Protein 5ZC1 (pdb70)

Nearest PDB structures (foldseek):
  5zc1-assembly6_F  TM=9.978E-01  e=4.937E-16  Clonorchis sinensis
  3kse-assembly3_F  TM=9.171E-01  e=4.902E-06  Homo sapiens
  1stf-assembly1_I  TM=9.079E-01  e=7.156E-06  Homo sapiens
  4n6v-assembly7_4  TM=9.101E-01  e=5.006E-05  Homo sapiens
  1gd3-assembly1_A  TM=7.635E-01  e=3.249E-05  Homo sapiens

Sequence (596 aa):
VMPICGGISAARIPTADEKKKLEPVLLQSLYAHLGSKPTSAEVVLVATQVVAGTNYFAKVKVNNDHYIHTRVYEQLPCYGGALELHSVQMNKTDTDPLDYFVMPICGGISAARIPTADEKKKLEPVLLQSLYAHLGSKPTSAEVVLVATQVVAGTNYFAKVKVNNDHYIHTRVYEQLPCYGGALELHSVQMNKTDTDPLDYFMPICGGISAARIPTADEKKKLEPVLLQSLYAHLGSKPTSAEVVLVATQVVAGTNYFAKVKVNNDHYIHTRVYEQLPCYGGALELHSVQMNKTDTDPLDYFICGGISAARIPTADEKKKLEPVLLQSLYAHLGSKPTSAEVVLVATQVVAGTNYFAKVKVNNDHYIHTRVYEQLPCYGGALELHSVQMNKTDTDPLDYFICGGISAARIPTADEKKKLEPVLLQSLYAHLGSKPTSAEVVLVATQVVAGTNYFAKVKVNNDHYIHTRVYEQLPCYGGALELHSVQMNKTDTDPLDYFICGGISAARIPTADEKKKLEPVLLQSLYAHLGSKPTSAEVVLVATQVVAGTNYFAKVKVNNDHYIHTRVYEQLPCYGGALELHSVQMNKTDTDPLDYF

Organism: Clonorchis sinensis (NCBI:txid79923)

B-factor: mean 57.61, std 22.65, range [27.54, 127.75]

Solvent-accessible surface area: 29559 Å² total; per-residue (Å²): 208,166,100,152,84,31,36,71,49,83,49,82,131,22,68,72,106,17,68,152,68,1,31,62,29,0,16,127,39,0,48,58,67,7,28,23,88,7,50,16,5,70,3,58,55,0,0,30,18,80,22,25,11,34,3,14,0,1,2,0,46,0,28,85,106,19,43,0,0,0,15,2,16,28,43,71,110,60,35,11,26,29,31,90,22,53,26,26,62,48,102,54,73,85,115,34,85,13,90,127,48,212,159,101,138,84,32,30,74,51,87,51,91,135,13,67,82,103,18,71,154,53,0,30,62,31,0,23,94,34,0,43,49,61,1,20,45,145,6,65,1,4,59,2,58,49,0,1,28,20,71,20,22,9,33,2,16,1,0,4,0,56,0,21,68,105,16,45,0,0,0,18,0,24,31,33,71,105,58,48,0,19,14,38,114,18,58,26,25,55,60,103,50,74,86,114,40,90,20,79,117,51,187,100,144,87,24,12,63,46,87,52,90,145,12,54,58,112,15,62,150,65,0,29,56,29,0,57,100,38,0,53,62,84,48,57,71,58,4,114,32,3,64,0,54,42,0,0,32,22,77,23,25,6,28,3,18,0,0,0,0,37,2,55,104,112,79,29,0,0,0,22,0,5,32,35,66,113,54,25,21,21,55,38,58,16,53,27,14,52,119,120,62,70,99,111,31,84,9,92,123,48,184,111,29,52,72,47,69,54,129,121,58,81,74,88,6,86,143,80,1,37,62,35,0,52,69,32,1,69,82,79,49,51,84,64,38,115,34,1,71,4,60,60,6,1,36,18,81,19,21,6,33,3,30,0,2,33,0,83,5,53,131,135,83,81,0,2,1,13,2,22,27,50,67,116,57,35,20,24,49,41,106,11,64,34,23,51,98,133,47,80,60,123,55,95,23,90,130,59,182,110,27,46,75,50,86,51,92,131,15,66,65,115,16,66,160,54,0,32,74,23,0,72,90,35,0,6,47,62,24,6,26,105,10,122,34,5,78,1,55,48,0,0,29,24,82,24,21,7,30,3,20,0,0,3,0,43,2,68,109,107,74,37,2,0,0,16,0,17,41,43,69,105,53,54,0,24,31,50,108,15,68,26,25,57,103,148,53,72,95,116,39,91,17,83,118,54,190,94,33,34,82,54,86,50,94,135,15,74,81,76,24,67,156,56,0,29,72,31,0,80,105,38,0,6,38,60,27,9,28,108,12,90,54,8,55,2,41,44,0,0,27,16,71,21,17,4,32,3,15,2,2,3,0,54,2,46,141,84,84,39,0,0,0,17,1,9,36,27,67,104,58,44,3,17,28,46,75,22,75,28,27,65,110,131,34,72,74,112,50,92,15,91,108,50

Secondary structure (DSSP, 8-state):
---STTPBPPPB---HHHHHHHHHHHHHHTHHHHSS--S-EEEEEEEEEEESEEEEEEEEEETTTEEEEEEEEE--GGGT--EEEEEEEEEE-TTS-----/---STT-BPPPBPPPHHHHHHHHHHHHHHTHHHHSS--S-EEEEEEEEEEESEEEEEEEEEETTTEEEEEEEEE--GGGT--EEEEEEEEEE-TT------/--STT-BPPPBPPPHHHHHHHHHHHHTTTHHHHSSPPS--EEEEEEEEEESEEEEEEEEE-SSS-EEEEEEEE--GGGT--EEEEEEEEEE-TT------/--S-B-------HHHHHHHHHHHHHHHHHHHS---S-EEE-S--EEEESEEEEEEEEEETTTEEEEEEEEE--GGGT--EEEEEEEEEE-SSS-----/--S-BPPPBPPPHHHHHHHHHHHHHHTHHHHTS--S-EEEEEEEEEEESEEEEEEEEEETTTEEEEEEEEE--GGGT--EEEEEEEEEE-SSS-----/-TT-B---BPPPHHHHHHHHHHHHHHHHHHHSS--S-EEEEEEEEEEESEEEEEEEEEETTS-EEEEEEEE--GGGT--EEEEEEEEEE-SSS-----

InterPro domains:
  IPR000010 Cystatin domain [PF00031] (77-128)
  IPR001713 Proteinase inhibitor I25A, stefin [PR00295] (41-60)
  IPR001713 Proteinase inhibitor I25A, stefin [PR00295] (85-104)
  IPR001713 Proteinase inhibitor I25A, stefin [PR00295] (118-135)
  IPR001713 Proteinase inhibitor I25A, stefin [PTHR11414] (37-136)
  IPR046350 Cystatin superfamily [SSF54403] (38-136)

Foldseek 3Di:
DDDQAFDKAAKDADDPVVQVQPFVQCQVPVCVAPVDRFPGKGFGIWMWTHHQFIWIWTWIQTNVPFTKIWTKGFHDVVVPGHIHTDHIGPGDDPPRGSDDD/DDDLAFDKAAKDADDPVCQVQPFVQCQVPVCVPPVHRFPGKGFGIWMWTHHQFIWIWTWICTNPDFTKIWTKTFHDVVVVGHIHTDDIGGGADPPRGRDDD/DDLAFDKAFKDADDPVVFVQVFVQCQVPCCVVVVHRFPGKTFGIWMWTDHQFIWIWTWIATHPDFIKIWTKTFHDVVVVRHIHTDHMGGGDDPDHTSDDD/DQWDKDDFAAQDDCNCVQPFVLCQVQVCVAAVDGADGFAWGGKIWIDYQFIWIWTWTDRPPDAIWIWTWTFHDVVVPGDIHTDDIGHRDDPPDDSDDD/DQWDKDAKDADDPVVQVVVFVQCQVPCCVQPVDRFPGKTFGIWMWIHYQFIWIWTWIQTNVPFTKIWIWGAHDVVVPRDIHTDHIGPGDHPPPGSDDD/DAFDKDAKDADDPVVFVVVFVQCQVPVCVQPVDRFDGKGFGIWMWTHHQFIWIWTWIDTHPDDIKIWTWGFHDVVVPGDIHTDHIGDRDDPPDGSDDD

CATH classification: 3.10.450.10

Structure (mmCIF, N/CA/C/O backbone):
data_5ZC1
#
_entry.id   5ZC1
#
_cell.length_a   62.450
_cell.length_b   56.996
_cell.length_c   101.134
_cell.angle_alpha   90.000
_cell.angle_beta   99.060
_cell.angle_gamma   90.000
#
_symmetry.space_group_name_H-M   'P 1 21 1'
#
loop_
_entity.id
_entity.type
_entity.pdbx_description
1 polymer Cystatin-1
2 water water
#
loop_
_atom_site.group_PDB
_atom_site.id
_atom_site.type_symbol
_atom_site.label_atom_id
_atom_site.label_alt_id
_atom_site.label_comp_id
_atom_site.label_asym_id
_atom_site.label_entity_id
_atom_site.label_seq_id
_atom_site.pdbx_PDB_ins_code
_atom_site.Cartn_x
_atom_site.Cartn_y
_atom_site.Cartn_z
_atom_site.occupancy
_atom_site.B_iso_or_equiv
_atom_site.auth_seq_id
_atom_site.auth_comp_id
_atom_site.auth_asym_id
_atom_site.auth_atom_id
_atom_site.pdbx_PDB_model_num
ATOM 1 N N . VAL A 1 36 ? -9.82777 -10.06782 7.20526 1.000 93.56833 36 VAL A N 1
ATOM 2 C CA . VAL A 1 36 ? -9.84420 -11.22635 8.09218 1.000 93.56111 36 VAL A CA 1
ATOM 3 C C . VAL A 1 36 ? -8.88643 -11.02006 9.26989 1.000 87.10011 36 VAL A C 1
ATOM 4 O O . VAL A 1 36 ? -9.05134 -11.65856 10.31486 1.000 85.72692 36 VAL A O 1
ATOM 8 N N . MET A 1 37 ? -7.81894 -10.04809 9.09234 1.000 87.36857 37 MET A N 1
ATOM 9 C CA . MET A 1 37 ? -6.64535 -9.72704 9.90868 1.000 85.86190 37 MET A CA 1
ATOM 10 C C . MET A 1 37 ? -6.84989 -8.43790 10.70905 1.000 81.71546 37 MET A C 1
ATOM 11 O O . MET A 1 37 ? -7.55109 -7.51951 10.25753 1.000 76.08062 37 MET A O 1
ATOM 16 N N . PRO A 1 38 ? -6.25158 -8.34105 11.90245 1.000 74.64348 38 PRO A N 1
ATOM 17 C CA . PRO A 1 38 ? -6.44024 -7.13742 12.72986 1.000 68.06049 38 PRO A CA 1
ATOM 18 C C . PRO A 1 38 ? -5.71554 -5.92196 12.16520 1.000 64.71004 38 PRO A C 1
ATOM 19 O O . PRO A 1 38 ? -4.79137 -6.02961 11.35812 1.000 67.48130 38 PRO A O 1
ATOM 23 N N . ILE A 1 39 ? -6.17214 -4.73963 12.58347 1.000 59.02706 39 ILE A N 1
ATOM 24 C CA . ILE A 1 39 ? -5.43301 -3.52345 12.26944 1.000 59.93391 39 ILE A CA 1
ATOM 25 C C . ILE A 1 39 ? -4.41953 -3.28033 13.37968 1.000 59.92363 39 ILE A C 1
ATOM 26 O O . ILE A 1 39 ? -3.20053 -3.26457 13.13965 1.000 60.68946 39 ILE A O 1
ATOM 31 N N . CYS A 1 40 ? -4.91983 -3.10848 14.60193 1.000 52.67089 40 CYS A N 1
ATOM 32 C CA . CYS A 1 40 ? -4.04797 -2.88309 15.74566 1.000 52.43989 40 CYS A CA 1
ATOM 33 C C . CYS A 1 40 ? -3.00660 -3.98512 15.85704 1.000 49.96468 40 CYS A C 1
ATOM 34 O O . CYS A 1 40 ? -3.34568 -5.17373 15.83939 1.000 49.60711 40 CYS A O 1
ATOM 37 N N . GLY A 1 41 ? -1.73267 -3.57599 15.96032 1.000 49.61158 41 GLY A N 1
ATOM 38 C CA . GLY A 1 41 ? -0.63894 -4.46773 16.29808 1.000 47.43892 41 GLY A CA 1
ATOM 39 C C . GLY A 1 41 ? -0.04879 -5.27205 15.15241 1.000 50.22315 41 GLY A C 1
ATOM 40 O O . GLY A 1 41 ? 0.87437 -6.07287 15.38865 1.000 45.22987 41 GLY A O 1
ATOM 41 N N . GLY A 1 42 ? -0.54232 -5.10408 13.92591 1.000 45.81866 42 GLY A N 1
ATOM 42 C CA . GLY A 1 42 ? -0.01766 -5.88743 12.80776 1.000 48.94769 42 GLY A CA 1
ATOM 43 C C . GLY A 1 42 ? 1.27354 -5.29366 12.25294 1.000 43.34221 42 GLY A C 1
ATOM 44 O O . GLY A 1 42 ? 1.43450 -4.07722 12.15501 1.000 43.88709 42 GLY A O 1
ATOM 45 N N . ILE A 1 43 ? 2.19299 -6.17485 11.87198 1.000 43.63790 43 ILE A N 1
ATOM 46 C CA . ILE A 1 43 ? 3.50786 -5.77051 11.36533 1.000 43.34131 43 ILE A CA 1
ATOM 47 C C . ILE A 1 43 ? 3.52276 -5.88767 9.84004 1.000 45.48855 43 ILE A C 1
ATOM 48 O O . ILE A 1 43 ? 3.19603 -6.94005 9.27767 1.000 46.07813 43 ILE A O 1
ATOM 53 N N . SER A 1 44 ? 3.87414 -4.79486 9.17069 1.000 43.16989 44 SER A N 1
ATOM 54 C CA . SER A 1 44 ? 4.01054 -4.77916 7.72089 1.000 42.90238 44 SER A CA 1
ATOM 55 C C . SER A 1 44 ? 5.16836 -5.65953 7.25073 1.000 47.33572 44 SER A C 1
ATOM 56 O O . SER A 1 44 ? 6.06201 -6.02595 8.01909 1.000 44.62858 44 SER A O 1
ATOM 59 N N . ALA A 1 45 ? 5.14393 -5.98692 5.95466 1.000 46.96081 45 ALA A N 1
ATOM 60 C CA . ALA A 1 45 ? 6.25335 -6.71221 5.33392 1.000 50.60594 45 ALA A CA 1
ATOM 61 C C . ALA A 1 45 ? 7.56225 -5.94152 5.46326 1.000 42.77709 45 ALA A C 1
ATOM 62 O O . ALA A 1 45 ? 7.59897 -4.71913 5.29744 1.000 43.88804 45 ALA A O 1
ATOM 64 N N . ALA A 1 46 ? 8.64043 -6.66682 5.76687 1.000 46.40034 46 ALA A N 1
ATOM 65 C CA . ALA A 1 46 ? 9.97870 -6.07633 5.73529 1.000 45.95117 46 ALA A CA 1
ATOM 66 C C . ALA A 1 46 ? 10.28645 -5.53156 4.34817 1.000 42.71812 46 ALA A C 1
ATOM 67 O O . ALA A 1 46 ? 10.16196 -6.23984 3.34844 1.000 47.09079 46 ALA A O 1
ATOM 69 N N . ARG A 1 47 ? 10.68678 -4.26904 4.28848 1.000 44.47936 47 ARG A N 1
ATOM 70 C CA . ARG A 1 47 ? 10.94883 -3.61682 3.01659 1.000 42.77998 47 ARG A CA 1
ATOM 71 C C . ARG A 1 47 ? 12.09163 -2.63282 3.19102 1.000 44.23990 47 ARG A C 1
ATOM 72 O O . ARG A 1 47 ? 12.73599 -2.56249 4.23866 1.000 45.79965 47 ARG A O 1
ATOM 80 N N . ILE A 1 48 ? 12.28411 -1.81066 2.17682 1.000 48.13550 48 ILE A N 1
ATOM 81 C CA . ILE A 1 48 ? 13.45517 -0.96198 2.04780 1.000 47.88625 48 ILE A CA 1
ATOM 82 C C . ILE A 1 48 ? 13.07936 0.39386 2.61279 1.000 45.07931 48 ILE A C 1
ATOM 83 O O . ILE A 1 48 ? 12.02801 0.93137 2.25725 1.000 45.58308 48 ILE A O 1
ATOM 88 N N . PRO A 1 49 ? 13.90477 0.98492 3.46378 1.000 48.24472 49 PRO A N 1
ATOM 89 C CA . PRO A 1 49 ? 13.54657 2.26811 4.06930 1.000 51.07456 49 PRO A CA 1
ATOM 90 C C . PRO A 1 49 ? 13.41652 3.35627 3.02177 1.000 53.04851 49 PRO A C 1
ATOM 91 O O . PRO A 1 49 ? 13.72880 3.17296 1.84493 1.000 58.83812 49 PRO A O 1
ATOM 95 N N . THR A 1 50 ? 12.92718 4.50323 3.46924 1.000 50.79778 50 THR A N 1
ATOM 96 C CA . THR A 1 50 ? 12.90579 5.71998 2.68058 1.000 54.71109 50 THR A CA 1
ATOM 97 C C . THR A 1 50 ? 13.96862 6.67167 3.20898 1.000 55.25766 50 THR A C 1
ATOM 98 O O . THR A 1 50 ? 14.51982 6.48966 4.29814 1.000 56.36890 50 THR A O 1
ATOM 102 N N . ALA A 1 51 ? 14.24396 7.71052 2.42205 1.000 59.98346 51 ALA A N 1
ATOM 103 C CA . ALA A 1 51 ? 15.24520 8.69040 2.82898 1.000 58.91158 51 ALA A CA 1
ATOM 104 C C . ALA A 1 51 ? 14.84919 9.37579 4.13152 1.000 57.89426 51 ALA A C 1
ATOM 105 O O . ALA A 1 51 ? 15.71497 9.82228 4.88905 1.000 62.20565 51 ALA A O 1
ATOM 107 N N . ASP A 1 52 ? 13.55889 9.46844 4.41642 1.000 55.37794 52 ASP A N 1
ATOM 108 C CA . ASP A 1 52 ? 13.16379 10.08463 5.67053 1.000 61.06589 52 ASP A CA 1
ATOM 109 C C . ASP A 1 52 ? 13.16658 9.09391 6.83273 1.000 58.08612 52 ASP A C 1
ATOM 110 O O . ASP A 1 52 ? 13.43250 9.49302 7.97700 1.000 53.55802 52 ASP A O 1
ATOM 115 N N . GLU A 1 53 ? 12.93605 7.80610 6.56119 1.000 52.49055 53 GLU A N 1
ATOM 116 C CA . GLU A 1 53 ? 13.08708 6.80593 7.61162 1.000 50.05371 53 GLU A CA 1
ATOM 117 C C . GLU A 1 53 ? 14.53986 6.69061 8.07825 1.000 50.47345 53 GLU A C 1
ATOM 118 O O . GLU A 1 53 ? 14.80323 6.63669 9.28446 1.000 48.56849 53 GLU A O 1
ATOM 124 N N . LYS A 1 54 ? 15.50330 6.70530 7.14679 1.000 52.21964 54 LYS A N 1
ATOM 125 C CA . LYS A 1 54 ? 16.90690 6.64878 7.54400 1.000 46.69960 54 LYS A CA 1
ATOM 126 C C . LYS A 1 54 ? 17.29992 7.88001 8.33916 1.000 45.55249 54 LYS A C 1
ATOM 127 O O . LYS A 1 54 ? 17.95613 7.76815 9.37870 1.000 46.12584 54 LYS A O 1
ATOM 133 N N . LYS A 1 55 ? 16.91525 9.06874 7.86794 1.000 50.23496 55 LYS A N 1
ATOM 134 C CA . LYS A 1 55 ? 17.23360 10.27865 8.62101 1.000 47.86100 55 LYS A CA 1
ATOM 135 C C . LYS A 1 55 ? 16.55204 10.27183 9.97973 1.000 53.15361 55 LYS A C 1
ATOM 136 O O . LYS A 1 55 ? 17.11319 10.77574 10.95671 1.000 54.95429 55 LYS A O 1
ATOM 142 N N . LYS A 1 56 ? 15.35673 9.68071 10.06581 1.000 54.35911 56 LYS A N 1
ATOM 143 C CA . LYS A 1 56 ? 14.66880 9.54215 11.34556 1.000 51.07745 56 LYS A CA 1
ATOM 144 C C . LYS A 1 56 ? 15.44872 8.62744 12.28332 1.000 48.86456 56 LYS A C 1
ATOM 145 O O . LYS A 1 56 ? 15.69249 8.96474 13.44168 1.000 49.67505 56 LYS A O 1
ATOM 151 N N . LEU A 1 57 ? 15.85898 7.46495 11.79151 1.000 44.88232 57 LEU A N 1
ATOM 152 C CA . LEU A 1 57 ? 16.21223 6.37277 12.68486 1.000 44.42589 57 LEU A CA 1
ATOM 153 C C . LEU A 1 57 ? 17.68875 6.37173 13.07770 1.000 46.92730 57 LEU A C 1
ATOM 154 O O . LEU A 1 57 ? 18.03022 6.19777 14.25842 1.000 40.98594 57 LEU A O 1
ATOM 159 N N . GLU A 1 58 ? 18.57116 6.52326 12.08441 1.000 39.89892 58 GLU A N 1
ATOM 160 C CA . GLU A 1 58 ? 19.99865 6.34241 12.32907 1.000 42.02252 58 GLU A CA 1
ATOM 161 C C . GLU A 1 58 ? 20.54601 7.29245 13.38141 1.000 43.02817 58 GLU A C 1
ATOM 162 O O . GLU A 1 58 ? 21.24415 6.81913 14.29772 1.000 46.34040 58 GLU A O 1
ATOM 168 N N . PRO A 1 59 ? 20.27116 8.59870 13.35084 1.000 41.02891 59 PRO A N 1
ATOM 169 C CA . PRO A 1 59 ? 20.80119 9.43973 14.42654 1.000 42.52856 59 PRO A CA 1
ATOM 170 C C . PRO A 1 59 ? 20.39244 8.91615 15.78983 1.000 47.41230 59 PRO A C 1
ATOM 171 O O . PRO A 1 59 ? 21.22183 8.90164 16.71368 1.000 51.87956 59 PRO A O 1
ATOM 175 N N . VAL A 1 60 ? 19.15754 8.40851 15.90942 1.000 40.75332 60 VAL A N 1
ATOM 176 C CA . VAL A 1 60 ? 18.70826 7.80620 17.15885 1.000 41.43005 60 VAL A CA 1
ATOM 177 C C . VAL A 1 60 ? 19.50552 6.54688 17.45948 1.000 40.11500 60 VAL A C 1
ATOM 178 O O . VAL A 1 60 ? 19.89251 6.30402 18.60286 1.000 41.46009 60 VAL A O 1
ATOM 182 N N . LEU A 1 61 ? 19.76265 5.71909 16.45530 1.000 39.98787 61 LEU A N 1
ATOM 183 C CA . LEU A 1 61 ? 20.54900 4.52413 16.73336 1.000 39.90091 61 LEU A CA 1
ATOM 184 C C . LEU A 1 61 ? 21.97478 4.88014 17.16811 1.000 46.32619 61 LEU A C 1
ATOM 185 O O . LEU A 1 61 ? 22.53658 4.24508 18.07802 1.000 44.55277 61 LEU A O 1
ATOM 190 N N . LEU A 1 62 ? 22.58659 5.88828 16.53035 1.000 45.26662 62 LEU A N 1
ATOM 191 C CA . LEU A 1 62 ? 23.95100 6.24188 16.92006 1.000 48.67019 62 LEU A CA 1
ATOM 192 C C . LEU A 1 62 ? 24.02526 6.68466 18.38037 1.000 48.50905 62 LEU A C 1
ATOM 193 O O . LEU A 1 62 ? 25.02696 6.41951 19.05802 1.000 44.75813 62 LEU A O 1
ATOM 198 N N . GLN A 1 63 ? 22.96155 7.30355 18.90341 1.000 48.44530 63 GLN A N 1
ATOM 199 C CA . GLN A 1 63 ? 23.02494 7.83544 20.26431 1.000 50.34952 63 GLN A CA 1
ATOM 200 C C . GLN A 1 63 ? 22.67807 6.80954 21.33173 1.000 44.94769 63 GLN A C 1
ATOM 201 O O . GLN A 1 63 ? 23.19374 6.90369 22.45172 1.000 45.78826 63 GLN A O 1
ATOM 207 N N . SER A 1 64 ? 21.84699 5.81809 21.01718 1.000 42.94404 64 SER A N 1
ATOM 208 C CA . SER A 1 64 ? 21.30182 4.93754 22.04287 1.000 40.21519 64 SER A CA 1
ATOM 209 C C . SER A 1 64 ? 21.88759 3.54090 22.02442 1.000 38.02351 64 SER A C 1
ATOM 210 O O . SER A 1 64 ? 21.60394 2.75947 22.94026 1.000 34.18730 64 SER A O 1
ATOM 213 N N . LEU A 1 65 ? 22.66051 3.18278 20.99392 1.000 38.32915 65 LEU A N 1
ATOM 214 C CA . LEU A 1 65 ? 23.03028 1.78310 20.84605 1.000 35.43299 65 LEU A CA 1
ATOM 215 C C . LEU A 1 65 ? 24.03375 1.31095 21.90842 1.000 41.16436 65 LEU A C 1
ATOM 216 O O . LEU A 1 65 ? 24.09000 0.10478 22.18823 1.000 42.23446 65 LEU A O 1
ATOM 221 N N . TYR A 1 66 ? 24.79885 2.21853 22.53756 1.000 39.70173 66 TYR A N 1
ATOM 222 C CA . TYR A 1 66 ? 25.80994 1.76955 23.50824 1.000 43.46591 66 TYR A CA 1
ATOM 223 C C . TYR A 1 66 ? 25.18188 1.09132 24.72006 1.000 49.62598 66 TYR A C 1
ATOM 224 O O . TYR A 1 66 ? 25.77242 0.15098 25.28074 1.000 43.75248 66 TYR A O 1
ATOM 233 N N . ALA A 1 67 ? 23.99835 1.55862 25.15663 1.000 45.73272 67 ALA A N 1
ATOM 234 C CA . ALA A 1 67 ? 23.38687 0.92821 26.31829 1.000 42.49187 67 ALA A CA 1
ATOM 235 C C . ALA A 1 67 ? 22.99594 -0.50444 26.02368 1.000 47.73233 67 ALA A C 1
ATOM 236 O O . ALA A 1 67 ? 22.85024 -1.30912 26.95756 1.000 50.81136 67 ALA A O 1
ATOM 238 N N . HIS A 1 68 ? 22.85482 -0.84393 24.74233 1.000 44.06071 68 HIS A N 1
ATOM 239 C CA . HIS A 1 68 ? 22.42911 -2.17261 24.33611 1.000 46.04392 68 HIS A CA 1
ATOM 240 C C . HIS A 1 68 ? 23.58231 -3.04252 23.86839 1.000 44.77339 68 HIS A C 1
ATOM 241 O O . HIS A 1 68 ? 23.61713 -4.22828 24.19558 1.000 48.47046 68 HIS A O 1
ATOM 248 N N . LEU A 1 69 ? 24.53916 -2.47370 23.13367 1.000 46.50884 69 LEU A N 1
ATOM 249 C CA . LEU A 1 69 ? 25.61618 -3.25132 22.53975 1.000 44.04860 69 LEU A CA 1
ATOM 250 C C . LEU A 1 69 ? 26.88585 -3.27035 23.37913 1.000 54.82005 69 LEU A C 1
ATOM 251 O O . LEU A 1 69 ? 27.75631 -4.11792 23.14561 1.000 59.23353 69 LEU A O 1
ATOM 256 N N . GLY A 1 70 ? 27.03709 -2.34687 24.32399 1.000 53.50045 70 GLY A N 1
ATOM 257 C CA . GLY A 1 70 ? 28.23072 -2.29728 25.13396 1.000 51.51839 70 GLY A CA 1
ATOM 258 C C . GLY A 1 70 ? 29.41721 -1.64181 24.46617 1.000 54.39361 70 GLY A C 1
ATOM 259 O O . GLY A 1 70 ? 30.49847 -1.60430 25.06654 1.000 55.74392 70 GLY A O 1
ATOM 260 N N . SER A 1 71 ? 29.26514 -1.15283 23.23734 1.000 48.82213 71 SER A N 1
ATOM 261 C CA . SER A 1 71 ? 30.241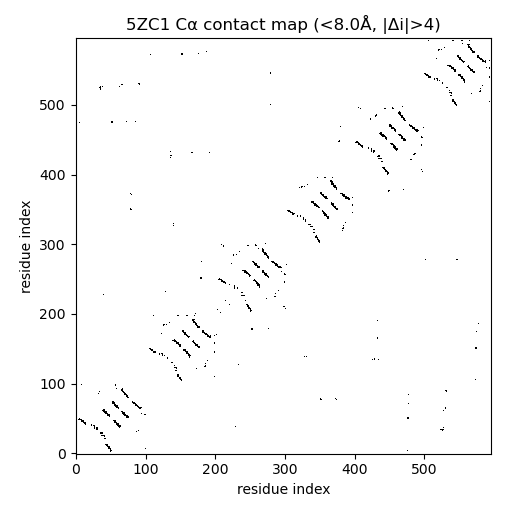77 -0.26290 22.62902 1.000 55.86616 71 SER A CA 1
ATOM 262 C C . SER A 1 71 ? 29.48124 0.79314 21.84333 1.000 48.84663 71 SER A C 1
ATOM 263 O O . SER A 1 71 ? 28.28959 0.65538 21.58197 1.000 51.78848 71 SER A O 1
ATOM 266 N N . LYS A 1 72 ? 30.15055 1.85121 21.52639 1.000 51.21611 72 LYS A N 1
ATOM 267 C CA . LYS A 1 72 ? 29.52749 2.89601 20.72961 1.000 50.36675 72 LYS A CA 1
ATOM 268 C C . LYS A 1 72 ? 29.77197 2.61793 19.25864 1.000 47.64519 72 LYS A C 1
ATOM 269 O O . LYS A 1 72 ? 30.92062 2.40145 18.87222 1.000 47.71845 72 LYS A O 1
ATOM 275 N N . PRO A 1 73 ? 28.73560 2.58738 18.41213 1.000 50.96330 73 PRO A N 1
ATOM 276 C CA . PRO A 1 73 ? 28.95867 2.26295 16.99896 1.000 43.40411 73 PRO A CA 1
ATOM 277 C C . PRO A 1 73 ? 29.57075 3.44484 16.27195 1.000 47.70567 73 PRO A C 1
ATOM 278 O O . PRO A 1 73 ? 29.30950 4.60404 16.59973 1.000 49.03782 73 PRO A O 1
ATOM 282 N N . THR A 1 74 ? 30.41246 3.1510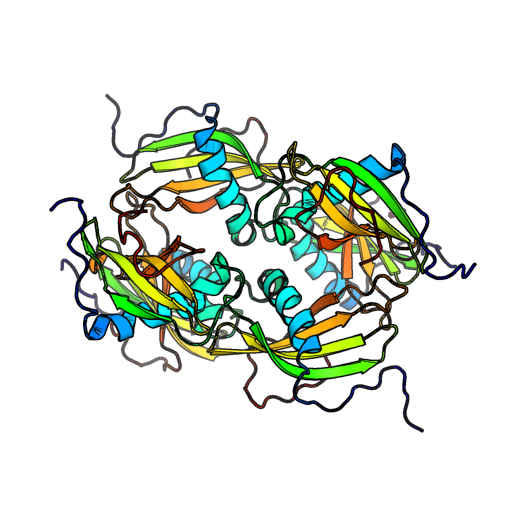9 15.27925 1.000 43.45452 74 THR A N 1
ATOM 283 C CA . THR A 1 74 ? 30.90226 4.25027 14.46395 1.000 47.28588 74 THR A CA 1
ATOM 284 C C . THR A 1 74 ? 29.96783 4.52172 13.30678 1.000 46.58091 74 THR A C 1
ATOM 285 O O . THR A 1 74 ? 29.94323 5.64399 12.78869 1.000 48.19064 74 THR A O 1
ATOM 289 N N . SER A 1 75 ? 29.16457 3.52816 12.93405 1.000 48.82783 75 SER A N 1
ATOM 290 C CA . SER A 1 75 ? 28.10838 3.71608 11.95554 1.000 47.89731 75 SER A CA 1
ATOM 291 C C . SER A 1 75 ? 26.97536 2.73135 12.25815 1.000 48.03093 75 SER A C 1
ATOM 292 O O . SER A 1 75 ? 27.18238 1.68949 12.90021 1.000 45.07253 75 SER A O 1
ATOM 295 N N . ALA A 1 76 ? 25.76107 3.09276 11.81744 1.000 44.25314 76 ALA A N 1
ATOM 296 C CA . ALA A 1 76 ? 24.58082 2.24234 12.00721 1.000 45.01607 76 ALA A CA 1
ATOM 297 C C . ALA A 1 76 ? 23.57219 2.56119 10.90594 1.000 45.22408 76 ALA A C 1
ATOM 298 O O . ALA A 1 76 ? 22.93175 3.61867 10.92525 1.000 44.48125 76 ALA A O 1
ATOM 300 N N . GLU A 1 77 ? 23.45131 1.64009 9.94894 1.000 42.72059 77 GLU A N 1
ATOM 301 C CA . GLU A 1 77 ? 22.73946 1.83758 8.69466 1.000 44.82105 77 GLU A CA 1
ATOM 302 C C . GLU A 1 77 ? 21.46817 1.00100 8.70119 1.000 43.02361 77 GLU A C 1
ATOM 303 O O . GLU A 1 77 ? 21.53193 -0.23086 8.80672 1.000 39.64316 77 GLU A O 1
ATOM 309 N N . VAL A 1 78 ? 20.32634 1.66397 8.54359 1.000 41.30867 78 VAL A N 1
ATOM 310 C CA . VAL A 1 78 ? 19.06017 0.95718 8.39864 1.000 40.58747 78 VAL A CA 1
ATOM 311 C C . VAL A 1 78 ? 18.98893 0.37393 6.99448 1.000 39.21832 78 VAL A C 1
ATOM 312 O O . VAL A 1 78 ? 18.81665 1.10313 6.01738 1.000 39.04156 78 VAL A O 1
ATOM 316 N N . VAL A 1 79 ? 19.04549 -0.94476 6.89251 1.000 43.12266 79 VAL A N 1
ATOM 317 C CA . VAL A 1 79 ? 19.06375 -1.57798 5.57738 1.000 44.41026 79 VAL A CA 1
ATOM 318 C C . VAL A 1 79 ? 17.68694 -2.12562 5.21524 1.000 47.96291 79 VAL A C 1
ATOM 319 O O . VAL A 1 79 ? 17.36724 -2.27583 4.03223 1.000 43.48269 79 VAL A O 1
ATOM 323 N N . LEU A 1 80 ? 16.86850 -2.42779 6.22709 1.000 47.45952 80 LEU A N 1
ATOM 324 C CA . LEU A 1 80 ? 15.52112 -2.95395 6.03284 1.000 44.18037 80 LEU A CA 1
ATOM 325 C C . LEU A 1 80 ? 14.66939 -2.51487 7.20523 1.000 42.93557 80 LEU A C 1
ATOM 326 O O . LEU A 1 80 ? 15.14175 -2.47706 8.34931 1.000 39.90503 80 LEU A O 1
ATOM 331 N N . VAL A 1 81 ? 13.39976 -2.24100 6.91885 1.000 41.62965 81 VAL A N 1
ATOM 332 C CA . VAL A 1 81 ? 12.47264 -1.73686 7.91672 1.000 42.13825 81 VAL A CA 1
ATOM 333 C C . VAL A 1 81 ? 11.10944 -2.38718 7.74822 1.000 46.48915 81 VAL A C 1
ATOM 334 O O . VAL A 1 81 ? 10.68319 -2.72421 6.63894 1.000 44.72633 81 VAL A O 1
ATOM 338 N N . ALA A 1 82 ? 10.43356 -2.57632 8.88122 1.000 49.45934 82 ALA A N 1
ATOM 339 C CA . ALA A 1 82 ? 9.05755 -3.03524 8.95530 1.000 40.41582 82 ALA A CA 1
ATOM 340 C C . ALA A 1 82 ? 8.37431 -2.24768 10.06158 1.000 43.63383 82 ALA A C 1
ATOM 341 O O . ALA A 1 82 ? 9.00790 -1.88013 11.05570 1.000 38.20107 82 ALA A O 1
ATOM 343 N N . THR A 1 83 ? 7.07613 -1.99689 9.88763 1.000 45.29795 83 THR A N 1
ATOM 344 C CA . THR A 1 83 ? 6.32480 -1.07865 10.73355 1.000 40.60639 83 THR A CA 1
ATOM 345 C C . THR A 1 83 ? 5.16355 -1.79090 11.40309 1.000 43.56940 83 THR A C 1
ATOM 346 O O . THR A 1 83 ? 4.36773 -2.46521 10.74036 1.000 45.00283 83 THR A O 1
ATOM 350 N N . GLN A 1 84 ? 5.07368 -1.63541 12.71821 1.000 48.90395 84 GLN A N 1
ATOM 351 C CA . GLN A 1 84 ? 3.94431 -2.12835 13.49709 1.000 43.66511 84 GLN A CA 1
ATOM 352 C C . GLN A 1 84 ? 3.08812 -0.94652 13.90149 1.000 42.33375 84 GLN A C 1
ATOM 353 O O . GLN A 1 84 ? 3.57950 -0.01285 14.55706 1.000 37.82776 84 GLN A O 1
ATOM 359 N N . VAL A 1 85 ? 1.81440 -1.00074 13.49150 1.000 48.37886 85 VAL A N 1
ATOM 360 C CA . VAL A 1 85 ? 0.80761 -0.04734 13.93091 1.000 44.91299 85 VAL A CA 1
ATOM 361 C C . VAL A 1 85 ? 0.43425 -0.34247 15.37195 1.000 41.68455 85 VAL A C 1
ATOM 362 O O . VAL A 1 85 ? 0.11954 -1.48212 15.73789 1.000 45.09120 85 VAL A O 1
ATOM 366 N N . VAL A 1 86 ? 0.43216 0.70205 16.18012 1.000 42.38845 86 VAL A N 1
ATOM 367 C CA . VAL A 1 86 ? 0.37915 0.63056 17.63034 1.000 43.56034 86 VAL A CA 1
ATOM 368 C C . VAL A 1 86 ? -0.24508 1.99202 17.95370 1.000 41.25430 86 VAL A C 1
ATOM 369 O O . VAL A 1 86 ? -0.75508 2.64712 17.03666 1.000 42.47829 86 VAL A O 1
ATOM 373 N N . ALA A 1 87 ? -0.29619 2.43601 19.20473 1.000 36.91424 87 ALA A N 1
ATOM 374 C CA . ALA A 1 87 ? -0.66851 3.84199 19.39902 1.000 38.47864 87 ALA A CA 1
ATOM 375 C C . ALA A 1 87 ? 0.60015 4.65655 19.18949 1.000 39.60692 87 ALA A C 1
ATOM 376 O O . ALA A 1 87 ? 1.36002 4.92443 20.12447 1.000 41.82085 87 ALA A O 1
ATOM 378 N N . GLY A 1 88 ? 0.83017 5.06259 17.95203 1.000 38.48407 88 GLY A N 1
ATOM 379 C CA . GLY A 1 88 ? 2.17315 5.34710 17.47176 1.000 39.01578 88 GLY A CA 1
ATOM 380 C C . GLY A 1 88 ? 2.68506 4.20244 16.61941 1.000 40.01799 88 GLY A C 1
ATOM 381 O O . GLY A 1 88 ? 1.93939 3.29936 16.22906 1.000 39.57790 88 GLY A O 1
ATOM 382 N N . THR A 1 89 ? 3.99469 4.23143 16.34028 1.000 42.84488 89 THR A N 1
ATOM 383 C CA . THR A 1 89 ? 4.61508 3.31332 15.37937 1.000 41.90184 89 THR A CA 1
ATOM 384 C C . THR A 1 89 ? 5.85412 2.64706 15.97686 1.000 40.63758 89 THR A C 1
ATOM 385 O O . THR A 1 89 ? 6.77933 3.33526 16.41837 1.000 38.77874 89 THR A O 1
ATOM 389 N N . ASN A 1 90 ? 5.88441 1.31222 15.95559 1.000 38.35064 90 ASN A N 1
ATOM 390 C CA . ASN A 1 90 ? 7.08717 0.55086 16.25847 1.000 35.95867 90 ASN A CA 1
ATOM 391 C C . ASN A 1 90 ? 7.81965 0.26647 14.94988 1.000 35.77479 90 ASN A C 1
ATOM 392 O O . ASN A 1 90 ? 7.31408 -0.46601 14.08562 1.000 35.73804 90 ASN A O 1
ATOM 397 N N . TYR A 1 91 ? 8.99110 0.85573 14.79196 1.000 31.71763 91 TYR A N 1
ATOM 398 C CA . TYR A 1 91 ? 9.85554 0.53787 13.65671 1.000 35.05393 91 TYR A CA 1
ATOM 399 C C . TYR A 1 91 ? 10.76627 -0.60649 14.04819 1.000 30.67505 91 TYR A C 1
ATOM 400 O O . TYR A 1 91 ? 11.48999 -0.50216 15.03708 1.000 35.06583 91 TYR A O 1
ATOM 409 N N . PHE A 1 92 ? 10.68611 -1.71232 13.32419 1.000 31.12852 92 PHE A N 1
ATOM 410 C CA . PHE A 1 92 ? 11.67579 -2.76836 13.42378 1.000 35.42970 92 PHE A CA 1
ATOM 411 C C . PHE A 1 92 ? 12.65495 -2.65075 12.25963 1.000 40.64386 92 PHE A C 1
ATOM 412 O O . PHE A 1 92 ? 12.25015 -2.45051 11.10831 1.000 39.63450 92 PHE A O 1
ATOM 420 N N . ALA A 1 93 ? 13.94891 -2.77367 12.55834 1.000 33.31137 93 ALA A N 1
ATOM 421 C CA . ALA A 1 93 ? 14.92632 -2.48524 11.52425 1.000 37.76496 93 ALA A CA 1
ATOM 422 C C . ALA A 1 93 ? 16.07948 -3.46502 11.56480 1.000 39.10312 93 ALA A C 1
ATOM 423 O O . ALA A 1 93 ? 16.53528 -3.88146 12.63736 1.000 35.78596 93 ALA A O 1
ATOM 425 N N . LYS A 1 94 ? 16.52079 -3.83491 10.37185 1.000 41.84975 94 LYS A N 1
ATOM 426 C CA . LYS A 1 94 ? 17.79175 -4.50919 10.17846 1.000 36.58025 94 LYS A CA 1
ATOM 427 C C . LYS A 1 94 ? 18.85089 -3.43994 9.97462 1.000 40.14139 94 LYS A C 1
ATOM 428 O O . LYS A 1 94 ? 18.70192 -2.54632 9.13036 1.000 37.57693 94 LYS A O 1
ATOM 434 N N . VAL A 1 95 ? 19.90307 -3.50894 10.77612 1.000 40.00419 95 VAL A N 1
ATOM 435 C CA . VAL A 1 95 ? 20.80823 -2.38466 10.93083 1.000 42.38405 95 VAL A CA 1
ATOM 436 C C . VAL A 1 95 ? 22.23527 -2.88159 10.74245 1.000 41.53872 95 VAL A C 1
ATOM 437 O O . VAL A 1 95 ? 22.71497 -3.72443 11.51016 1.000 38.80662 95 VAL A O 1
ATOM 441 N N . LYS A 1 96 ? 22.90681 -2.35642 9.73032 1.000 45.06525 96 LYS A N 1
ATOM 442 C CA . LYS A 1 96 ? 24.32471 -2.62769 9.50903 1.000 45.07551 96 LYS A CA 1
ATOM 443 C C . LYS A 1 96 ? 25.15252 -1.76066 10.45344 1.000 41.36864 96 LYS A C 1
ATOM 444 O O . LYS A 1 96 ? 25.12567 -0.53298 10.34889 1.000 46.44979 96 LYS A O 1
ATOM 450 N N . VAL A 1 97 ? 25.88275 -2.38027 11.37172 1.000 42.04477 97 VAL A N 1
ATOM 451 C CA . VAL A 1 97 ? 26.66037 -1.65453 12.38341 1.000 47.35371 97 VAL A CA 1
ATOM 452 C C . VAL A 1 97 ? 28.15380 -1.70283 12.05303 1.000 46.60625 97 VAL A C 1
ATOM 453 O O . VAL A 1 97 ? 28.73108 -2.78435 11.90525 1.000 46.62581 97 VAL A O 1
ATOM 457 N N . ASN A 1 98 ? 28.78077 -0.52895 11.99460 1.000 46.01694 98 ASN A N 1
ATOM 458 C CA . ASN A 1 98 ? 30.20439 -0.36826 11.69149 1.000 51.75323 98 ASN A CA 1
ATOM 459 C C . ASN A 1 98 ? 30.58318 -0.95946 10.33049 1.000 50.27491 98 ASN A C 1
ATOM 460 O O . ASN A 1 98 ? 31.72841 -1.34166 10.11947 1.000 53.90145 98 ASN A O 1
ATOM 465 N N . ASN A 1 99 ? 29.62752 -1.03470 9.40622 1.000 51.66254 99 ASN A N 1
ATOM 466 C CA . ASN A 1 99 ? 29.74333 -1.74464 8.12963 1.000 49.59196 99 ASN A CA 1
ATOM 467 C C . ASN A 1 99 ? 30.29763 -3.15577 8.28871 1.000 48.09387 99 ASN A C 1
ATOM 468 O O . ASN A 1 99 ? 30.80708 -3.73172 7.34310 1.000 52.83845 99 ASN A O 1
ATOM 473 N N . ASP A 1 100 ? 30.14845 -3.75714 9.45902 1.000 52.24202 100 ASP A N 1
ATOM 474 C CA . ASP A 1 100 ? 30.73561 -5.05552 9.77054 1.000 55.41973 100 ASP A CA 1
ATOM 475 C C . ASP A 1 100 ? 29.70678 -6.15605 9.95180 1.000 51.79506 100 ASP A C 1
ATOM 476 O O . ASP A 1 100 ? 29.93123 -7.28594 9.50123 1.000 52.01981 100 ASP A O 1
ATOM 481 N N . HIS A 1 101 ? 28.60302 -5.86720 10.64549 1.000 48.90655 101 HIS A N 1
ATOM 482 C CA . HIS A 1 101 ? 27.68916 -6.90603 11.09712 1.000 48.42938 101 HIS A CA 1
ATOM 483 C C . HIS A 1 101 ? 26.26917 -6.34293 11.15595 1.000 48.79469 101 HIS A C 1
ATOM 484 O O . HIS A 1 101 ? 26.01769 -5.17523 10.84242 1.000 48.07491 101 HIS A O 1
ATOM 491 N N . TYR A 1 102 ? 25.33813 -7.18498 11.56043 1.000 43.50515 102 TYR A N 1
ATOM 492 C CA . TYR A 1 102 ? 23.93099 -6.83150 11.52575 1.000 45.89715 102 TYR A CA 1
ATOM 493 C C . TYR A 1 102 ? 23.31193 -7.03983 12.89846 1.000 41.72194 102 TYR A C 1
ATOM 494 O O . TYR A 1 102 ? 23.67390 -7.96763 13.62650 1.000 42.01772 102 TYR A O 1
ATOM 503 N N . ILE A 1 103 ? 22.38579 -6.14923 13.24504 1.000 46.16796 103 ILE A N 1
ATOM 504 C CA . ILE A 1 103 ? 21.49538 -6.30479 14.38571 1.000 40.93400 103 ILE A CA 1
ATOM 505 C C . ILE A 1 103 ? 20.10373 -5.93900 13.91614 1.000 37.77582 103 ILE A C 1
ATOM 506 O O . ILE A 1 103 ? 19.92619 -5.32762 12.86641 1.000 39.40120 103 ILE A O 1
ATOM 511 N N . HIS A 1 104 ? 19.11294 -6.29592 14.73190 1.000 40.42007 104 HIS A N 1
ATOM 512 C CA . HIS A 1 104 ? 17.74690 -5.81755 14.57202 1.000 38.82106 104 HIS A CA 1
ATOM 513 C C . HIS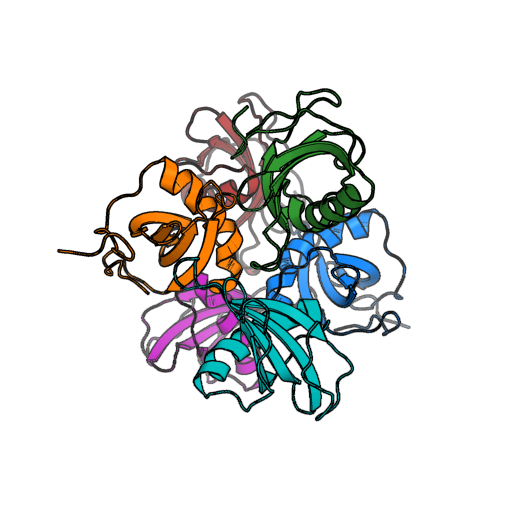 A 1 104 ? 17.37440 -4.94213 15.75559 1.000 38.23928 104 HIS A C 1
ATOM 514 O O . HIS A 1 104 ? 17.69782 -5.25857 16.90474 1.000 37.46203 104 HIS A O 1
ATOM 521 N N . THR A 1 105 ? 16.67207 -3.85702 15.46648 1.000 36.59633 105 THR A N 1
ATOM 522 C CA . THR A 1 105 ? 16.36769 -2.83782 16.44701 1.000 31.70499 105 THR A CA 1
ATOM 523 C C . THR A 1 105 ? 14.85742 -2.62421 16.49116 1.000 34.34982 105 THR A C 1
ATOM 524 O O . THR A 1 105 ? 14.16800 -2.74413 15.47695 1.000 33.60697 105 THR A O 1
ATOM 528 N N . ARG A 1 106 ? 14.35326 -2.31325 17.67822 1.000 33.69331 106 ARG A N 1
ATOM 529 C CA . ARG A 1 106 ? 12.97567 -1.88084 17.86801 1.000 32.82392 106 ARG A CA 1
ATOM 530 C C . ARG A 1 106 ? 12.98525 -0.44676 18.37817 1.000 34.31936 106 ARG A C 1
ATOM 531 O O . ARG A 1 106 ? 13.55647 -0.15433 19.43406 1.000 37.96926 106 ARG A O 1
ATOM 539 N N . VAL A 1 107 ? 12.38771 0.44765 17.61395 1.000 30.77334 107 VAL A N 1
ATOM 540 C CA . VAL A 1 107 ? 12.37752 1.87149 17.90904 1.000 33.14536 107 VAL A CA 1
ATOM 541 C C . VAL A 1 107 ? 10.91834 2.32387 17.88962 1.000 35.92486 107 VAL A C 1
ATOM 542 O O . VAL A 1 107 ? 10.19600 2.08550 16.90794 1.000 31.51701 107 VAL A O 1
ATOM 546 N N . TYR A 1 108 ? 10.47765 2.93608 18.98231 1.000 38.46564 108 TYR A N 1
ATOM 547 C CA . TYR A 1 108 ? 9.09750 3.36971 19.11092 1.000 37.69421 108 TYR A CA 1
ATOM 548 C C . TYR A 1 108 ? 9.02995 4.82932 18.72377 1.000 34.99579 108 TYR A C 1
ATOM 549 O O . TYR A 1 108 ? 9.86646 5.62398 19.15862 1.000 36.48615 108 TYR A O 1
ATOM 558 N N . GLU A 1 109 ? 8.06851 5.17599 17.87963 1.000 33.39807 109 GLU A N 1
ATOM 559 C CA . GLU A 1 109 ? 7.83771 6.56970 17.51739 1.000 40.42080 109 GLU A CA 1
ATOM 560 C C . GLU A 1 109 ? 6.51569 7.04840 18.13069 1.000 41.44453 109 GLU A C 1
ATOM 561 O O . GLU A 1 109 ? 5.46169 6.46741 17.86415 1.000 38.91362 109 GLU A O 1
ATOM 567 N N . GLN A 1 110 ? 6.58910 8.10225 18.94683 1.000 39.95989 110 GLN A N 1
ATOM 568 C CA . GLN A 1 110 ? 5.40800 8.70539 19.54257 1.000 42.63791 110 GLN A CA 1
ATOM 569 C C . GLN A 1 110 ? 4.49520 9.28663 18.47178 1.000 45.77011 110 GLN A C 1
ATOM 570 O O . GLN A 1 110 ? 4.94853 9.77343 17.43034 1.000 46.82292 110 GLN A O 1
ATOM 576 N N . LEU A 1 111 ? 3.19753 9.26315 18.75494 1.000 42.85893 111 LEU A N 1
ATOM 577 C CA . LEU A 1 111 ? 2.24940 10.06110 18.00873 1.000 43.07149 111 LEU A CA 1
ATOM 578 C C . LEU A 1 111 ? 2.70166 11.51767 18.02142 1.000 45.79558 111 LEU A C 1
ATOM 579 O O . LEU A 1 111 ? 3.34892 11.95319 18.98096 1.000 44.41461 111 LEU A O 1
ATOM 584 N N . PRO A 1 112 ? 2.40542 12.28793 16.96802 1.000 44.64586 112 PRO A N 1
ATOM 585 C CA . PRO A 1 112 ? 2.76686 13.72469 16.96020 1.000 42.41160 112 PRO A CA 1
ATOM 586 C C . PRO A 1 112 ? 2.27368 14.52098 18.16763 1.000 49.08703 112 PRO A C 1
ATOM 587 O O . PRO A 1 112 ? 2.98924 15.41953 18.62947 1.000 54.00910 112 PRO A O 1
ATOM 591 N N . CYS A 1 113 ? 1.06872 14.24998 18.68334 1.000 40.26206 113 CYS A N 1
ATOM 592 C CA . CYS A 1 113 ? 0.61739 15.01635 19.83319 1.000 41.23559 113 CYS A CA 1
ATOM 593 C C . CYS A 1 113 ? 1.39463 14.65201 21.10108 1.000 47.20839 113 CYS A C 1
ATOM 594 O O . CYS A 1 113 ? 1.49551 15.47870 22.01533 1.000 47.23103 113 CYS A O 1
ATOM 597 N N . TYR A 1 114 ? 1.96182 13.44269 21.18746 1.000 39.35106 114 TYR A N 1
ATOM 598 C CA . TYR A 1 114 ? 2.81608 13.15358 22.33569 1.000 44.81677 114 TYR A CA 1
ATOM 599 C C . TYR A 1 114 ? 4.21176 13.71258 22.19245 1.000 43.18167 114 TYR A C 1
ATOM 600 O O . TYR A 1 114 ? 5.05462 13.40320 23.02160 1.000 43.12943 114 TYR A O 1
ATOM 609 N N . GLY A 1 115 ? 4.46231 14.54401 21.17641 1.000 46.63904 115 GLY A N 1
ATOM 610 C CA . GLY A 1 115 ? 5.74158 15.16912 20.95354 1.000 47.08292 115 GLY A CA 1
ATOM 611 C C . GLY A 1 115 ? 6.46212 14.64524 19.73158 1.000 49.89796 115 GLY A C 1
ATOM 612 O O . GLY A 1 115 ? 7.20258 15.40073 19.08876 1.000 52.21747 115 GLY A O 1
ATOM 613 N N . GLY A 1 116 ? 6.26793 13.37157 19.40148 1.000 48.71953 116 GLY A N 1
ATOM 614 C CA . GLY A 1 116 ? 6.88684 12.79773 18.22277 1.000 48.19043 116 GLY A CA 1
ATOM 615 C C . GLY A 1 116 ? 8.30812 12.27323 18.37896 1.000 47.25439 116 GLY A C 1
ATOM 616 O O . GLY A 1 116 ? 8.91607 11.89536 17.37503 1.000 51.14780 116 GLY A O 1
ATOM 617 N N . ALA A 1 117 ? 8.84415 12.22682 19.59281 1.000 43.95898 117 ALA A N 1
ATOM 618 C CA . ALA A 1 117 ? 10.16487 11.66653 19.84263 1.000 49.14297 117 ALA A CA 1
ATOM 619 C C . ALA A 1 117 ? 10.23751 10.21791 19.35967 1.000 49.18602 117 ALA A C 1
ATOM 620 O O . ALA A 1 117 ? 9.22688 9.51670 19.27286 1.000 47.44946 117 ALA A O 1
ATOM 622 N N . LEU A 1 118 ? 11.44489 9.76503 19.02811 1.000 49.14978 118 LEU A N 1
ATOM 623 C CA . LEU A 1 118 ? 11.67962 8.35490 18.71462 1.000 44.80472 118 LEU A CA 1
ATOM 624 C C . LEU A 1 118 ? 12.60753 7.79279 19.77698 1.000 39.66237 118 LEU A C 1
ATOM 625 O O . LEU A 1 118 ? 13.52063 8.48360 20.21719 1.000 42.71454 118 LEU A O 1
ATOM 630 N N . GLU A 1 119 ? 12.35767 6.56644 20.23482 1.000 34.86483 119 GLU A N 1
ATOM 631 C CA . GLU A 1 119 ? 13.21211 6.01776 21.27456 1.000 43.36779 119 GLU A CA 1
ATOM 632 C C . GLU A 1 119 ? 13.49435 4.54122 21.01354 1.000 42.36611 119 GLU A C 1
ATOM 633 O O . GLU A 1 119 ? 12.60934 3.78404 20.59740 1.000 38.54456 119 GLU A O 1
ATOM 639 N N . LEU A 1 120 ? 14.75188 4.15699 21.23190 1.000 41.21781 120 LEU A N 1
ATOM 640 C CA . LEU A 1 120 ? 15.19860 2.77954 21.06436 1.000 39.82507 120 LEU A CA 1
ATOM 641 C C . LEU A 1 120 ? 14.71579 1.94714 22.23505 1.000 36.39712 120 LEU A C 1
ATOM 642 O O . LEU A 1 120 ? 15.03588 2.23825 23.38878 1.000 40.24206 120 LEU A O 1
ATOM 647 N N . HIS A 1 121 ? 14.00159 0.87707 21.93670 1.000 36.60782 121 HIS A N 1
ATOM 648 C CA . HIS A 1 121 ? 13.37355 0.05455 22.96345 1.000 39.77300 121 HIS A CA 1
ATOM 649 C C . HIS A 1 121 ? 14.18252 -1.18963 23.27088 1.000 43.19425 121 HIS A C 1
ATOM 650 O O . HIS A 1 121 ? 14.34206 -1.52968 24.44908 1.000 42.44967 121 HIS A O 1
ATOM 657 N N . SER A 1 122 ? 14.72155 -1.85788 22.24706 1.000 39.18838 122 SER A N 1
ATOM 658 C CA . SER A 1 122 ? 15.50223 -3.07359 22.45646 1.000 41.32603 122 SER A CA 1
ATOM 659 C C . SER A 1 122 ? 16.19550 -3.47875 21.14956 1.000 41.91376 122 SER A C 1
ATOM 660 O O . SER A 1 122 ? 15.96007 -2.89626 20.08398 1.000 38.67808 122 SER A O 1
ATOM 663 N N . VAL A 1 123 ? 16.99414 -4.55053 21.24743 1.000 39.71080 123 VAL A N 1
ATOM 664 C CA . VAL A 1 123 ? 17.99069 -4.95854 20.26106 1.000 39.63417 123 VAL A CA 1
ATOM 665 C C . VAL A 1 123 ? 18.01326 -6.48586 20.18194 1.000 37.78196 123 VAL A C 1
ATOM 666 O O . VAL A 1 123 ? 17.92664 -7.16661 21.20266 1.000 40.48025 123 VAL A O 1
ATOM 670 N N . GLN A 1 124 ? 18.10339 -7.03086 18.98004 1.000 37.12616 124 GLN A N 1
ATOM 671 C CA . GLN A 1 124 ? 18.47247 -8.43195 18.77380 1.000 39.40490 124 GLN A CA 1
ATOM 672 C C . GLN A 1 124 ? 19.86256 -8.43177 18.13628 1.000 43.23571 124 GLN A C 1
ATOM 673 O O . GLN A 1 124 ? 20.04701 -7.94887 17.00491 1.000 40.12010 124 GLN A O 1
ATOM 679 N N . MET A 1 125 ? 20.83918 -8.96775 18.84819 1.000 43.60309 125 MET A N 1
ATOM 680 C CA . MET A 1 125 ? 22.19661 -8.87036 18.34403 1.000 42.80638 125 MET A CA 1
ATOM 681 C C . MET A 1 125 ? 22.50422 -10.00390 17.37147 1.000 42.96043 125 MET A C 1
ATOM 682 O O . MET A 1 125 ? 21.73298 -10.95101 17.21418 1.000 43.77981 125 MET A O 1
ATOM 687 N N . ASN A 1 126 ? 23.65267 -9.89442 16.70485 1.000 48.85099 126 ASN A N 1
ATOM 688 C CA . ASN A 1 126 ? 24.27851 -11.04555 16.05540 1.000 47.32914 126 ASN A CA 1
ATOM 689 C C . ASN A 1 126 ? 23.34389 -11.67334 15.02134 1.000 43.43765 126 ASN A C 1
ATOM 690 O O . ASN A 1 126 ? 22.94861 -12.83173 15.12691 1.000 43.09299 126 ASN A O 1
ATOM 695 N N . LYS A 1 127 ? 22.97777 -10.88896 14.02369 1.000 42.57802 127 LYS A N 1
ATOM 696 C CA . LYS A 1 127 ? 22.03143 -11.36556 13.03122 1.000 45.61663 127 LYS A CA 1
ATOM 697 C C . LYS A 1 127 ? 22.70224 -11.44323 11.66547 1.000 46.89915 127 LYS A C 1
ATOM 698 O O . LYS A 1 127 ? 23.72012 -10.79474 11.41147 1.000 47.55777 127 LYS A O 1
ATOM 704 N N . THR A 1 128 ? 22.12106 -12.25998 10.79058 1.000 49.13472 128 THR A N 1
ATOM 705 C CA . THR A 1 128 ? 22.56421 -12.38812 9.41024 1.000 48.96929 128 THR A CA 1
ATOM 706 C C . THR A 1 128 ? 21.83347 -11.37879 8.52939 1.000 51.68066 128 THR A C 1
ATOM 707 O O . THR A 1 128 ? 20.79772 -10.80818 8.90969 1.000 49.37211 128 THR A O 1
ATOM 711 N N . ASP A 1 129 ? 22.38779 -11.16117 7.33173 1.000 48.07683 129 ASP A N 1
ATOM 712 C CA . ASP A 1 129 ? 21.81583 -10.16009 6.44607 1.000 44.77251 129 ASP A CA 1
ATOM 713 C C . ASP A 1 129 ? 20.48523 -10.59315 5.85162 1.000 44.23172 129 ASP A C 1
ATOM 714 O O . ASP A 1 129 ? 19.77966 -9.74914 5.29568 1.000 41.61104 129 ASP A O 1
ATOM 719 N N . THR A 1 130 ? 20.13338 -11.87195 5.94744 1.000 42.61279 130 THR A N 1
ATOM 720 C CA . THR A 1 130 ? 18.86027 -12.36306 5.44369 1.000 50.25803 130 THR A CA 1
ATOM 721 C C . THR A 1 130 ? 17.99489 -12.97357 6.54192 1.000 50.43600 130 THR A C 1
ATOM 722 O O . THR A 1 130 ? 16.89576 -13.47496 6.25323 1.000 47.19866 130 THR A O 1
ATOM 726 N N . ASP A 1 131 ? 18.46705 -12.95211 7.78425 1.000 48.26035 131 ASP A N 1
ATOM 727 C CA . ASP A 1 131 ? 17.63012 -13.17776 8.94758 1.000 51.74398 131 ASP A CA 1
ATOM 728 C C . ASP A 1 131 ? 16.30156 -12.43571 8.79672 1.000 43.60636 131 ASP A C 1
ATOM 729 O O . ASP A 1 131 ? 16.27193 -11.27128 8.36598 1.000 39.56006 131 ASP A O 1
ATOM 734 N N . PRO A 1 132 ? 15.18642 -13.09310 9.09513 1.000 43.47720 132 PRO A N 1
ATOM 735 C CA . PRO A 1 132 ? 13.88119 -12.42796 8.95985 1.000 45.03675 132 PRO A CA 1
ATOM 736 C C . PRO A 1 132 ? 13.72158 -11.31547 9.98220 1.000 43.75556 132 PRO A C 1
ATOM 737 O O . PRO A 1 132 ? 14.13001 -11.43717 11.14411 1.000 45.34811 132 PRO A O 1
ATOM 741 N N . LEU A 1 133 ? 13.18847 -10.19354 9.50722 1.000 41.59623 133 LEU A N 1
ATOM 742 C CA . LEU A 1 133 ? 12.98412 -9.00511 10.33679 1.000 47.13026 133 LEU A CA 1
ATOM 743 C C . LEU A 1 133 ? 11.64009 -9.15874 11.03777 1.000 44.75242 133 LEU A C 1
ATOM 744 O O . LEU A 1 133 ? 10.62857 -8.57625 10.64044 1.000 44.02453 133 LEU A O 1
ATOM 749 N N . ASP A 1 134 ? 11.64643 -9.96357 12.09970 1.000 41.97462 134 ASP A N 1
ATOM 750 C CA . ASP A 1 134 ? 10.44610 -10.40898 12.79690 1.000 45.31701 134 ASP A CA 1
ATOM 751 C C . ASP A 1 134 ? 10.22618 -9.67261 14.11935 1.000 42.43276 134 ASP A C 1
ATOM 752 O O . ASP A 1 134 ? 11.15318 -9.11603 14.72244 1.000 38.59832 134 ASP A O 1
ATOM 757 N N . TYR A 1 135 ? 8.97081 -9.70520 14.57794 1.000 42.47161 135 TYR A N 1
ATOM 758 C CA . TYR A 1 135 ? 8.57261 -8.94291 15.75167 1.000 38.89687 135 TYR A CA 1
ATOM 759 C C . TYR A 1 135 ? 9.31844 -9.41850 16.98348 1.000 37.01344 135 TYR A C 1
ATOM 760 O O . TYR A 1 135 ? 9.52235 -10.61608 17.19035 1.000 42.04340 135 TYR A O 1
ATOM 769 N N . PHE A 1 136 ? 9.67044 -8.47278 17.83312 1.000 37.13687 136 PHE A N 1
ATOM 770 C CA . PHE A 1 136 ? 10.13550 -8.80472 19.17361 1.000 40.49427 136 PHE A CA 1
ATOM 771 C C . PHE A 1 136 ? 9.98805 -7.61827 20.10381 1.000 33.35064 136 PHE A C 1
ATOM 772 O O . PHE A 1 136 ? 10.37690 -7.74314 21.25744 1.000 43.30614 136 PHE A O 1
ATOM 780 N N . VAL B 1 36 ? 66.37545 13.19111 46.64163 1.000 71.21239 36 VAL B N 1
ATOM 781 C CA . VAL B 1 36 ? 65.93160 12.98487 48.01825 1.000 74.31728 36 VAL B CA 1
ATOM 782 C C . VAL B 1 36 ? 64.46525 12.53883 47.99571 1.000 68.29386 36 VAL B C 1
ATOM 783 O O . VAL B 1 36 ? 64.03818 11.72718 48.81759 1.000 69.18379 36 VAL B O 1
ATOM 787 N N . MET B 1 37 ? 63.69507 13.05065 47.03685 1.000 68.62089 37 MET B N 1
ATOM 788 C CA . MET B 1 37 ? 62.37519 12.48124 46.74547 1.000 68.23210 37 MET B CA 1
ATOM 789 C C . MET B 1 37 ? 62.20559 12.48671 45.23038 1.000 64.19137 37 MET B C 1
ATOM 790 O O . MET B 1 37 ? 62.60289 13.46451 44.57228 1.000 61.40481 37 MET B O 1
ATOM 795 N N . PRO B 1 38 ? 61.65007 11.41521 44.64743 1.000 59.66695 38 PRO B N 1
ATOM 796 C CA . PRO B 1 38 ? 61.66258 11.28655 43.17867 1.000 55.13738 38 PRO B CA 1
ATOM 797 C C . PRO B 1 38 ? 60.76155 12.31215 42.49743 1.000 59.19448 38 PRO B C 1
ATOM 798 O O . PRO B 1 38 ? 59.60576 12.50526 42.89806 1.000 61.50098 38 PRO B O 1
ATOM 802 N N . ILE B 1 39 ? 61.29616 12.96987 41.45626 1.000 54.15015 39 ILE B N 1
ATOM 803 C CA . ILE B 1 39 ? 60.43145 13.70599 40.53121 1.000 55.21448 39 ILE B CA 1
ATOM 804 C C . ILE B 1 39 ? 59.49292 12.73644 39.83193 1.000 55.70190 39 ILE B C 1
ATOM 805 O O . ILE B 1 39 ? 58.25671 12.83811 39.93688 1.000 50.75250 39 ILE B O 1
ATOM 810 N N . CYS B 1 40 ? 60.08094 11.77078 39.12161 1.000 44.74242 40 CYS B N 1
ATOM 811 C CA . CYS B 1 40 ? 59.30730 10.79435 38.37722 1.000 44.36036 40 CYS B CA 1
ATOM 812 C C . CYS B 1 40 ? 58.38161 10.01698 39.29817 1.000 46.33305 40 CYS B C 1
ATOM 813 O O . CYS B 1 40 ? 58.82508 9.41440 40.28193 1.000 50.11091 40 CYS B O 1
ATOM 816 N N . GLY B 1 41 ? 57.09416 10.00307 38.95807 1.000 37.96765 41 GLY B N 1
ATOM 817 C CA . GLY B 1 41 ? 56.11057 9.31118 39.74673 1.000 35.40472 41 GLY B CA 1
ATOM 818 C C . GLY B 1 41 ? 55.51353 10.12157 40.87153 1.000 35.63844 41 GLY B C 1
ATOM 819 O O . GLY B 1 41 ? 54.46336 9.74134 41.38690 1.000 38.53357 41 GLY B O 1
ATOM 820 N N . GLY B 1 42 ? 56.15228 11.21992 41.26747 1.000 40.64822 42 GLY B N 1
ATOM 821 C CA . GLY B 1 42 ? 55.63446 12.01186 42.36952 1.000 37.59320 42 GLY B CA 1
ATOM 822 C C . GLY B 1 42 ? 54.26836 12.59822 42.03833 1.000 39.83800 42 GLY B C 1
ATOM 823 O O . GLY B 1 42 ? 54.00896 13.03179 40.91187 1.000 38.03176 42 GLY B O 1
ATOM 824 N N . ILE B 1 43 ? 53.38198 12.58601 43.02822 1.000 41.06609 43 ILE B N 1
ATOM 825 C CA . ILE B 1 43 ? 52.01832 13.09390 42.89105 1.000 40.95086 43 ILE B CA 1
ATOM 826 C C . ILE B 1 43 ? 51.86281 14.30176 43.80657 1.000 38.02938 43 ILE B C 1
ATOM 827 O O . ILE B 1 43 ? 52.20199 14.23327 44.98624 1.000 40.58148 43 ILE B O 1
ATOM 832 N N . SER B 1 44 ? 51.40781 15.41582 43.25094 1.000 35.87080 44 SER B N 1
ATOM 833 C CA . SER B 1 44 ? 51.26661 16.63830 44.01526 1.000 36.44987 44 SER B CA 1
ATOM 834 C C . SER B 1 44 ? 50.04407 16.58720 44.93814 1.000 39.85605 44 SER B C 1
ATOM 835 O O . SER B 1 44 ? 49.12193 15.78277 44.76979 1.000 38.58379 44 SER B O 1
ATOM 838 N N . ALA B 1 45 ? 50.03409 17.50744 45.89899 1.000 44.55876 45 ALA B N 1
ATOM 839 C CA . ALA B 1 45 ? 48.89783 17.67058 46.78893 1.000 42.60408 45 ALA B CA 1
ATOM 840 C C . ALA B 1 45 ? 47.69252 18.18253 46.01848 1.000 42.83623 45 ALA B C 1
ATOM 841 O O . ALA B 1 45 ? 47.81370 18.94111 45.04525 1.000 38.21468 45 ALA B O 1
ATOM 843 N N . ALA B 1 46 ? 46.52509 17.74901 46.48075 1.000 41.94611 46 ALA B N 1
ATOM 844 C CA . ALA B 1 46 ? 45.26146 18.15276 45.89937 1.000 42.11616 46 ALA B CA 1
ATOM 845 C C . ALA B 1 46 ? 45.07947 19.66269 46.00119 1.000 39.11002 46 ALA B C 1
ATOM 846 O O . ALA B 1 46 ? 45.53689 20.30546 46.94236 1.000 43.68770 46 ALA B O 1
ATOM 848 N N . ARG B 1 47 ? 44.41842 20.22860 45.00552 1.000 37.13566 47 ARG B N 1
ATOM 849 C CA . ARG B 1 47 ? 44.30151 21.67016 44.87714 1.000 36.56335 47 ARG B CA 1
ATOM 850 C C . ARG B 1 47 ? 43.18606 21.98256 43.89194 1.000 35.84249 47 ARG B C 1
ATOM 851 O O . ARG B 1 47 ? 42.71336 21.12023 43.14662 1.000 33.57199 47 ARG B O 1
ATOM 859 N N . ILE B 1 48 ? 42.81156 23.24315 43.86688 1.000 36.56101 48 ILE B N 1
ATOM 860 C CA . ILE B 1 48 ? 41.73959 23.66726 42.97072 1.000 42.85911 48 ILE B CA 1
ATOM 861 C C . ILE B 1 48 ? 42.28258 23.68706 41.55258 1.000 41.65586 48 ILE B C 1
ATOM 862 O O . ILE B 1 48 ? 43.45738 24.03955 41.36579 1.000 45.10168 48 ILE B O 1
ATOM 867 N N . PRO B 1 49 ? 41.51569 23.26826 40.54533 1.000 39.46059 49 PRO B N 1
ATOM 868 C CA . PRO B 1 49 ? 42.03412 23.28046 39.18148 1.000 41.10302 49 PRO B CA 1
ATOM 869 C C . PRO B 1 49 ? 42.21000 24.70601 38.68470 1.000 48.16034 49 PRO B C 1
ATOM 870 O O . PRO B 1 49 ? 41.64599 25.65395 39.23371 1.000 42.84263 49 PRO B O 1
ATOM 874 N N . THR B 1 50 ? 43.04290 24.85218 37.64659 1.000 44.41544 50 THR B N 1
ATOM 875 C CA . THR B 1 50 ? 43.07399 26.11181 36.92848 1.000 41.41822 50 THR B CA 1
ATOM 876 C C . THR B 1 50 ? 41.94381 26.12903 35.90888 1.000 46.63724 50 THR B C 1
ATOM 877 O O . THR B 1 50 ? 41.33549 25.10116 35.61221 1.000 47.37268 50 THR B O 1
ATOM 881 N N . ALA B 1 51 ? 41.66385 27.32250 35.37819 1.000 46.24506 51 ALA B N 1
ATOM 882 C CA . ALA B 1 51 ? 40.78826 27.46173 34.21939 1.000 45.09728 51 ALA B CA 1
ATOM 883 C C . ALA B 1 51 ? 41.16285 26.48142 33.11083 1.000 48.83591 51 ALA B C 1
ATOM 884 O O . ALA B 1 51 ? 40.33558 25.67361 32.67613 1.000 48.20068 51 ALA B O 1
ATOM 886 N N . ASP B 1 52 ? 42.42120 26.52666 32.65105 1.000 50.76440 52 ASP B N 1
ATOM 887 C CA . ASP B 1 52 ? 42.82344 25.69154 31.51361 1.000 53.04499 52 ASP B CA 1
ATOM 888 C C . ASP B 1 52 ? 42.66454 24.20879 31.81421 1.000 46.99048 52 ASP B C 1
ATOM 889 O O . ASP B 1 52 ? 42.22955 23.44328 30.94778 1.000 47.06758 52 ASP B O 1
ATOM 894 N N . GLU B 1 53 ? 43.03709 23.78339 33.03020 1.000 47.63032 53 GLU B N 1
ATOM 895 C CA . GLU B 1 53 ? 42.85632 22.38697 33.43576 1.000 47.45122 53 GLU B CA 1
ATOM 896 C C . GLU B 1 53 ? 41.39685 21.93896 33.30968 1.000 45.00145 53 GLU B C 1
ATOM 897 O O . GLU B 1 53 ? 41.12318 20.84672 32.78814 1.000 42.17980 53 GLU B O 1
ATOM 903 N N . LYS B 1 54 ? 40.44218 22.76889 33.77319 1.000 40.58706 54 LYS B N 1
ATOM 904 C CA . LYS B 1 54 ? 39.01990 22.44903 33.56091 1.000 47.85318 54 LYS B CA 1
ATOM 905 C C . LYS B 1 54 ? 38.66535 22.45498 32.08404 1.000 41.07323 54 LYS B C 1
ATOM 906 O O . LYS B 1 54 ? 37.99865 21.53906 31.59900 1.000 42.14237 54 LYS B O 1
ATOM 912 N N . LYS B 1 55 ? 39.11476 23.48453 31.35631 1.000 46.17826 55 LYS B N 1
ATOM 913 C CA . LYS B 1 55 ? 38.87812 23.57771 29.91456 1.000 46.73583 55 LYS B CA 1
ATOM 914 C C . LYS B 1 55 ? 39.26784 22.30012 29.18954 1.000 44.19436 55 LYS B C 1
ATOM 915 O O . LYS B 1 55 ? 38.55027 21.84258 28.30465 1.000 50.16429 55 LYS B O 1
ATOM 921 N N . LYS B 1 56 ? 40.40242 21.71040 29.53461 1.000 47.60878 56 LYS B N 1
ATOM 922 C CA . LYS B 1 56 ? 40.82887 20.53788 28.79437 1.000 47.01583 56 LYS B CA 1
ATOM 923 C C . LYS B 1 56 ? 40.36401 19.23581 29.42331 1.000 42.68537 56 LYS B C 1
ATOM 924 O O . LYS B 1 56 ? 40.19054 18.24913 28.70600 1.000 48.63768 56 LYS B O 1
ATOM 930 N N . LEU B 1 57 ? 40.11147 19.20706 30.72190 1.000 40.10861 57 LEU B N 1
ATOM 931 C CA . LEU B 1 57 ? 39.72657 17.93995 31.32801 1.000 42.11263 57 LEU B CA 1
ATOM 932 C C . LEU B 1 57 ? 38.22358 17.66466 31.16730 1.000 40.38631 57 LEU B C 1
ATOM 933 O O . LEU B 1 57 ? 37.82976 16.52056 30.91726 1.000 37.50492 57 LEU B O 1
ATOM 938 N N . GLU B 1 58 ? 37.36469 18.68876 31.29192 1.000 39.52471 58 GLU B N 1
ATOM 939 C CA . GLU B 1 58 ? 35.91564 18.42209 31.35027 1.000 44.67326 58 GLU B CA 1
ATOM 940 C C . GLU B 1 58 ? 35.30817 17.87517 30.05602 1.000 40.24877 58 GLU B C 1
ATOM 941 O O . GLU B 1 58 ? 34.48001 16.95921 30.12306 1.000 40.71082 58 GLU B O 1
ATOM 947 N N . PRO B 1 59 ? 35.68924 18.37918 28.87678 1.000 37.52713 59 PRO B N 1
ATOM 948 C CA . PRO B 1 59 ? 35.24808 17.71921 27.63122 1.000 42.40659 59 PRO B CA 1
ATOM 949 C C . PRO B 1 59 ? 35.61686 16.24841 27.54256 1.000 44.53176 59 PRO B C 1
ATOM 950 O O . PRO B 1 59 ? 34.76424 15.43084 27.17461 1.000 49.35274 59 PRO B O 1
ATOM 954 N N . VAL B 1 60 ? 36.87724 15.89134 27.81643 1.000 42.75794 60 VAL B N 1
ATOM 955 C CA . VAL B 1 60 ? 37.28425 14.48234 27.82927 1.000 39.62673 60 VAL B CA 1
ATOM 956 C C . VAL B 1 60 ? 36.38228 13.66286 28.74043 1.000 38.30099 60 VAL B C 1
ATOM 957 O O . VAL B 1 60 ? 36.01202 12.52751 28.42156 1.000 39.38332 60 VAL B O 1
ATOM 961 N N . LEU B 1 61 ? 36.06271 14.20724 29.90993 1.000 35.67041 61 LEU B N 1
ATOM 962 C CA . LEU B 1 61 ? 35.19830 13.51342 30.85708 1.000 43.08987 61 LEU B CA 1
ATOM 963 C C . LEU B 1 61 ? 33.76809 13.34068 30.30824 1.000 42.62806 61 LEU B C 1
ATOM 964 O O . LEU B 1 61 ? 33.19640 12.24391 30.37468 1.000 40.07277 61 LEU B O 1
ATOM 969 N N . LEU B 1 62 ? 33.16530 14.40875 29.77035 1.000 42.19120 62 LEU B N 1
ATOM 970 C CA . LEU B 1 62 ? 31.78043 14.28563 29.29185 1.000 47.53911 62 LEU B CA 1
ATOM 971 C C . LEU B 1 62 ? 31.66210 13.20759 28.22253 1.000 49.12078 62 LEU B C 1
ATOM 972 O O . LEU B 1 62 ? 30.73594 12.38067 28.26586 1.000 46.43604 62 LEU B O 1
ATOM 977 N N . GLN B 1 63 ? 32.64551 13.15639 27.30219 1.000 43.65717 63 GLN B N 1
ATOM 978 C CA . GLN B 1 63 ? 32.60567 12.23328 26.17423 1.000 39.63685 63 GLN B CA 1
ATOM 979 C C . GLN B 1 63 ? 32.88267 10.79885 26.59339 1.000 42.58888 63 GLN B C 1
ATOM 980 O O . GLN B 1 63 ? 32.45363 9.86123 25.91016 1.000 42.11398 63 GLN B O 1
ATOM 986 N N . SER B 1 64 ? 33.62163 10.58856 27.69013 1.000 44.25339 64 SER B N 1
ATOM 987 C CA . SER B 1 64 ? 34.15464 9.25507 27.97151 1.000 40.43322 64 SER B CA 1
ATOM 988 C C . SER B 1 64 ? 33.56816 8.60565 29.20802 1.000 38.22426 64 SER B C 1
ATOM 989 O O . SER B 1 64 ? 33.74229 7.39582 29.38186 1.000 43.96964 64 SER B O 1
ATOM 992 N N . LEU B 1 65 ? 32.86964 9.35850 30.05830 1.000 38.26603 65 LEU B N 1
ATOM 993 C CA . LEU B 1 65 ? 32.38977 8.78562 31.31334 1.000 41.84495 65 LEU B CA 1
ATOM 994 C C . LEU B 1 65 ? 31.36545 7.67975 31.09485 1.000 43.51592 65 LEU B C 1
ATOM 995 O O . LEU B 1 65 ? 31.32684 6.72766 31.88510 1.000 42.47431 65 LEU B O 1
ATOM 1000 N N . TYR B 1 66 ? 30.55791 7.77692 30.02564 1.000 45.82889 66 TYR B N 1
ATOM 1001 C CA . TYR B 1 66 ? 29.50167 6.79577 29.75843 1.000 49.37604 66 TYR B CA 1
ATOM 1002 C C . TYR B 1 66 ? 30.02745 5.37040 29.87135 1.000 51.81744 66 TYR B C 1
ATOM 1003 O O . TYR B 1 66 ? 29.31727 4.47250 30.34048 1.000 50.29778 66 TYR B O 1
ATOM 1012 N N . ALA B 1 67 ? 31.28055 5.14567 29.43755 1.000 51.08939 67 ALA B N 1
ATOM 1013 C CA . ALA B 1 67 ? 31.84645 3.80215 29.40978 1.000 51.50211 67 ALA B CA 1
ATOM 1014 C C . ALA B 1 67 ? 32.14137 3.26180 30.80607 1.000 50.23056 67 ALA B C 1
ATOM 1015 O O . ALA B 1 67 ? 32.34502 2.05315 30.96193 1.000 51.97356 67 ALA B O 1
ATOM 1017 N N . HIS B 1 68 ? 32.15895 4.12053 31.81902 1.000 48.44720 68 HIS B N 1
ATOM 1018 C CA . HIS B 1 68 ? 32.37873 3.71831 33.20517 1.000 48.47732 68 HIS B CA 1
ATOM 1019 C C . HIS B 1 68 ? 31.13491 3.86314 34.05235 1.000 47.64318 68 HIS B C 1
ATOM 1020 O O . HIS B 1 68 ? 30.81489 2.98610 34.85935 1.000 48.76146 68 HIS B O 1
ATOM 1027 N N . LEU B 1 69 ? 30.41813 4.95466 33.85929 1.000 46.52320 69 LEU B N 1
ATOM 1028 C CA . LEU B 1 69 ? 29.27666 5.21917 34.70440 1.000 49.12835 69 LEU B CA 1
ATOM 1029 C C . LEU B 1 69 ? 28.10882 4.29707 34.35923 1.000 53.94880 69 LEU B C 1
ATOM 1030 O O . LEU B 1 69 ? 27.35989 3.88276 35.25395 1.000 55.63759 69 LEU B O 1
ATOM 1035 N N . GLY B 1 70 ? 27.97250 3.92310 33.09062 1.000 48.78354 70 GLY B N 1
ATOM 1036 C CA . GLY B 1 70 ? 26.80972 3.19570 32.64988 1.000 50.32519 70 GLY B CA 1
ATOM 1037 C C . GLY B 1 70 ? 25.67983 4.10284 32.23949 1.000 57.81680 70 GLY B C 1
ATOM 1038 O O . GLY B 1 70 ? 24.51087 3.69911 32.32002 1.000 58.95399 70 GLY B O 1
ATOM 1039 N N . SER B 1 71 ? 26.00288 5.32672 31.81255 1.000 58.60794 71 SER B N 1
ATOM 1040 C CA . SER B 1 71 ? 25.06117 6.36060 31.39384 1.000 57.78919 71 SER B CA 1
ATOM 1041 C C . SER B 1 71 ? 25.84162 7.64448 31.13456 1.000 56.14490 71 SER B C 1
ATOM 1042 O O . SER B 1 71 ? 26.73586 7.99136 31.90793 1.000 60.22635 71 SER B O 1
ATOM 1045 N N . LYS B 1 72 ? 25.53128 8.33914 30.05266 1.000 60.81283 72 LYS B N 1
ATOM 1046 C CA . LYS B 1 72 ? 26.23697 9.56761 29.71378 1.000 59.82460 72 LYS B CA 1
ATOM 1047 C C . LYS B 1 72 ? 25.90899 10.64697 30.74602 1.000 56.56123 72 LYS B C 1
ATOM 1048 O O . LYS B 1 72 ? 24.78888 10.70444 31.23342 1.000 49.42207 72 LYS B O 1
ATOM 1054 N N . PRO B 1 73 ? 26.87837 11.46913 31.14319 1.000 57.73643 73 PRO B N 1
ATOM 1055 C CA . PRO B 1 73 ? 26.60220 12.50674 32.14080 1.000 49.52604 73 PRO B CA 1
ATOM 1056 C C . PRO B 1 73 ? 26.05246 13.77529 31.51212 1.000 52.40385 73 PRO B C 1
ATOM 1057 O O . PRO B 1 73 ? 26.37108 14.13076 30.37155 1.000 46.45795 73 PRO B O 1
ATOM 1061 N N . THR B 1 74 ? 25.20074 14.46329 32.28160 1.000 49.36801 74 THR B N 1
ATOM 1062 C CA . THR B 1 74 ? 24.72819 15.76659 31.84101 1.000 47.06152 74 THR B CA 1
ATOM 1063 C C . THR B 1 74 ? 25.68987 16.88303 32.21799 1.000 50.15589 74 THR B C 1
ATOM 1064 O O . THR B 1 74 ? 25.70694 17.91925 31.54366 1.000 55.11644 74 THR B O 1
ATOM 1068 N N . SER B 1 75 ? 26.48970 16.70501 33.26830 1.000 44.23125 75 SER B N 1
ATOM 1069 C CA . SER B 1 75 ? 27.62811 17.59423 33.47490 1.000 57.05095 75 SER B CA 1
ATOM 1070 C C . SER B 1 75 ? 28.74088 16.87885 34.25724 1.000 46.66667 75 SER B C 1
ATOM 1071 O O . SER B 1 75 ? 28.54742 15.80941 34.85049 1.000 46.70284 75 SER B O 1
ATOM 1074 N N . ALA B 1 76 ? 29.91844 17.49651 34.25719 1.000 43.63233 76 ALA B N 1
ATOM 1075 C CA . ALA B 1 76 ? 31.08706 16.91803 34.93860 1.000 44.12067 76 ALA B CA 1
ATOM 1076 C C . ALA B 1 76 ? 32.05721 18.06442 35.23374 1.000 44.11684 76 ALA B C 1
ATOM 1077 O O . ALA B 1 76 ? 32.78859 18.50001 34.34080 1.000 42.21155 76 ALA B O 1
ATOM 1079 N N . GLU B 1 77 ? 32.03864 18.55814 36.46761 1.000 45.67499 77 GLU B N 1
ATOM 1080 C CA . GLU B 1 77 ? 32.85504 19.70614 36.84166 1.000 46.48200 77 GLU B CA 1
ATOM 1081 C C . GLU B 1 77 ? 34.04582 19.20583 37.64794 1.000 40.27394 77 GLU B C 1
ATOM 1082 O O . GLU B 1 77 ? 33.87244 18.50317 38.65712 1.000 35.67474 77 GLU B O 1
ATOM 1088 N N . VAL B 1 78 ? 35.24753 19.54262 37.18252 1.000 39.67157 78 VAL B N 1
ATOM 1089 C CA . VAL B 1 78 ? 36.46403 19.24092 37.93241 1.000 35.26192 78 VAL B CA 1
ATOM 1090 C C . VAL B 1 78 ? 36.54712 20.20871 39.09834 1.000 33.07420 78 VAL B C 1
ATOM 1091 O O . VAL B 1 78 ? 36.57411 21.42906 38.92784 1.000 33.46735 78 VAL B O 1
ATOM 1095 N N . VAL B 1 79 ? 36.60709 19.67815 40.29919 1.000 32.53476 79 VAL B N 1
ATOM 1096 C CA . VAL B 1 79 ? 36.55332 20.54846 41.45436 1.000 38.82494 79 VAL B CA 1
ATOM 1097 C C . VAL B 1 79 ? 37.79771 20.45845 42.31993 1.000 37.91524 79 VAL B C 1
ATOM 1098 O O . VAL B 1 79 ? 38.03377 21.38091 43.11391 1.000 43.14606 79 VAL B O 1
ATOM 1102 N N . LEU B 1 80 ? 38.58766 19.38833 42.21135 1.000 34.78390 80 LEU B N 1
ATOM 1103 C CA . LEU B 1 80 ? 39.94018 19.31304 42.76766 1.000 37.46091 80 LEU B CA 1
ATOM 1104 C C . LEU B 1 80 ? 40.77729 18.44314 41.85392 1.000 37.22076 80 LEU B C 1
ATOM 1105 O O . LEU B 1 80 ? 40.25794 17.59427 41.12103 1.000 39.07468 80 LEU B O 1
ATOM 1110 N N . VAL B 1 81 ? 42.08543 18.63639 41.92548 1.000 40.26566 81 VAL B N 1
ATOM 1111 C CA . VAL B 1 81 ? 42.98064 17.93951 41.01929 1.000 34.03708 81 VAL B CA 1
ATOM 1112 C C . VAL B 1 81 ? 44.31691 17.70437 41.72089 1.000 40.16513 81 VAL B C 1
ATOM 1113 O O . VAL B 1 81 ? 44.82738 18.55295 42.45984 1.000 42.01357 81 VAL B O 1
ATOM 1117 N N . ALA B 1 82 ? 44.87190 16.53246 41.50431 1.000 41.48123 82 ALA B N 1
ATOM 1118 C CA . ALA B 1 82 ? 46.24735 16.24833 41.85269 1.000 32.11833 82 ALA B CA 1
ATOM 1119 C C . ALA B 1 82 ? 46.93681 15.70866 40.60439 1.000 37.11177 82 ALA B C 1
ATOM 1120 O O . ALA B 1 82 ? 46.33087 14.94223 39.84291 1.000 36.98137 82 ALA B O 1
ATOM 1122 N N . THR B 1 83 ? 48.19664 16.10267 40.39783 1.000 38.02797 83 THR B N 1
ATOM 1123 C CA . THR B 1 83 ? 48.97019 15.73866 39.21143 1.000 35.48460 83 THR B CA 1
ATOM 1124 C C . THR B 1 83 ? 50.15224 14.85287 39.58086 1.000 38.28381 83 THR B C 1
ATOM 1125 O O . THR B 1 83 ? 50.86177 15.10073 40.57013 1.000 36.40698 83 THR B O 1
ATOM 1129 N N . GLN B 1 84 ? 50.34724 13.81276 38.78918 1.000 37.76064 84 GLN B N 1
ATOM 1130 C CA . GLN B 1 84 ? 51.47017 12.90601 38.93996 1.000 35.78077 84 GLN B CA 1
ATOM 1131 C C . GLN B 1 84 ? 52.36520 13.01630 37.71184 1.000 36.85048 84 GLN B C 1
ATOM 1132 O O . GLN B 1 84 ? 51.88211 12.91917 36.57765 1.000 38.80713 84 GLN B O 1
ATOM 1138 N N . VAL B 1 85 ? 53.65997 13.21228 37.93341 1.000 36.41937 85 VAL B N 1
ATOM 1139 C CA . VAL B 1 85 ? 54.63340 13.31767 36.84944 1.000 34.51678 85 VAL B CA 1
ATOM 1140 C C . VAL B 1 85 ? 54.96923 11.92020 36.34499 1.000 38.66691 85 VAL B C 1
ATOM 1141 O O . VAL B 1 85 ? 55.50554 11.09557 37.08389 1.000 39.93458 85 VAL B O 1
ATOM 1145 N N . VAL B 1 86 ? 54.64131 11.63831 35.09105 1.000 36.68623 86 VAL B N 1
ATOM 1146 C CA . VAL B 1 86 ? 55.04696 10.37254 34.49945 1.000 32.40872 86 VAL B CA 1
ATOM 1147 C C . VAL B 1 86 ? 55.80391 10.75605 33.22473 1.000 35.85988 86 VAL B C 1
ATOM 1148 O O . VAL B 1 86 ? 56.37607 11.84327 33.17502 1.000 31.16450 86 VAL B O 1
ATOM 1152 N N . ALA B 1 87 ? 55.82536 9.89992 32.19278 1.000 34.96191 87 ALA B N 1
ATOM 1153 C CA . ALA B 1 87 ? 56.21618 10.35515 30.84550 1.000 38.98320 87 ALA B CA 1
ATOM 1154 C C . ALA B 1 87 ? 54.97322 10.99613 30.25048 1.000 37.32617 87 ALA B C 1
ATOM 1155 O O . ALA B 1 87 ? 54.22151 10.38260 29.48517 1.000 39.41452 87 ALA B O 1
ATOM 1157 N N . GLY B 1 88 ? 54.73184 12.24242 30.64607 1.000 36.52076 88 GLY B N 1
ATOM 1158 C CA . GLY B 1 88 ? 53.38189 12.77213 30.53568 1.000 34.81403 88 GLY B CA 1
ATOM 1159 C C . GLY B 1 88 ? 52.80971 13.19912 31.87500 1.000 33.23728 88 GLY B C 1
ATOM 1160 O O . GLY B 1 88 ? 53.55787 13.45208 32.82585 1.000 36.96674 88 GLY B O 1
ATOM 1161 N N . THR B 1 89 ? 51.48747 13.29429 31.98275 1.000 35.86820 89 THR B N 1
ATOM 1162 C CA . THR B 1 89 ? 50.89538 13.68181 33.25030 1.000 29.68654 89 THR B CA 1
ATOM 1163 C C . THR B 1 89 ? 49.67197 12.83332 33.51684 1.000 32.14879 89 THR B C 1
ATOM 1164 O O . THR B 1 89 ? 48.79163 12.69711 32.65964 1.000 34.55714 89 THR B O 1
ATOM 1168 N N . ASN B 1 90 ? 49.63265 12.24717 34.70263 1.000 31.15650 90 ASN B N 1
ATOM 1169 C CA . ASN B 1 90 ? 48.41250 11.67312 35.24299 1.000 31.41485 90 ASN B CA 1
ATOM 1170 C C . ASN B 1 90 ? 47.67849 12.75843 36.03750 1.000 34.74034 90 ASN B C 1
ATOM 1171 O O . ASN B 1 90 ? 48.24530 13.32502 36.98541 1.000 32.00424 90 ASN B O 1
ATOM 1176 N N . TYR B 1 91 ? 46.44626 13.08307 35.61082 1.000 30.75672 91 TYR B N 1
ATOM 1177 C CA . TYR B 1 91 ? 45.54616 13.98494 36.33382 1.000 30.84798 91 TYR B CA 1
ATOM 1178 C C . TYR B 1 91 ? 44.57095 13.14644 37.14308 1.000 33.30423 91 TYR B C 1
ATOM 1179 O O . TYR B 1 91 ? 43.82840 12.33880 36.57724 1.000 33.82331 91 TYR B O 1
ATOM 1188 N N . PHE B 1 92 ? 44.58544 13.32489 38.46112 1.000 34.91092 92 PHE B N 1
ATOM 1189 C CA . PHE B 1 92 ? 43.59848 12.72311 39.35060 1.000 32.75421 92 PHE B CA 1
ATOM 1190 C C . PHE B 1 92 ? 42.60749 13.81048 39.74856 1.000 35.07178 92 PHE B C 1
ATOM 1191 O O . PHE B 1 92 ? 42.99937 14.86420 40.26050 1.000 34.45979 92 PHE B O 1
ATOM 1199 N N . ALA B 1 93 ? 41.33455 13.57804 39.48026 1.000 30.46494 93 ALA B N 1
ATOM 1200 C CA . ALA B 1 93 ? 40.38023 14.65048 39.64953 1.000 35.29256 93 ALA B CA 1
ATOM 1201 C C . ALA B 1 93 ? 39.19855 14.19545 40.49479 1.000 34.32969 93 ALA B C 1
ATOM 1202 O O . ALA B 1 93 ? 38.69546 13.07148 40.35835 1.000 31.55824 93 ALA B O 1
ATOM 1204 N N . LYS B 1 94 ? 38.79312 15.07751 41.39093 1.000 37.82375 94 LYS B N 1
ATOM 1205 C CA . LYS B 1 94 ? 37.49731 14.99921 42.04609 1.000 31.52829 94 LYS B CA 1
ATOM 1206 C C . LYS B 1 94 ? 36.50196 15.71182 41.13743 1.000 33.90509 94 LYS B C 1
ATOM 1207 O O . LYS B 1 94 ? 36.72168 16.87853 40.78325 1.000 33.84881 94 LYS B O 1
ATOM 1213 N N . VAL B 1 95 ? 35.44098 15.01170 40.71692 1.000 33.62559 95 VAL B N 1
ATOM 1214 C CA . VAL B 1 95 ? 34.52244 15.51742 39.69118 1.000 32.02069 95 VAL B CA 1
ATOM 1215 C C . VAL B 1 95 ? 33.07998 15.47723 40.21131 1.000 38.46335 95 VAL B C 1
ATOM 1216 O O . VAL B 1 95 ? 32.55736 14.40270 40.54047 1.000 33.06154 95 VAL B O 1
ATOM 1220 N N . LYS B 1 96 ? 32.43445 16.64004 40.26115 1.000 39.27181 96 LYS B N 1
ATOM 1221 C CA . LYS B 1 96 ? 30.98430 16.70363 40.43706 1.000 43.20408 96 LYS B CA 1
ATOM 1222 C C . LYS B 1 96 ? 30.30649 16.28979 39.13171 1.000 43.66729 96 LYS B C 1
ATOM 1223 O O . LYS B 1 96 ? 30.44728 16.97082 38.10925 1.000 40.76687 96 LYS B O 1
ATOM 1229 N N . VAL B 1 97 ? 29.60038 15.15856 39.15184 1.000 39.81143 97 VAL B N 1
ATOM 1230 C CA . VAL B 1 97 ? 28.92166 14.63524 37.96901 1.000 49.98413 97 VAL B CA 1
ATOM 1231 C C . VAL B 1 97 ? 27.44124 14.98769 38.03836 1.000 50.73632 97 VAL B C 1
ATOM 1232 O O . VAL B 1 97 ? 26.83120 14.92183 39.10829 1.000 45.97236 97 VAL B O 1
ATOM 1236 N N . ASN B 1 98 ? 26.86003 15.34530 36.88999 1.000 52.76688 98 ASN B N 1
ATOM 1237 C CA . ASN B 1 98 ? 25.54861 15.98208 36.87701 1.000 52.16539 98 ASN B CA 1
ATOM 1238 C C . ASN B 1 98 ? 25.65590 17.06192 37.94052 1.000 60.47128 98 ASN B C 1
ATOM 1239 O O . ASN B 1 98 ? 26.72156 17.68066 38.05002 1.000 63.08804 98 ASN B O 1
ATOM 1244 N N . ASN B 1 99 ? 24.67388 17.29238 38.78445 1.000 60.60309 99 ASN B N 1
ATOM 1245 C CA . ASN B 1 99 ? 24.99411 18.26443 39.82194 1.000 60.21767 99 ASN B CA 1
ATOM 1246 C C . ASN B 1 99 ? 24.88040 17.70180 41.22507 1.000 59.95883 99 ASN B C 1
ATOM 1247 O O . ASN B 1 99 ? 24.63154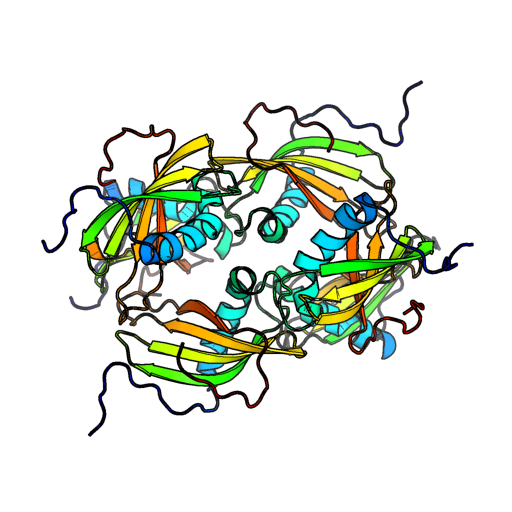 18.45761 42.15973 1.000 67.17112 99 ASN B O 1
ATOM 1252 N N . ASP B 1 100 ? 25.07961 16.39794 41.41747 1.000 55.33126 100 ASP B N 1
ATOM 1253 C CA . ASP B 1 100 ? 24.72818 15.88189 42.73658 1.000 62.31720 100 ASP B CA 1
ATOM 1254 C C . ASP B 1 100 ? 25.52827 14.68500 43.24897 1.000 57.52653 100 ASP B C 1
ATOM 1255 O O . ASP B 1 100 ? 25.09292 14.07382 44.23243 1.000 57.12032 100 ASP B O 1
ATOM 1260 N N . HIS B 1 101 ? 26.67113 14.32679 42.66543 1.000 52.73986 101 HIS B N 1
ATOM 1261 C CA . HIS B 1 101 ? 27.49796 13.29452 43.27971 1.000 47.17477 101 HIS B CA 1
ATOM 1262 C C . HIS B 1 101 ? 28.93441 13.43934 42.77292 1.000 47.68529 101 HIS B C 1
ATOM 1263 O O . HIS B 1 101 ? 29.22024 14.17143 41.81561 1.000 48.37231 101 HIS B O 1
ATOM 1270 N N . TYR B 1 102 ? 29.84400 12.73421 43.42768 1.000 43.75481 102 TYR B N 1
ATOM 1271 C CA . TYR B 1 102 ? 31.26311 12.90822 43.16717 1.000 41.01987 102 TYR B CA 1
ATOM 1272 C C . TYR B 1 102 ? 31.87224 11.59279 42.71093 1.000 38.97039 102 TYR B C 1
ATOM 1273 O O . TYR B 1 102 ? 31.53847 10.52382 43.22916 1.000 39.74269 102 TYR B O 1
ATOM 1282 N N . ILE B 1 103 ? 32.72539 11.67522 41.69627 1.000 38.83689 103 ILE B N 1
ATOM 1283 C CA . ILE B 1 103 ? 33.57289 10.56233 41.29079 1.000 36.14839 103 ILE B CA 1
ATOM 1284 C C . ILE B 1 103 ? 35.02001 11.04832 41.30054 1.000 35.90288 103 ILE B C 1
ATOM 1285 O O . ILE B 1 103 ? 35.29946 12.24988 41.20343 1.000 34.56394 103 ILE B O 1
ATOM 1290 N N . HIS B 1 104 ? 35.94809 10.09863 41.41397 1.000 35.24828 104 HIS B N 1
ATOM 1291 C CA . HIS B 1 104 ? 37.37131 10.36633 41.19623 1.000 35.48678 104 HIS B CA 1
ATOM 1292 C C . HIS B 1 104 ? 37.83511 9.75331 39.87930 1.000 35.16801 104 HIS B C 1
ATOM 1293 O O . HIS B 1 104 ? 37.62596 8.55536 39.63458 1.000 33.02569 104 HIS B O 1
ATOM 1300 N N . THR B 1 105 ? 38.52447 10.56668 39.06560 1.000 31.86538 105 THR B N 1
ATOM 1301 C CA . THR B 1 105 ? 38.92124 10.20233 37.71221 1.000 31.00308 105 THR B CA 1
ATOM 1302 C C . THR B 1 105 ? 40.43940 10.25950 37.55594 1.000 34.75799 105 THR B C 1
ATOM 1303 O O . THR B 1 105 ? 41.12066 11.10342 38.14421 1.000 31.82604 105 THR B O 1
ATOM 1307 N N . ARG B 1 106 ? 40.96155 9.37584 36.72155 1.000 32.17628 106 ARG B N 1
ATOM 1308 C CA . ARG B 1 106 ? 42.38090 9.37044 36.40857 1.000 38.30032 106 ARG B CA 1
ATOM 1309 C C . ARG B 1 106 ? 42.49102 9.52792 34.89208 1.000 36.20728 106 ARG B C 1
ATOM 1310 O O . ARG B 1 106 ? 42.04468 8.65601 34.13895 1.000 35.00135 106 ARG B O 1
ATOM 1318 N N . VAL B 1 107 ? 43.01480 10.67657 34.46108 1.000 33.36486 107 VAL B N 1
ATOM 1319 C CA . VAL B 1 107 ? 43.17567 11.03713 33.05720 1.000 33.77845 107 VAL B CA 1
ATOM 1320 C C . VAL B 1 107 ? 44.67452 11.16976 32.76239 1.000 37.08681 107 VAL B C 1
ATOM 1321 O O . VAL B 1 107 ? 45.40131 11.85098 33.49847 1.000 32.73190 107 VAL B O 1
ATOM 1325 N N . TYR B 1 108 ? 45.12388 10.51771 31.68890 1.000 34.57135 108 TYR B N 1
ATOM 1326 C CA . TYR B 1 108 ? 46.50418 10.56417 31.23373 1.000 31.65335 108 TYR B CA 1
ATOM 1327 C C . TYR B 1 108 ? 46.63480 11.56348 30.09154 1.000 34.64154 108 TYR B C 1
ATOM 1328 O O . TYR B 1 108 ? 45.85634 11.53658 29.12545 1.000 36.83223 108 TYR B O 1
ATOM 1337 N N . GLU B 1 109 ? 47.57700 12.46747 30.22853 1.000 28.51479 109 GLU B N 1
ATOM 1338 C CA . GLU B 1 109 ? 47.89421 13.41756 29.18586 1.000 35.79587 109 GLU B CA 1
ATOM 1339 C C . GLU B 1 109 ? 49.27318 13.07883 28.61970 1.000 36.17758 109 GLU B C 1
ATOM 1340 O O . GLU B 1 109 ? 50.27745 13.08247 29.35846 1.000 35.49276 109 GLU B O 1
ATOM 1346 N N . GLN B 1 110 ? 49.31572 12.75927 27.32768 1.000 36.91339 110 GLN B N 1
ATOM 1347 C CA . GLN B 1 110 ? 50.59583 12.54953 26.64725 1.000 40.46622 110 GLN B CA 1
ATOM 1348 C C . GLN B 1 110 ? 51.45630 13.80433 26.68901 1.000 38.05936 110 GLN B C 1
ATOM 1349 O O . GLN B 1 110 ? 50.95723 14.93506 26.69404 1.000 44.72247 110 GLN B O 1
ATOM 1355 N N . LEU B 1 111 ? 52.75859 13.59295 26.68467 1.000 37.04686 111 LEU B N 1
ATOM 1356 C CA . LEU B 1 111 ? 53.73346 14.64454 26.45985 1.000 39.21278 111 LEU B CA 1
ATOM 1357 C C . LEU B 1 111 ? 53.45540 15.36048 25.14496 1.000 38.66926 111 LEU B C 1
ATOM 1358 O O . LEU B 1 111 ? 53.00197 14.73227 24.18349 1.000 38.75424 111 LEU B O 1
ATOM 1363 N N . PRO B 1 112 ? 53.72241 16.66239 25.06293 1.000 38.50947 112 PRO B N 1
ATOM 1364 C CA . PRO B 1 112 ? 53.50350 17.37491 23.78580 1.000 42.00419 112 PRO B CA 1
ATOM 1365 C C . PRO B 1 112 ? 54.15424 16.68418 22.57853 1.000 48.66032 112 PRO B C 1
ATOM 1366 O O . PRO B 1 112 ? 53.46555 16.44631 21.56979 1.000 47.48453 112 PRO B O 1
ATOM 1370 N N . CYS B 1 113 ? 55.45658 16.31507 22.65724 1.000 37.28901 113 CYS B N 1
ATOM 1371 C CA . CYS B 1 113 ? 56.03773 15.57327 21.52897 1.000 42.84548 113 CYS B CA 1
ATOM 1372 C C . CYS B 1 113 ? 55.49827 14.15551 21.37889 1.000 44.34242 113 CYS B C 1
ATOM 1373 O O . CYS B 1 113 ? 56.03829 13.45005 20.51549 1.000 42.68041 113 CYS B O 1
ATOM 1376 N N . TYR B 1 114 ? 54.50695 13.68019 22.14133 1.000 42.45518 114 TYR B N 1
ATOM 1377 C CA . TYR B 1 114 ? 53.80618 12.44421 21.81323 1.000 41.55438 114 TYR B CA 1
ATOM 1378 C C . TYR B 1 114 ? 52.35331 12.69358 21.42724 1.000 41.39083 114 TYR B C 1
ATOM 1379 O O . TYR B 1 114 ? 51.52974 11.77498 21.49415 1.000 43.65225 114 TYR B O 1
ATOM 1388 N N . GLY B 1 115 ? 52.02044 13.91602 21.01257 1.000 42.36238 115 GLY B N 1
ATOM 1389 C CA . GLY B 1 115 ? 50.68964 14.22840 20.52404 1.000 44.81150 115 GLY B CA 1
ATOM 1390 C C . GLY B 1 115 ? 49.81937 14.99392 21.50185 1.000 47.84456 115 GLY B C 1
ATOM 1391 O O . GLY B 1 115 ? 48.78102 15.53918 21.09007 1.000 44.74138 115 GLY B O 1
ATOM 1392 N N . GLY B 1 116 ? 50.21062 15.03587 22.77713 1.000 41.01622 116 GLY B N 1
ATOM 1393 C CA . GLY B 1 116 ? 49.54732 15.84730 23.78320 1.000 44.32302 116 GLY B CA 1
ATOM 1394 C C . GLY B 1 116 ? 48.07412 15.56400 24.01771 1.000 41.97462 116 GLY B C 1
ATOM 1395 O O . GLY B 1 116 ? 47.36241 16.44638 24.49108 1.000 42.97462 116 GLY B O 1
ATOM 1396 N N . ALA B 1 117 ? 47.59387 14.36757 23.70907 1.000 39.27631 117 ALA B N 1
ATOM 1397 C CA . ALA B 1 117 ? 46.17989 14.09189 23.89626 1.000 43.55011 117 ALA B CA 1
ATOM 1398 C C . ALA B 1 117 ? 45.90729 13.57614 25.30425 1.000 44.63899 117 ALA B C 1
ATOM 1399 O O . ALA B 1 117 ? 46.80047 13.06522 26.00011 1.000 41.46576 117 ALA B O 1
ATOM 1401 N N . LEU B 1 118 ? 44.64406 13.68811 25.69398 1.000 40.24212 118 LEU B N 1
ATOM 1402 C CA . LEU B 1 118 ? 44.13914 13.26306 26.98641 1.000 39.74962 118 LEU B CA 1
ATOM 1403 C C . LEU B 1 118 ? 43.29639 12.02175 26.79598 1.000 38.87651 118 LEU B C 1
ATOM 1404 O O . LEU B 1 118 ? 42.61862 11.87851 25.78209 1.000 49.76988 118 LEU B O 1
ATOM 1409 N N . GLU B 1 119 ? 43.32029 11.13590 27.78207 1.000 35.80925 119 GLU B N 1
ATOM 1410 C CA . GLU B 1 119 ? 42.54381 9.90900 27.70112 1.000 36.27315 119 GLU B CA 1
ATOM 1411 C C . GLU B 1 119 ? 42.16877 9.47995 29.11811 1.000 40.27157 119 GLU B C 1
ATOM 1412 O O . GLU B 1 119 ? 43.03746 9.38874 30.00371 1.000 40.61838 119 GLU B O 1
ATOM 1418 N N . LEU B 1 120 ? 40.87959 9.26356 29.34080 1.000 36.75067 120 LEU B N 1
ATOM 1419 C CA . LEU B 1 120 ? 40.40317 8.71181 30.60458 1.000 35.38909 120 LEU B CA 1
ATOM 1420 C C . LEU B 1 120 ? 40.93007 7.30031 30.80856 1.000 35.02634 120 LEU B C 1
ATOM 1421 O O . LEU B 1 120 ? 40.67215 6.41240 29.99362 1.000 36.48169 120 LEU B O 1
ATOM 1426 N N . HIS B 1 121 ? 41.64073 7.08080 31.91174 1.000 32.76109 121 HIS B N 1
ATOM 1427 C CA . HIS B 1 121 ? 42.13839 5.74570 32.21608 1.000 33.23325 121 HIS B CA 1
ATOM 1428 C C . HIS B 1 121 ? 41.17534 4.96254 33.10553 1.000 34.28621 121 HIS B C 1
ATOM 1429 O O . HIS B 1 121 ? 40.91231 3.79077 32.84864 1.000 37.89764 121 HIS B O 1
ATOM 1436 N N . SER B 1 122 ? 40.64271 5.57011 34.15781 1.000 35.92158 122 SER B N 1
ATOM 1437 C CA . SER B 1 122 ? 39.75750 4.83745 35.06166 1.000 33.05005 122 SER B CA 1
ATOM 1438 C C . SER B 1 122 ? 39.09225 5.82893 35.98902 1.000 34.35780 122 SER B C 1
ATOM 1439 O O . SER B 1 122 ? 39.38181 7.02751 35.96402 1.000 31.49042 122 SER B O 1
ATOM 1442 N N . VAL B 1 123 ? 38.21523 5.29394 36.83496 1.000 35.03428 123 VAL B N 1
ATOM 1443 C CA . VAL B 1 123 ? 37.27373 6.05977 37.63798 1.000 31.85136 123 VAL B CA 1
ATOM 1444 C C . VAL B 1 123 ? 37.08003 5.31702 38.95512 1.000 36.36484 123 VAL B C 1
ATOM 1445 O O . VAL B 1 123 ? 37.11124 4.08552 38.99294 1.000 37.14774 123 VAL B O 1
ATOM 1449 N N . GLN B 1 124 ? 36.91915 6.06111 40.04180 1.000 37.11319 124 GLN B N 1
ATOM 1450 C CA . GLN B 1 124 ? 36.36543 5.53715 41.29269 1.000 38.52489 124 GLN B CA 1
ATOM 1451 C C . GLN B 1 124 ? 35.03913 6.22441 41.51082 1.000 35.55621 124 GLN B C 1
ATOM 1452 O O . GLN B 1 124 ? 35.00398 7.44432 41.69703 1.000 35.98586 124 GLN B O 1
ATOM 1458 N N . MET B 1 125 ? 33.97367 5.45041 41.52790 1.000 36.81505 125 MET B N 1
ATOM 1459 C CA . MET B 1 125 ? 32.64112 5.99575 41.73159 1.000 41.52595 125 MET B CA 1
ATOM 1460 C C . MET B 1 125 ? 32.31787 6.12725 43.22155 1.000 43.63564 125 MET B C 1
ATOM 1461 O O . MET B 1 125 ? 33.04512 5.64340 44.09310 1.000 39.22527 125 MET B O 1
ATOM 1466 N N . ASN B 1 126 ? 31.20186 6.81287 43.49861 1.000 46.65150 126 ASN B N 1
ATOM 1467 C CA . ASN B 1 126 ? 30.58940 6.89519 44.82710 1.000 42.03632 126 ASN B CA 1
ATOM 1468 C C . ASN B 1 126 ? 31.56804 7.48114 45.85099 1.000 42.83898 126 ASN B C 1
ATOM 1469 O O . ASN B 1 126 ? 32.01230 6.82118 46.79593 1.000 43.46161 126 ASN B O 1
ATOM 1474 N N . LYS B 1 127 ? 31.88276 8.75911 45.64564 1.000 38.07567 127 LYS B N 1
ATOM 1475 C CA . LYS B 1 127 ? 32.87600 9.44899 46.45351 1.000 37.41587 127 LYS B CA 1
ATOM 1476 C C . LYS B 1 127 ? 32.23577 10.66586 47.09790 1.000 40.77303 127 LYS B C 1
ATOM 1477 O O . LYS B 1 127 ? 31.32865 11.27716 46.53278 1.000 39.66909 127 LYS B O 1
ATOM 1483 N N . THR B 1 128 ? 32.73210 11.04273 48.26450 1.000 40.87289 128 THR B N 1
ATOM 1484 C CA . THR B 1 128 ? 32.17554 12.21648 48.91503 1.000 44.43617 128 THR B CA 1
ATOM 1485 C C . THR B 1 128 ? 32.88489 13.48691 48.46670 1.000 45.56733 128 THR B C 1
ATOM 1486 O O . THR B 1 128 ? 33.91117 13.45761 47.78310 1.000 42.96976 128 THR B O 1
ATOM 1490 N N . ASP B 1 129 ? 32.29007 14.61088 48.87374 1.000 44.37540 129 ASP B N 1
ATOM 1491 C CA . ASP B 1 129 ? 32.87127 15.93789 48.72022 1.000 43.80882 129 ASP B CA 1
ATOM 1492 C C . ASP B 1 129 ? 34.26967 16.02485 49.32511 1.000 47.70040 129 ASP B C 1
ATOM 1493 O O . ASP B 1 129 ? 35.16524 16.67326 48.76080 1.000 46.93614 129 ASP B O 1
ATOM 1498 N N . THR B 1 130 ? 34.48926 15.37286 50.46407 1.000 42.43225 130 THR B N 1
ATOM 1499 C CA . THR B 1 130 ? 35.77040 15.48788 51.15244 1.000 42.31971 130 THR B CA 1
ATOM 1500 C C . THR B 1 130 ? 36.58342 14.20118 51.11673 1.000 40.72157 130 THR B C 1
ATOM 1501 O O . THR B 1 130 ? 37.56599 14.09364 51.84788 1.000 40.04162 130 THR B O 1
ATOM 1505 N N . ASP B 1 131 ? 36.20135 13.22607 50.29337 1.000 38.72697 131 ASP B N 1
ATOM 1506 C CA . ASP B 1 131 ? 37.02175 12.03285 50.12618 1.000 41.45430 131 ASP B CA 1
ATOM 1507 C C . ASP B 1 131 ? 38.42587 12.42424 49.65069 1.000 43.47489 131 ASP B C 1
ATOM 1508 O O . ASP B 1 131 ? 38.56952 13.27392 48.75243 1.000 39.57457 131 ASP B O 1
ATOM 1513 N N . PRO B 1 132 ? 39.47418 11.84342 50.22988 1.000 41.76267 132 PRO B N 1
ATOM 1514 C CA . PRO B 1 132 ? 40.83531 12.16624 49.78958 1.000 37.49978 132 PRO B CA 1
ATOM 1515 C C . PRO B 1 132 ? 41.05465 11.80163 48.32883 1.000 43.28366 132 PRO B C 1
ATOM 1516 O O . PRO B 1 132 ? 40.66420 10.72408 47.86892 1.000 40.72541 132 PRO B O 1
ATOM 1520 N N . LEU B 1 133 ? 41.70826 12.71791 47.60847 1.000 39.63291 133 LEU B N 1
ATOM 1521 C CA . LEU B 1 133 ? 42.01080 12.53810 46.19365 1.000 41.05871 133 LEU B CA 1
ATOM 1522 C C . LEU B 1 133 ? 43.34236 11.81346 46.10293 1.000 43.60988 133 LEU B C 1
ATOM 1523 O O . LEU B 1 133 ? 44.39985 12.39878 45.83688 1.000 46.65558 133 LEU B O 1
ATOM 1528 N N . ASP B 1 134 ? 43.31129 10.51683 46.35700 1.000 38.32241 134 ASP B N 1
ATOM 1529 C CA . ASP B 1 134 ? 44.59753 9.84873 46.34512 1.000 39.61333 134 ASP B CA 1
ATOM 1530 C C . ASP B 1 134 ? 44.71990 8.90958 45.15108 1.000 45.28110 134 ASP B C 1
ATOM 1531 O O . ASP B 1 134 ? 43.75398 8.63311 44.41003 1.000 40.61823 134 ASP B O 1
ATOM 1536 N N . TYR B 1 135 ? 45.97099 8.50607 44.92891 1.000 36.98906 135 TYR B N 1
ATOM 1537 C CA . TYR B 1 135 ? 46.32856 7.75622 43.74898 1.000 34.10731 135 TYR B CA 1
ATOM 1538 C C . TYR B 1 135 ? 45.51391 6.48351 43.65259 1.000 35.32758 135 TYR B C 1
ATOM 1539 O O . TYR B 1 135 ? 45.14666 5.86995 44.65078 1.000 44.55689 135 TYR B O 1
ATOM 1548 N N . PHE B 1 136 ? 45.23723 6.08972 42.43270 1.000 34.83650 136 PHE B N 1
ATOM 1549 C CA . PHE B 1 136 ? 44.73742 4.76122 42.16956 1.000 33.72404 136 PHE B CA 1
ATOM 1550 C C . PHE B 1 136 ? 45.07260 4.45636 40.70937 1.000 32.89860 136 PHE B C 1
ATOM 1551 O O . PHE B 1 136 ? 44.92116 3.32859 40.29375 1.000 35.17589 136 PHE B O 1
ATOM 1559 N N . MET C 1 37 ? 67.05204 24.31632 10.07107 1.000 93.03873 37 MET C N 1
ATOM 1560 C CA . MET C 1 37 ? 65.66521 24.05454 10.47266 1.000 93.66498 37 MET C CA 1
ATOM 1561 C C . MET C 1 37 ? 65.59543 23.08364 11.66864 1.000 91.81385 37 MET C C 1
ATOM 1562 O O . MET C 1 37 ? 66.32717 22.08757 11.71072 1.000 88.04607 37 MET C O 1
ATOM 1567 N N . PRO C 1 38 ? 64.71089 23.37682 12.65425 1.000 94.67993 38 PRO C N 1
ATOM 1568 C CA . PRO C 1 38 ? 64.56051 22.46666 13.80538 1.000 87.23177 38 PRO C CA 1
ATOM 1569 C C . PRO C 1 38 ? 63.81027 21.19521 13.43683 1.000 77.69366 38 PRO C C 1
ATOM 1570 O O . PRO C 1 38 ? 62.61153 21.24263 13.12506 1.000 74.83261 38 PRO C O 1
ATOM 1574 N N . ILE C 1 39 ? 64.50955 20.05547 13.47388 1.000 72.65247 39 ILE C N 1
ATOM 1575 C CA . ILE C 1 39 ? 63.91428 18.80352 13.01008 1.000 69.04747 39 ILE C CA 1
ATOM 1576 C C . ILE C 1 39 ? 62.74304 18.39508 13.89942 1.000 68.54493 39 ILE C C 1
ATOM 1577 O O . ILE C 1 39 ? 61.70229 17.92952 13.40749 1.000 69.43486 39 ILE C O 1
ATOM 1582 N N . CYS C 1 40 ? 62.88082 18.57887 15.21622 1.000 62.29852 40 CYS C N 1
ATOM 1583 C CA . CYS C 1 40 ? 61.85603 18.15457 16.16357 1.000 58.16305 40 CYS C CA 1
ATOM 1584 C C . CYS C 1 40 ? 60.72010 19.16932 16.15627 1.000 56.56650 40 CYS C C 1
ATOM 1585 O O . CYS C 1 40 ? 60.90373 20.32445 16.56186 1.000 55.79614 40 CYS C O 1
ATOM 1588 N N . GLY C 1 41 ? 59.54450 18.73370 15.71249 1.000 52.61266 41 GLY C N 1
ATOM 1589 C CA . GLY C 1 41 ? 58.37316 19.58014 15.70287 1.000 56.32973 41 GLY C CA 1
ATOM 1590 C C . GLY C 1 41 ? 58.25712 20.52692 14.52730 1.000 53.21767 41 GLY C C 1
ATOM 1591 O O . GLY C 1 41 ? 57.30775 21.31689 14.48478 1.000 51.63125 41 GLY C O 1
ATOM 1592 N N . GLY C 1 42 ? 59.19866 20.50552 13.59080 1.000 57.64778 42 GLY C N 1
ATOM 1593 C CA . GLY C 1 42 ? 59.06711 21.34588 12.41598 1.000 57.14458 42 GLY C CA 1
ATOM 1594 C C . GLY C 1 42 ? 57.96252 20.81291 11.52775 1.000 53.38374 42 GLY C C 1
ATOM 1595 O O . GLY C 1 42 ? 57.72814 19.60560 11.44902 1.000 53.54385 42 GLY C O 1
ATOM 1596 N N . ILE C 1 43 ? 57.25543 21.72115 10.86985 1.000 53.53057 43 ILE C N 1
ATOM 1597 C CA . ILE C 1 43 ? 56.05288 21.34679 10.13607 1.000 53.81141 43 ILE C CA 1
ATOM 1598 C C . ILE C 1 43 ? 56.24988 21.65183 8.65938 1.000 55.26720 43 ILE C C 1
ATOM 1599 O O . ILE C 1 43 ? 56.52836 22.79716 8.28438 1.000 56.00475 43 ILE C O 1
ATOM 1604 N N . SER C 1 44 ? 56.11824 20.61954 7.82892 1.000 53.32112 44 SER C N 1
ATOM 1605 C CA . SER C 1 44 ? 56.11784 20.77055 6.38367 1.000 53.58633 44 SER C CA 1
ATOM 1606 C C . SER C 1 44 ? 55.07486 21.79079 5.93074 1.000 54.13938 44 SER C C 1
ATOM 1607 O O . SER C 1 44 ? 54.14600 22.10823 6.67259 1.000 49.29992 44 SER C O 1
ATOM 1610 N N . ALA C 1 45 ? 55.23243 22.33471 4.72527 1.000 57.67066 45 ALA C N 1
ATOM 1611 C CA . ALA C 1 45 ? 54.19010 23.16993 4.14875 1.000 55.01151 45 ALA C CA 1
ATOM 1612 C C . ALA C 1 45 ? 53.09486 22.29276 3.54798 1.000 50.06898 45 ALA C C 1
ATOM 1613 O O . ALA C 1 45 ? 53.24046 21.07110 3.40299 1.000 48.72345 45 ALA C O 1
ATOM 1615 N N . ALA C 1 46 ? 51.99231 22.94133 3.18042 1.000 51.16737 46 ALA C N 1
ATOM 1616 C CA . ALA C 1 46 ? 50.82859 22.22141 2.68373 1.000 48.93039 46 ALA C CA 1
ATOM 1617 C C . ALA C 1 46 ? 51.15502 21.48987 1.38916 1.000 52.08429 46 ALA C C 1
ATOM 1618 O O . ALA C 1 46 ? 51.91967 21.97459 0.54740 1.000 50.05216 46 ALA C O 1
ATOM 1620 N N . ARG C 1 47 ? 50.60185 20.29186 1.25187 1.000 51.71502 47 ARG C N 1
ATOM 1621 C CA . ARG C 1 47 ? 50.88943 19.48697 0.08262 1.000 53.08116 47 ARG C CA 1
ATOM 1622 C C . ARG C 1 47 ? 49.73305 18.53009 -0.17824 1.000 56.14330 47 ARG C C 1
ATOM 1623 O O . ARG C 1 47 ? 48.96018 18.19866 0.72007 1.000 60.70288 47 ARG C O 1
ATOM 1631 N N . ILE C 1 48 ? 49.61105 18.11249 -1.42859 1.000 54.49474 48 ILE C N 1
ATOM 1632 C CA . ILE C 1 48 ? 48.56024 17.16757 -1.81702 1.000 55.83403 48 ILE C CA 1
ATOM 1633 C C . ILE C 1 48 ? 48.83274 15.82877 -1.14417 1.000 54.98469 48 ILE C C 1
ATOM 1634 O O . ILE C 1 48 ? 49.95516 15.30554 -1.25469 1.000 57.04002 48 ILE C O 1
ATOM 1639 N N . PRO C 1 49 ? 47.86376 15.25081 -0.43595 1.000 56.83259 49 PRO C N 1
ATOM 1640 C CA . PRO C 1 49 ? 48.06703 13.93208 0.17077 1.000 57.08121 49 PRO C CA 1
ATOM 1641 C C . PRO C 1 49 ? 48.44369 12.87259 -0.85097 1.000 59.30451 49 PRO C C 1
ATOM 1642 O O . PRO C 1 49 ? 48.13688 12.97350 -2.03904 1.000 62.67814 49 PRO C O 1
ATOM 1646 N N . THR C 1 50 ? 49.10528 11.83121 -0.36095 1.000 60.45804 50 THR C N 1
ATOM 1647 C CA . THR C 1 50 ? 49.28388 10.63347 -1.15665 1.000 65.22151 50 THR C CA 1
ATOM 1648 C C . THR C 1 50 ? 48.08951 9.69976 -0.98953 1.000 68.40168 50 THR C C 1
ATOM 1649 O O . THR C 1 50 ? 47.20621 9.90443 -0.15136 1.000 64.89198 50 THR C O 1
ATOM 1653 N N . ALA C 1 51 ? 48.07110 8.65494 -1.81630 1.000 71.54723 51 ALA C N 1
ATOM 1654 C CA . ALA C 1 51 ? 46.99156 7.68463 -1.72965 1.000 69.32565 51 ALA C CA 1
ATOM 1655 C C . ALA C 1 51 ? 47.13235 6.83266 -0.48552 1.000 70.16069 51 ALA C C 1
ATOM 1656 O O . ALA C 1 51 ? 46.13033 6.36316 0.05955 1.000 74.36454 51 ALA C O 1
ATOM 1658 N N . ASP C 1 52 ? 48.36266 6.63457 -0.01419 1.000 75.86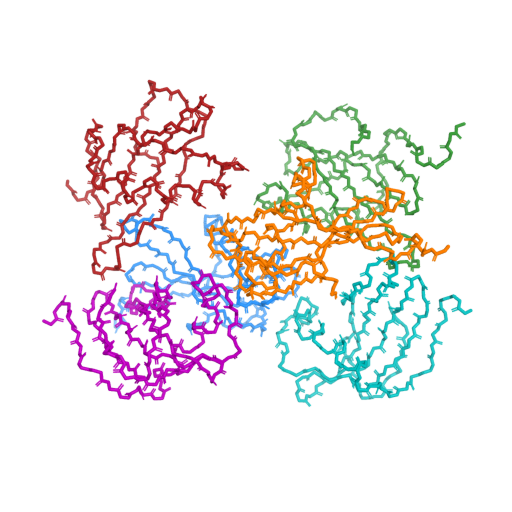790 52 ASP C N 1
ATOM 1659 C CA . ASP C 1 52 ? 48.55825 5.96527 1.26711 1.000 74.37473 52 ASP C CA 1
ATOM 1660 C C . ASP C 1 52 ? 47.92461 6.75998 2.40229 1.000 68.11090 52 ASP C C 1
ATOM 1661 O O . ASP C 1 52 ? 47.34125 6.18007 3.32723 1.000 67.31279 52 ASP C O 1
ATOM 1666 N N . GLU C 1 53 ? 48.02246 8.09145 2.34791 1.000 63.59852 53 GLU C N 1
ATOM 1667 C CA . GLU C 1 53 ? 47.62141 8.89739 3.49317 1.000 63.00049 53 GLU C CA 1
ATOM 1668 C C . GLU C 1 53 ? 46.10552 9.04577 3.56649 1.000 65.25497 53 GLU C C 1
ATOM 1669 O O . GLU C 1 53 ? 45.52180 8.96227 4.65461 1.000 60.13030 53 GLU C O 1
ATOM 1675 N N . LYS C 1 54 ? 45.46174 9.25536 2.41632 1.000 63.83777 54 LYS C N 1
ATOM 1676 C CA . LYS C 1 54 ? 44.01603 9.41749 2.37422 1.000 61.15062 54 LYS C CA 1
ATOM 1677 C C . LYS C 1 54 ? 43.31397 8.23854 3.04330 1.000 61.85329 54 LYS C C 1
ATOM 1678 O O . LYS C 1 54 ? 42.61061 8.40871 4.04815 1.000 62.42335 54 LYS C O 1
ATOM 1684 N N . LYS C 1 55 ? 43.53361 7.02448 2.53513 1.000 62.00703 55 LYS C N 1
ATOM 1685 C CA . LYS C 1 55 ? 42.91393 5.84236 3.12859 1.000 65.79358 55 LYS C CA 1
ATOM 1686 C C . LYS C 1 55 ? 43.56590 5.42016 4.44277 1.000 62.38021 55 LYS C C 1
ATOM 1687 O O . LYS C 1 55 ? 43.22204 4.36177 4.97992 1.000 56.57520 55 LYS C O 1
ATOM 1693 N N . LYS C 1 56 ? 44.51084 6.19943 4.95622 1.000 60.93567 56 LYS C N 1
ATOM 1694 C CA . LYS C 1 56 ? 44.97011 6.02524 6.32373 1.000 59.81571 56 LYS C CA 1
ATOM 1695 C C . LYS C 1 56 ? 44.24455 6.97585 7.25341 1.000 58.92244 56 LYS C C 1
ATOM 1696 O O . LYS C 1 56 ? 44.05780 6.67035 8.43492 1.000 56.56962 56 LYS C O 1
ATOM 1702 N N . LEU C 1 57 ? 43.81369 8.11221 6.71898 1.000 56.17584 57 LEU C N 1
ATOM 1703 C CA . LEU C 1 57 ? 43.24022 9.19238 7.49473 1.000 54.51971 57 LEU C CA 1
ATOM 1704 C C . LEU C 1 57 ? 41.73259 9.32915 7.33935 1.000 54.40323 57 LEU C C 1
ATOM 1705 O O . LEU C 1 57 ? 41.07000 9.78888 8.27049 1.000 49.46058 57 LEU C O 1
ATOM 1710 N N . GLU C 1 58 ? 41.18600 8.95143 6.18263 1.000 55.73651 58 GLU C N 1
ATOM 1711 C CA . GLU C 1 58 ? 39.76037 9.15843 5.93831 1.000 56.49892 58 GLU C CA 1
ATOM 1712 C C . GLU C 1 58 ? 38.88731 8.23493 6.77842 1.000 56.37370 58 GLU C C 1
ATOM 1713 O O . GLU C 1 58 ? 37.95419 8.73655 7.42745 1.000 52.82620 58 GLU C O 1
ATOM 1719 N N . PRO C 1 59 ? 39.13407 6.91534 6.84800 1.000 61.48209 59 PRO C N 1
ATOM 1720 C CA . PRO C 1 59 ? 38.35603 6.08494 7.78655 1.000 56.19981 59 PRO C CA 1
ATOM 1721 C C . PRO C 1 59 ? 38.44381 6.55499 9.22150 1.000 57.98225 59 PRO C C 1
ATOM 1722 O O . PRO C 1 59 ? 37.43415 6.53009 9.93411 1.000 62.35904 59 PRO C O 1
ATOM 1726 N N . VAL C 1 60 ? 39.62394 6.96392 9.68536 1.000 56.58439 60 VAL C N 1
ATOM 1727 C CA . VAL C 1 60 ? 39.69983 7.53121 11.02670 1.000 57.80735 60 VAL C CA 1
ATOM 1728 C C . VAL C 1 60 ? 38.72624 8.68616 11.14389 1.000 54.90245 60 VAL C C 1
ATOM 1729 O O . VAL C 1 60 ? 37.94713 8.77134 12.09942 1.000 55.54074 60 VAL C O 1
ATOM 1733 N N . LEU C 1 61 ? 38.75449 9.58991 10.15995 1.000 52.39000 61 LEU C N 1
ATOM 1734 C CA . LEU C 1 61 ? 37.88903 10.76119 10.21482 1.000 56.65843 61 LEU C CA 1
ATOM 1735 C C . LEU C 1 61 ? 36.42346 10.36406 10.11051 1.000 55.72877 61 LEU C C 1
ATOM 1736 O O . LEU C 1 61 ? 35.55849 10.95370 10.76372 1.000 54.85239 61 LEU C O 1
ATOM 1741 N N . LEU C 1 62 ? 36.13155 9.36024 9.29363 1.000 55.10336 62 LEU C N 1
ATOM 1742 C CA . LEU C 1 62 ? 34.75282 8.94911 9.11024 1.000 59.15026 62 LEU C CA 1
ATOM 1743 C C . LEU C 1 62 ? 34.21524 8.26128 10.35319 1.000 59.08133 62 LEU C C 1
ATOM 1744 O O . LEU C 1 62 ? 33.01519 8.34647 10.63754 1.000 58.67208 62 LEU C O 1
ATOM 1749 N N . GLN C 1 63 ? 35.08669 7.60414 11.11522 1.000 59.22741 63 GLN C N 1
ATOM 1750 C CA . GLN C 1 63 ? 34.68829 6.89400 12.32247 1.000 57.40124 63 GLN C CA 1
ATOM 1751 C C . GLN C 1 63 ? 34.79437 7.74591 13.57070 1.000 54.91051 63 GLN C C 1
ATOM 1752 O O . GLN C 1 63 ? 34.50469 7.25811 14.66259 1.000 55.52023 63 GLN C O 1
ATOM 1758 N N . SER C 1 64 ? 35.20080 8.99784 13.44840 1.000 54.06774 64 SER C N 1
ATOM 1759 C CA . SER C 1 64 ? 35.60069 9.72786 14.64262 1.000 55.73680 64 SER C CA 1
ATOM 1760 C C . SER C 1 64 ? 35.18197 11.18315 14.64689 1.000 56.89503 64 SER C C 1
ATOM 1761 O O . SER C 1 64 ? 35.19874 11.79858 15.71915 1.000 54.34959 64 SER C O 1
ATOM 1764 N N . LEU C 1 65 ? 34.81448 11.76787 13.50351 1.000 57.27009 65 LEU C N 1
ATOM 1765 C CA . LEU C 1 65 ? 34.31372 13.13379 13.51722 1.000 59.17178 65 LEU C CA 1
ATOM 1766 C C . LEU C 1 65 ? 32.92652 13.24937 14.15464 1.000 58.93964 65 LEU C C 1
ATOM 1767 O O . LEU C 1 65 ? 32.50724 14.37113 14.45924 1.000 58.32957 65 LEU C O 1
ATOM 1772 N N . TYR C 1 66 ? 32.22014 12.13662 14.38605 1.000 52.08599 66 TYR C N 1
ATOM 1773 C CA . TYR C 1 66 ? 30.91353 12.23106 15.04438 1.000 66.18194 66 TYR C CA 1
ATOM 1774 C C . TYR C 1 66 ? 31.01183 12.99404 16.36538 1.000 64.34745 66 TYR C C 1
ATOM 1775 O O . TYR C 1 66 ? 30.21642 13.90098 16.62659 1.000 65.20623 66 TYR C O 1
ATOM 1784 N N . ALA C 1 67 ? 32.01305 12.67723 17.19154 1.000 62.62772 67 ALA C N 1
ATOM 1785 C CA . ALA C 1 67 ? 32.12639 13.32660 18.49272 1.000 63.11765 67 ALA C CA 1
ATOM 1786 C C . ALA C 1 67 ? 32.66867 14.75051 18.42021 1.000 64.96748 67 ALA C C 1
ATOM 1787 O O . ALA C 1 67 ? 32.78166 15.40280 19.46420 1.000 69.94536 67 ALA C O 1
ATOM 1789 N N . HIS C 1 68 ? 33.00917 15.25447 17.23845 1.000 62.24145 68 HIS C N 1
ATOM 1790 C CA . HIS C 1 68 ? 33.50715 16.62013 17.10002 1.000 64.24025 68 HIS C CA 1
ATOM 1791 C C . HIS C 1 68 ? 32.54181 17.53246 16.36233 1.000 69.24960 68 HIS C C 1
ATOM 1792 O O . HIS C 1 68 ? 32.39825 18.70342 16.72951 1.000 70.78978 68 HIS C O 1
ATOM 1799 N N . LEU C 1 69 ? 31.88360 17.02624 15.32016 1.000 67.46021 69 LEU C N 1
ATOM 1800 C CA . LEU C 1 69 ? 30.90709 17.78778 14.55780 1.000 65.38954 69 LEU C CA 1
ATOM 1801 C C . LEU C 1 69 ? 29.46333 17.48216 14.97501 1.000 70.67150 69 LEU C C 1
ATOM 1802 O O . LEU C 1 69 ? 28.52292 17.97595 14.34192 1.000 67.10933 69 LEU C O 1
ATOM 1807 N N . GLY C 1 70 ? 29.26824 16.68493 16.01719 1.000 69.89724 70 GLY C N 1
ATOM 1808 C CA . GLY C 1 70 ? 27.92028 16.37151 16.48969 1.000 69.89176 70 GLY C CA 1
ATOM 1809 C C . GLY C 1 70 ? 27.11095 15.44588 15.61722 1.000 71.58188 70 GLY C C 1
ATOM 1810 O O . GLY C 1 70 ? 26.45467 14.52578 16.11777 1.000 72.17932 70 GLY C O 1
ATOM 1811 N N . SER C 1 71 ? 27.12077 15.67783 14.31194 1.000 69.13441 71 SER C N 1
ATOM 1812 C CA . SER C 1 71 ? 26.50307 14.73955 13.39469 1.000 68.70164 71 SER C CA 1
ATOM 1813 C C . SER C 1 71 ? 27.55688 13.76926 12.86700 1.000 65.68213 71 SER C C 1
ATOM 1814 O O . SER C 1 71 ? 28.76155 13.93447 13.08257 1.000 64.39642 71 SER C O 1
ATOM 1817 N N . LYS C 1 72 ? 27.09348 12.75286 12.19637 1.000 60.26255 72 LYS C N 1
ATOM 1818 C CA . LYS C 1 72 ? 27.99037 11.87173 11.46901 1.000 59.77280 72 LYS C CA 1
ATOM 1819 C C . LYS C 1 72 ? 28.26258 12.45015 10.07816 1.000 64.27820 72 LYS C C 1
ATOM 1820 O O . LYS C 1 72 ? 27.31115 12.77042 9.34886 1.000 64.71946 72 LYS C O 1
ATOM 1826 N N . PRO C 1 73 ? 29.52241 12.62164 9.68000 1.000 59.00905 73 PRO C N 1
ATOM 1827 C CA . PRO C 1 73 ? 29.79809 13.04587 8.30484 1.000 58.09737 73 PRO C CA 1
ATOM 1828 C C . PRO C 1 73 ? 29.36106 11.97844 7.31784 1.000 60.11878 73 PRO C C 1
ATOM 1829 O O . PRO C 1 73 ? 29.41940 10.77542 7.59161 1.000 58.57778 73 PRO C O 1
ATOM 1833 N N . THR C 1 74 ? 28.90637 12.43918 6.15897 1.000 58.87898 74 THR C N 1
ATOM 1834 C CA . THR C 1 74 ? 28.46139 11.54937 5.09981 1.000 63.07460 74 THR C CA 1
ATOM 1835 C C . THR C 1 74 ? 29.60327 11.15008 4.17968 1.000 64.25079 74 THR C C 1
ATOM 1836 O O . THR C 1 74 ? 29.58833 10.05016 3.61021 1.000 65.64038 74 THR C O 1
ATOM 1840 N N . SER C 1 75 ? 30.56254 12.05608 4.00099 1.000 65.71388 75 SER C N 1
ATOM 1841 C CA . SER C 1 75 ? 31.86488 11.79338 3.40689 1.000 64.60504 75 SER C CA 1
ATOM 1842 C C . SER C 1 75 ? 32.89916 12.54514 4.23549 1.000 57.98125 75 SER C C 1
ATOM 1843 O O . SER C 1 75 ? 32.55829 13.32900 5.12233 1.000 61.04071 75 SER C O 1
ATOM 1846 N N . ALA C 1 76 ? 34.17406 12.29543 3.95767 1.000 55.98879 76 ALA C N 1
ATOM 1847 C CA . ALA C 1 76 ? 35.25215 13.02794 4.62750 1.000 57.83133 76 ALA C CA 1
ATOM 1848 C C . ALA C 1 76 ? 36.50311 12.80916 3.78217 1.000 59.96164 76 ALA C C 1
ATOM 1849 O O . ALA C 1 76 ? 37.08175 11.72114 3.81340 1.000 60.39671 76 ALA C O 1
ATOM 1851 N N . GLU C 1 77 ? 36.89875 13.83295 3.03189 1.000 58.89097 77 GLU C N 1
ATOM 1852 C CA . GLU C 1 77 ? 38.01670 13.73481 2.10319 1.000 58.99899 77 GLU C CA 1
ATOM 1853 C C . GLU C 1 77 ? 39.13196 14.68193 2.52663 1.000 55.76481 77 GLU C C 1
ATOM 1854 O O . GLU C 1 77 ? 38.88877 15.86977 2.77479 1.000 55.97409 77 GLU C O 1
ATOM 1860 N N . VAL C 1 78 ? 40.34933 14.15415 2.62066 1.000 54.41192 78 VAL C N 1
ATOM 1861 C CA . VAL C 1 78 ? 41.51454 15.00437 2.85178 1.000 55.44315 78 VAL C CA 1
ATOM 1862 C C . VAL C 1 78 ? 41.89991 15.60560 1.50715 1.000 47.54258 78 VAL C C 1
ATOM 1863 O O . VAL C 1 78 ? 42.09245 14.88112 0.53369 1.000 46.90591 78 VAL C O 1
ATOM 1867 N N . VAL C 1 79 ? 41.93173 16.93125 1.43009 1.000 49.55987 79 VAL C N 1
ATOM 1868 C CA . VAL C 1 79 ? 42.34341 17.59786 0.20172 1.000 54.15251 79 VAL C CA 1
ATOM 1869 C C . VAL C 1 79 ? 43.76161 18.15145 0.30387 1.000 58.33025 79 VAL C C 1
ATOM 1870 O O . VAL C 1 79 ? 44.40331 18.37024 -0.73538 1.000 59.22378 79 VAL C O 1
ATOM 1874 N N . LEU C 1 80 ? 44.26443 18.37793 1.51823 1.000 55.34543 80 LEU C N 1
ATOM 1875 C CA . LEU C 1 80 ? 45.54224 19.01549 1.76781 1.000 54.39665 80 LEU C CA 1
ATOM 1876 C C . LEU C 1 80 ? 46.09800 18.41341 3.04574 1.000 59.44588 80 LEU C C 1
ATOM 1877 O O . LEU C 1 80 ? 45.33727 18.03479 3.94407 1.000 57.00796 80 LEU C O 1
ATOM 1882 N N . VAL C 1 81 ? 47.42365 18.32512 3.12982 1.000 56.23089 81 VAL C N 1
ATOM 1883 C CA . VAL C 1 81 ? 48.06219 17.71373 4.28903 1.000 53.16679 81 VAL C CA 1
ATOM 1884 C C . VAL C 1 81 ? 49.39257 18.40741 4.55741 1.000 59.69210 81 VAL C C 1
ATOM 1885 O O . VAL C 1 81 ? 50.10449 18.81782 3.63096 1.000 56.57023 81 VAL C O 1
ATOM 1889 N N . ALA C 1 82 ? 49.68704 18.57294 5.85162 1.000 60.10420 82 ALA C N 1
ATOM 1890 C CA . ALA C 1 82 ? 50.96508 19.02792 6.38162 1.000 54.71389 82 ALA C CA 1
ATOM 1891 C C . ALA C 1 82 ? 51.34883 18.09202 7.51907 1.000 54.46213 82 ALA C C 1
ATOM 1892 O O . ALA C 1 82 ? 50.50462 17.73263 8.34495 1.000 47.23206 82 ALA C O 1
ATOM 1894 N N . THR C 1 83 ? 52.61100 17.68542 7.55362 1.000 48.53398 83 THR C N 1
ATOM 1895 C CA . THR C 1 83 ? 53.09281 16.72626 8.53488 1.000 50.44714 83 THR C CA 1
ATOM 1896 C C . THR C 1 83 ? 54.00389 17.41611 9.54216 1.000 52.47118 83 THR C C 1
ATOM 1897 O O . THR C 1 83 ? 54.81729 18.27293 9.17560 1.000 51.74982 83 THR C O 1
ATOM 1901 N N . GLN C 1 84 ? 53.82000 17.07674 10.82352 1.000 51.13940 84 GLN C N 1
ATOM 1902 C CA . GLN C 1 84 ? 54.70783 17.50728 11.89551 1.000 46.90494 84 GLN C CA 1
ATOM 1903 C C . GLN C 1 84 ? 55.29836 16.25031 12.50819 1.000 47.40563 84 GLN C C 1
ATOM 1904 O O . GLN C 1 84 ? 54.57872 15.43301 13.10045 1.000 42.95371 84 GLN C O 1
ATOM 1910 N N . VAL C 1 85 ? 56.58891 16.05964 12.31669 1.000 44.97751 85 VAL C N 1
ATOM 1911 C CA . VAL C 1 85 ? 57.22649 14.89554 12.89865 1.000 48.85816 85 VAL C CA 1
ATOM 1912 C C . VAL C 1 85 ? 57.57659 15.23105 14.34118 1.000 49.69366 85 VAL C C 1
ATOM 1913 O O . VAL C 1 85 ? 58.13565 16.29423 14.64231 1.000 48.84403 85 VAL C O 1
ATOM 1917 N N . VAL C 1 86 ? 57.13987 14.36940 15.24267 1.000 44.72889 86 VAL C N 1
ATOM 1918 C CA . VAL C 1 86 ? 57.44851 14.47496 16.65544 1.000 44.79079 86 VAL C CA 1
ATOM 1919 C C . VAL C 1 86 ? 57.88274 13.05863 16.98596 1.000 44.49771 86 VAL C C 1
ATOM 1920 O O . VAL C 1 86 ? 58.50849 12.40520 16.14361 1.000 44.51702 86 VAL C O 1
ATOM 1924 N N . ALA C 1 87 ? 57.55422 12.54578 18.16878 1.000 42.64650 87 ALA C N 1
ATOM 1925 C CA . ALA C 1 87 ? 57.69016 11.10546 18.39148 1.000 43.93583 87 ALA C CA 1
ATOM 1926 C C . ALA C 1 87 ? 56.37920 10.52479 17.89797 1.000 43.60691 87 ALA C C 1
ATOM 1927 O O . ALA C 1 87 ? 55.37331 10.55719 18.60238 1.000 44.65001 87 ALA C O 1
ATOM 1929 N N . GLY C 1 88 ? 56.39170 10.01485 16.67826 1.000 45.83449 88 GLY C N 1
ATOM 1930 C CA . GLY C 1 88 ? 55.18028 9.87282 15.89713 1.000 42.51756 88 GLY C CA 1
ATOM 1931 C C . GLY C 1 88 ? 54.98116 11.10302 15.04588 1.000 39.86380 88 GLY C C 1
ATOM 1932 O O . GLY C 1 88 ? 55.81021 12.01157 15.00531 1.000 40.69688 88 GLY C O 1
ATOM 1933 N N . THR C 1 89 ? 53.83661 11.14819 14.36916 1.000 43.10578 89 THR C N 1
ATOM 1934 C CA . THR C 1 89 ? 53.53702 12.20887 13.41519 1.000 45.19227 89 THR C CA 1
ATOM 1935 C C . THR C 1 89 ? 52.15925 12.81162 13.67335 1.000 43.51331 89 THR C C 1
ATOM 1936 O O . THR C 1 89 ? 51.16796 12.08405 13.78751 1.000 40.44459 89 THR C O 1
ATOM 1940 N N . ASN C 1 90 ? 52.11950 14.14620 13.73159 1.000 43.50853 90 ASN C N 1
ATOM 1941 C CA . ASN C 1 90 ? 50.90194 14.94969 13.67043 1.000 46.73757 90 ASN C CA 1
ATOM 1942 C C . ASN C 1 90 ? 50.55438 15.28900 12.22277 1.000 48.91318 90 ASN C C 1
ATOM 1943 O O . ASN C 1 90 ? 51.16668 16.16944 11.60949 1.000 50.73885 90 ASN C O 1
ATOM 1948 N N . TYR C 1 91 ? 49.55603 14.61246 11.67863 1.000 47.22657 91 TYR C N 1
ATOM 1949 C CA . TYR C 1 91 ? 49.01285 14.99462 10.38289 1.000 46.62803 91 TYR C CA 1
ATOM 1950 C C . TYR C 1 91 ? 47.96267 16.08046 10.57863 1.000 51.34189 91 TYR C C 1
ATOM 1951 O O . TYR C 1 91 ? 46.93565 15.85776 11.23900 1.000 52.38067 91 TYR C O 1
ATOM 1960 N N . PHE C 1 92 ? 48.23569 17.25836 10.03138 1.000 49.61522 92 PHE C N 1
ATOM 1961 C CA . PHE C 1 92 ? 47.24465 18.30276 9.87499 1.000 46.20278 92 PHE C CA 1
ATOM 1962 C C . PHE C 1 92 ? 46.62658 18.15721 8.49543 1.000 53.49791 92 PHE C C 1
ATOM 1963 O O . PHE C 1 92 ? 47.35315 18.00560 7.50338 1.000 54.75122 92 PHE C O 1
ATOM 1971 N N . ALA C 1 93 ? 45.28788 18.17045 8.42870 1.000 46.70242 93 ALA C N 1
ATOM 1972 C CA . ALA C 1 93 ? 44.61107 17.96891 7.15615 1.000 47.42482 93 ALA C CA 1
ATOM 1973 C C . ALA C 1 93 ? 43.49729 18.98472 6.96115 1.000 54.26692 93 ALA C C 1
ATOM 1974 O O . ALA C 1 93 ? 42.71164 19.25103 7.87626 1.000 53.40892 93 ALA C O 1
ATOM 1976 N N . LYS C 1 94 ? 43.45160 19.56610 5.76293 1.000 57.37586 94 LYS C N 1
ATOM 1977 C CA . LYS C 1 94 ? 42.27648 20.29730 5.29161 1.000 55.23778 94 LYS C CA 1
ATOM 1978 C C . LYS C 1 94 ? 41.27258 19.28447 4.75355 1.000 50.47800 94 LYS C C 1
ATOM 1979 O O . LYS C 1 94 ? 41.60750 18.49954 3.85706 1.000 50.98730 94 LYS C O 1
ATOM 1985 N N . VAL C 1 95 ? 40.05468 19.28295 5.30592 1.000 54.25539 95 VAL C N 1
ATOM 1986 C CA . VAL C 1 95 ? 39.03928 18.26862 5.00806 1.000 55.76282 95 VAL C CA 1
ATOM 1987 C C . VAL C 1 95 ? 37.81526 18.91631 4.37233 1.000 58.48154 95 VAL C C 1
ATOM 1988 O O . VAL C 1 95 ? 37.31702 19.92979 4.87588 1.000 57.77709 95 VAL C O 1
ATOM 1992 N N . LYS C 1 96 ? 37.30701 18.29652 3.29217 1.000 55.11344 96 LYS C N 1
ATOM 1993 C CA . LYS C 1 96 ? 35.99244 18.60966 2.73238 1.000 62.35968 96 LYS C CA 1
ATOM 1994 C C . LYS C 1 96 ? 34.98731 17.61343 3.30406 1.000 57.52702 96 LYS C C 1
ATOM 1995 O O . LYS C 1 96 ? 35.01142 16.42748 2.95639 1.000 57.51568 96 LYS C O 1
ATOM 2001 N N . VAL C 1 97 ? 34.09167 18.10022 4.16112 1.000 56.75129 97 VAL C N 1
ATOM 2002 C CA . VAL C 1 97 ? 33.24167 17.21931 4.96492 1.000 65.05591 97 VAL C CA 1
ATOM 2003 C C . VAL C 1 97 ? 32.21453 16.48646 4.09816 1.000 68.85575 97 VAL C C 1
ATOM 2004 O O . VAL C 1 97 ? 32.38135 15.30320 3.79932 1.000 69.69846 97 VAL C O 1
ATOM 2008 N N . ASN C 1 98 ? 31.14514 17.14655 3.67226 1.000 55.18645 98 ASN C N 1
ATOM 2009 C CA . ASN C 1 98 ? 30.07138 16.37106 3.06227 1.000 68.26494 98 ASN C CA 1
ATOM 2010 C C . ASN C 1 98 ? 30.09879 16.45629 1.54279 1.000 73.35944 98 ASN C C 1
ATOM 2011 O O . ASN C 1 98 ? 30.14257 15.42649 0.86057 1.000 75.33164 98 ASN C O 1
ATOM 2016 N N . ASN C 1 99 ? 30.06115 17.66916 1.00638 1.000 72.38770 99 ASN C N 1
ATOM 2017 C CA . ASN C 1 99 ? 30.66647 17.93802 -0.28660 1.000 65.33158 99 ASN C CA 1
ATOM 2018 C C . ASN C 1 99 ? 30.71250 19.43724 -0.50889 1.000 68.59353 99 ASN C C 1
ATOM 2019 O O . ASN C 1 99 ? 30.84031 19.87934 -1.65628 1.000 71.08776 99 ASN C O 1
ATOM 2024 N N . ASP C 1 100 ? 30.53145 20.21193 0.57207 1.000 66.86369 100 ASP C N 1
ATOM 2025 C CA . ASP C 1 100 ? 31.13747 21.53646 0.71325 1.000 73.84812 100 ASP C CA 1
ATOM 2026 C C . ASP C 1 100 ? 30.79999 22.21519 2.02917 1.000 66.33664 100 ASP C C 1
ATOM 2027 O O . ASP C 1 100 ? 29.91337 23.06846 2.10150 1.000 66.40502 100 ASP C O 1
ATOM 2032 N N . HIS C 1 101 ? 31.51144 21.82276 3.07315 1.000 68.40442 101 HIS C N 1
ATOM 2033 C CA . HIS C 1 101 ? 32.04453 22.79267 4.01123 1.000 68.15014 101 HIS C CA 1
ATOM 2034 C C . HIS C 1 101 ? 33.40368 22.24622 4.43918 1.000 68.86200 101 HIS C C 1
ATOM 2035 O O . HIS C 1 101 ? 33.70257 21.06104 4.25306 1.000 65.39217 101 HIS C O 1
ATOM 2042 N N . TYR C 1 102 ? 34.27118 23.12375 4.91766 1.000 69.29005 102 TYR C N 1
ATOM 2043 C CA . TYR C 1 102 ? 35.65445 22.72865 5.13200 1.000 67.85074 102 TYR C CA 1
ATOM 2044 C C . TYR C 1 102 ? 36.01339 22.78460 6.60841 1.000 67.04973 102 TYR C C 1
ATOM 2045 O O . TYR C 1 102 ? 35.56024 23.67234 7.33808 1.000 67.74104 102 TYR C O 1
ATOM 2054 N N . ILE C 1 103 ? 36.83172 21.82070 7.03739 1.000 65.55528 103 ILE C N 1
ATOM 2055 C CA . ILE C 1 103 ? 37.40117 21.79642 8.37904 1.000 65.97646 103 ILE C CA 1
ATOM 2056 C C . ILE C 1 103 ? 38.87074 21.41863 8.28413 1.000 59.28056 103 ILE C C 1
ATOM 2057 O O . ILE C 1 103 ? 39.29299 20.69183 7.38001 1.000 59.04064 103 ILE C O 1
ATOM 2062 N N . HIS C 1 104 ? 39.64803 21.91046 9.23628 1.000 61.13519 104 HIS C N 1
ATOM 2063 C CA . HIS C 1 104 ? 41.00167 21.42696 9.45121 1.000 60.29948 104 HIS C CA 1
ATOM 2064 C C . HIS C 1 104 ? 41.02295 20.48175 10.65060 1.000 61.17560 104 HIS C C 1
ATOM 2065 O O . HIS C 1 104 ? 40.32521 20.70392 11.64976 1.000 60.89078 104 HIS C O 1
ATOM 2072 N N . THR C 1 105 ? 41.79706 19.40046 10.52364 1.000 58.58456 105 THR C N 1
ATOM 2073 C CA . THR C 1 105 ? 41.86172 18.33396 11.51276 1.000 50.92779 105 THR C CA 1
ATOM 2074 C C . THR C 1 105 ? 43.30866 17.99491 11.85901 1.000 53.13099 105 THR C C 1
ATOM 2075 O O . THR C 1 105 ? 44.19775 18.02991 10.99807 1.000 52.56946 105 THR C O 1
ATOM 2079 N N . ARG C 1 106 ? 43.52570 17.66272 13.13474 1.000 49.83730 106 ARG C N 1
ATOM 2080 C CA . ARG C 1 106 ? 44.79352 17.18088 13.65860 1.000 43.98920 106 ARG C CA 1
ATOM 2081 C C . ARG C 1 106 ? 44.64110 15.70246 13.99094 1.000 45.18536 106 ARG C C 1
ATOM 2082 O O . ARG C 1 106 ? 43.78463 15.33624 14.79709 1.000 53.59225 106 ARG C O 1
ATOM 2090 N N . VAL C 1 107 ? 45.44199 14.85290 13.35104 1.000 44.57850 107 VAL C N 1
ATOM 2091 C CA . VAL C 1 107 ? 45.42000 13.41082 13.57453 1.000 41.64481 107 VAL C CA 1
ATOM 2092 C C . VAL C 1 107 ? 46.81330 12.97574 14.02346 1.000 49.49233 107 VAL C C 1
ATOM 2093 O O . VAL C 1 107 ? 47.79954 13.18408 13.29466 1.000 45.66033 107 VAL C O 1
ATOM 2097 N N . TYR C 1 108 ? 46.90092 12.36732 15.21340 1.000 46.96679 108 TYR C N 1
ATOM 2098 C CA . TYR C 1 108 ? 48.17319 11.88135 15.73255 1.000 42.19943 108 TYR C CA 1
ATOM 2099 C C . TYR C 1 108 ? 48.38183 10.42632 15.34908 1.000 44.13347 108 TYR C C 1
ATOM 2100 O O . TYR C 1 108 ? 47.46723 9.61303 15.47520 1.000 47.15431 108 TYR C O 1
ATOM 2109 N N . GLU C 1 109 ? 49.59469 10.10178 14.89082 1.000 46.00483 109 GLU C N 1
ATOM 2110 C CA . GLU C 1 109 ? 49.96388 8.74335 14.51593 1.000 44.97344 109 GLU C CA 1
ATOM 2111 C C . GLU C 1 109 ? 51.09885 8.26172 15.40212 1.000 45.67762 109 GLU C C 1
ATOM 2112 O O . GLU C 1 109 ? 52.13593 8.91962 15.50059 1.000 42.36241 109 GLU C O 1
ATOM 2118 N N . GLN C 1 110 ? 50.90944 7.11529 16.03092 1.000 48.07970 110 GLN C N 1
ATOM 2119 C CA . GLN C 1 110 ? 51.93450 6.63009 16.92815 1.000 49.69805 110 GLN C CA 1
ATOM 2120 C C . GLN C 1 110 ? 53.08926 6.02001 16.14715 1.000 50.59771 110 GLN C C 1
ATOM 2121 O O . GLN C 1 110 ? 52.93299 5.56814 15.00406 1.000 46.78677 110 GLN C O 1
ATOM 2127 N N . LEU C 1 111 ? 54.25592 5.99828 16.79600 1.000 42.77397 111 LEU C N 1
ATOM 2128 C CA . LEU C 1 111 ? 55.33084 5.13585 16.35074 1.000 47.66233 111 LEU C CA 1
ATOM 2129 C C . LEU C 1 111 ? 54.83343 3.68842 16.29098 1.000 44.53427 111 LEU C C 1
ATOM 2130 O O . LEU C 1 111 ? 53.87877 3.32106 16.99282 1.000 41.46367 111 LEU C O 1
ATOM 2135 N N . PRO C 1 112 ? 55.45448 2.84346 15.45211 1.000 46.66399 112 PRO C N 1
ATOM 2136 C CA . PRO C 1 112 ? 55.02468 1.42821 15.39226 1.000 47.00010 112 PRO C CA 1
ATOM 2137 C C . PRO C 1 112 ? 55.19819 0.67483 16.70460 1.000 50.73325 112 PRO C C 1
ATOM 2138 O O . PRO C 1 112 ? 54.33300 -0.15113 17.05005 1.000 47.89609 112 PRO C O 1
ATOM 2142 N N . CYS C 1 113 ? 56.28305 0.94204 17.46266 1.000 38.81013 113 CYS C N 1
ATOM 2143 C CA . CYS C 1 113 ? 56.42703 0.27827 18.75745 1.000 42.93108 113 CYS C CA 1
ATOM 2144 C C . CYS C 1 113 ? 55.43450 0.77247 19.81832 1.000 45.06852 113 CYS C C 1
ATOM 2145 O O . CYS C 1 113 ? 55.50231 0.29301 20.96779 1.000 48.16384 113 CYS C O 1
ATOM 2148 N N . TYR C 1 114 ? 54.53948 1.70841 19.49131 1.000 42.30244 114 TYR C N 1
ATOM 2149 C CA . TYR C 1 114 ? 53.37996 2.01195 20.33531 1.000 45.84424 114 TYR C CA 1
ATOM 2150 C C . TYR C 1 114 ? 52.06299 1.50546 19.74663 1.000 45.54068 114 TYR C C 1
ATOM 2151 O O . TYR C 1 114 ? 51.00123 1.95317 20.16900 1.000 54.73945 114 TYR C O 1
ATOM 2160 N N . GLY C 1 115 ? 52.09635 0.59502 18.77590 1.000 51.74919 115 GLY C N 1
ATOM 2161 C CA . GLY C 1 115 ? 50.91176 0.18412 18.05496 1.000 44.80077 115 GLY C CA 1
ATOM 2162 C C . GLY C 1 115 ? 50.67676 0.91765 16.74225 1.000 53.04658 115 GLY C C 1
ATOM 2163 O O . GLY C 1 115 ? 50.00292 0.37512 15.84915 1.000 51.53370 115 GLY C O 1
ATOM 2164 N N . GLY C 1 116 ? 51.19870 2.13731 16.59870 1.000 53.06918 116 GLY C N 1
ATOM 2165 C CA . GLY C 1 116 ? 51.07606 2.86398 15.34574 1.000 51.27387 116 GLY C CA 1
ATOM 2166 C C . GLY C 1 116 ? 49.67992 3.34436 14.98337 1.000 61.74714 116 GLY C C 1
ATOM 2167 O O . GLY C 1 116 ? 49.46723 3.75062 13.83252 1.000 61.33695 116 GLY C O 1
ATOM 2168 N N . ALA C 1 117 ? 48.72887 3.34108 15.92481 1.000 57.25961 117 ALA C N 1
ATOM 2169 C CA . ALA C 1 117 ? 47.35785 3.71584 15.60981 1.000 57.54801 117 ALA C CA 1
ATOM 2170 C C . ALA C 1 117 ? 47.21800 5.22732 15.42927 1.000 59.39657 117 ALA C C 1
ATOM 2171 O O . ALA C 1 117 ? 47.99628 6.02420 15.96392 1.000 54.21918 117 ALA C O 1
ATOM 2173 N N . LEU C 1 118 ? 46.18986 5.61823 14.67185 1.000 61.15425 118 LEU C N 1
ATOM 2174 C CA . LEU C 1 118 ? 45.86633 7.02219 14.46538 1.000 52.96629 118 LEU C CA 1
ATOM 2175 C C . LEU C 1 118 ? 44.73949 7.43949 15.40307 1.000 52.88159 118 LEU C C 1
ATOM 2176 O O . LEU C 1 118 ? 43.89491 6.62789 15.77898 1.000 57.11799 118 LEU C O 1
ATOM 2181 N N . GLU C 1 119 ? 44.76894 8.70340 15.82867 1.000 50.23550 119 GLU C N 1
ATOM 2182 C CA . GLU C 1 119 ? 43.76254 9.22272 16.74695 1.000 57.56355 119 GLU C CA 1
ATOM 2183 C C . GLU C 1 119 ? 43.46802 10.66829 16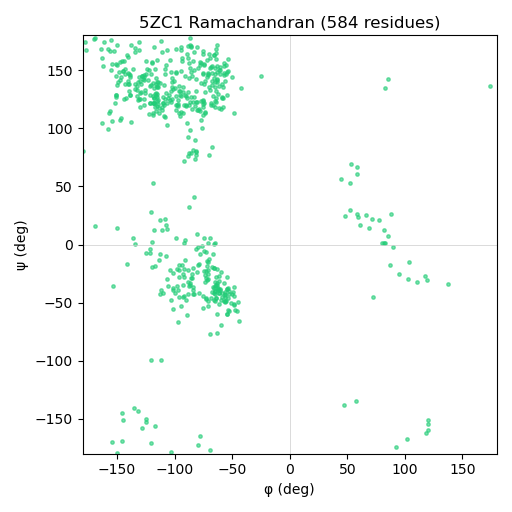.38420 1.000 54.24961 119 GLU C C 1
ATOM 2184 O O . GLU C 1 119 ? 44.38263 11.49537 16.30150 1.000 50.39744 119 GLU C O 1
ATOM 2190 N N . LEU C 1 120 ? 42.19572 10.96265 16.16283 1.000 50.79996 120 LEU C N 1
ATOM 2191 C CA . LEU C 1 120 ? 41.78080 12.33863 15.95719 1.000 52.85160 120 LEU C CA 1
ATOM 2192 C C . LEU C 1 120 ? 41.94817 13.10753 17.25459 1.000 53.85565 120 LEU C C 1
ATOM 2193 O O . LEU C 1 120 ? 41.33561 12.76497 18.27309 1.000 59.08021 120 LEU C O 1
ATOM 2198 N N . HIS C 1 121 ? 42.74020 14.16857 17.21346 1.000 51.36043 121 HIS C N 1
ATOM 2199 C CA . HIS C 1 121 ? 42.98383 14.94555 18.42203 1.000 55.16937 121 HIS C CA 1
ATOM 2200 C C . HIS C 1 121 ? 42.01887 16.12962 18.52457 1.000 57.95129 121 HIS C C 1
ATOM 2201 O O . HIS C 1 121 ? 41.30873 16.25430 19.52384 1.000 59.67995 121 HIS C O 1
ATOM 2208 N N . SER C 1 122 ? 41.92633 16.96060 17.48731 1.000 58.73410 122 SER C N 1
ATOM 2209 C CA . SER C 1 122 ? 41.09545 18.15842 17.52355 1.000 55.16131 122 SER C CA 1
ATOM 2210 C C . SER C 1 122 ? 40.70632 18.54836 16.09707 1.000 61.72031 122 SER C C 1
ATOM 2211 O O . SER C 1 122 ? 41.17039 17.94858 15.12113 1.000 58.09133 122 SER C O 1
ATOM 2214 N N . VAL C 1 123 ? 39.86834 19.59629 15.99175 1.000 63.43614 123 VAL C N 1
ATOM 2215 C CA . VAL C 1 123 ? 39.27988 20.07519 14.74029 1.000 60.74041 123 VAL C CA 1
ATOM 2216 C C . VAL C 1 123 ? 39.18662 21.60353 14.76577 1.000 64.61278 123 VAL C C 1
ATOM 2217 O O . VAL C 1 123 ? 39.10689 22.21930 15.83098 1.000 64.86005 123 VAL C O 1
ATOM 2221 N N . GLN C 1 124 ? 39.24782 22.22284 13.58162 1.000 69.94537 124 GLN C N 1
ATOM 2222 C CA . GLN C 1 124 ? 38.73845 23.57641 13.34838 1.000 72.11462 124 GLN C CA 1
ATOM 2223 C C . GLN C 1 124 ? 37.62612 23.51425 12.30117 1.000 71.51720 124 GLN C C 1
ATOM 2224 O O . GLN C 1 124 ? 37.75928 22.80373 11.29914 1.000 67.98188 124 GLN C O 1
ATOM 2230 N N . MET C 1 125 ? 36.54088 24.27910 12.50605 1.000 77.73897 125 MET C N 1
ATOM 2231 C CA . MET C 1 125 ? 35.22994 23.90661 11.95835 1.000 77.18348 125 MET C CA 1
ATOM 2232 C C . MET C 1 125 ? 34.60297 24.88947 10.95440 1.000 81.56778 125 MET C C 1
ATOM 2233 O O . MET C 1 125 ? 33.41125 24.73662 10.62746 1.000 81.69406 125 MET C O 1
ATOM 2238 N N . ASN C 1 126 ? 35.35374 25.86863 10.43302 1.000 82.42956 126 ASN C N 1
ATOM 2239 C CA . ASN C 1 126 ? 34.89622 26.66452 9.28280 1.000 73.17183 126 ASN C CA 1
ATOM 2240 C C . ASN C 1 126 ? 36.11033 27.24260 8.56315 1.000 79.04190 126 ASN C C 1
ATOM 2241 O O . ASN C 1 126 ? 36.84219 28.06368 9.13211 1.000 81.66627 126 ASN C O 1
ATOM 2246 N N . LYS C 1 127 ? 36.33105 26.81981 7.31791 1.000 76.96320 127 LYS C N 1
ATOM 2247 C CA . LYS C 1 127 ? 37.57461 27.11364 6.61140 1.000 75.65134 127 LYS C CA 1
ATOM 2248 C C . LYS C 1 127 ? 37.30055 27.19736 5.11186 1.000 73.35907 127 LYS C C 1
ATOM 2249 O O . LYS C 1 127 ? 36.34866 26.59604 4.60779 1.000 73.43410 127 LYS C O 1
ATOM 2255 N N . THR C 1 128 ? 38.14694 27.94421 4.40292 1.000 72.37476 128 THR C N 1
ATOM 2256 C CA . THR C 1 128 ? 38.04510 28.05928 2.95367 1.000 71.98367 128 THR C CA 1
ATOM 2257 C C . THR C 1 128 ? 38.82274 26.93794 2.28202 1.000 70.90773 128 THR C C 1
ATOM 2258 O O . THR C 1 128 ? 39.77125 26.38641 2.85254 1.000 70.34474 128 THR C O 1
ATOM 2262 N N . ASP C 1 129 ? 38.43409 26.63116 1.03920 1.000 70.88323 129 ASP C N 1
ATOM 2263 C CA . ASP C 1 129 ? 39.07660 25.56608 0.27347 1.000 71.61928 129 ASP C CA 1
ATOM 2264 C C . ASP C 1 129 ? 40.53514 25.91652 -0.01976 1.000 69.13648 129 ASP C C 1
ATOM 2265 O O . ASP C 1 129 ? 41.26678 25.13903 -0.64333 1.000 67.80831 129 ASP C O 1
ATOM 2270 N N . THR C 1 130 ? 40.97343 27.07177 0.46976 1.000 70.28852 130 THR C N 1
ATOM 2271 C CA . THR C 1 130 ? 42.31197 27.55844 0.21894 1.000 67.39074 130 THR C CA 1
ATOM 2272 C C . THR C 1 130 ? 43.00596 28.08732 1.47089 1.000 69.22542 130 THR C C 1
ATOM 2273 O O . THR C 1 130 ? 44.16118 28.52522 1.37806 1.000 72.88756 130 THR C O 1
ATOM 2277 N N . ASP C 1 131 ? 42.34997 28.04656 2.64282 1.000 74.34758 131 ASP C N 1
ATOM 2278 C CA . ASP C 1 131 ? 42.93631 28.47165 3.92271 1.000 73.79174 131 ASP C CA 1
ATOM 2279 C C . ASP C 1 131 ? 44.29903 27.83432 4.17394 1.000 70.20806 131 ASP C C 1
ATOM 2280 O O . ASP C 1 131 ? 44.50911 26.66815 3.81384 1.000 68.16948 131 ASP C O 1
ATOM 2285 N N . PRO C 1 132 ? 45.24036 28.54664 4.79599 1.000 71.48883 132 PRO C N 1
ATOM 2286 C CA . PRO C 1 132 ? 46.52646 27.91693 5.13302 1.000 68.42462 132 PRO C CA 1
ATOM 2287 C C . PRO C 1 132 ? 46.32978 26.78512 6.13503 1.000 70.41928 132 PRO C C 1
ATOM 2288 O O . PRO C 1 132 ? 45.61407 26.92235 7.12855 1.000 66.47923 132 PRO C O 1
ATOM 2292 N N . LEU C 1 133 ? 46.94066 25.63955 5.83832 1.000 71.80240 133 LEU C N 1
ATOM 2293 C CA . LEU C 1 133 ? 46.91615 24.48810 6.73882 1.000 68.96019 133 LEU C CA 1
ATOM 2294 C C . LEU C 1 133 ? 47.99619 24.68299 7.80232 1.000 67.33945 133 LEU C C 1
ATOM 2295 O O . LEU C 1 133 ? 49.05609 24.05610 7.78437 1.000 71.22488 133 LEU C O 1
ATOM 2300 N N . ASP C 1 134 ? 47.71442 25.59315 8.73360 1.000 65.86114 134 ASP C N 1
ATOM 2301 C CA . ASP C 1 134 ? 48.69512 25.99406 9.73289 1.000 71.06529 134 ASP C CA 1
ATOM 2302 C C . ASP C 1 134 ? 48.53613 25.17393 11.01315 1.000 68.97356 134 ASP C C 1
ATOM 2303 O O . ASP C 1 134 ? 47.49493 24.56232 11.26468 1.000 66.39371 134 ASP C O 1
ATOM 2308 N N . TYR C 1 135 ? 49.59449 25.16086 11.82346 1.000 70.57671 135 TYR C N 1
ATOM 2309 C CA . TYR C 1 135 ? 49.57638 24.37573 13.05347 1.000 64.74199 135 TYR C CA 1
ATOM 2310 C C . TYR C 1 135 ? 48.63224 24.99591 14.06558 1.000 63.06284 135 TYR C C 1
ATOM 2311 O O . TYR C 1 135 ? 48.64197 26.20764 14.28375 1.000 69.22652 135 TYR C O 1
ATOM 2320 N N . PHE C 1 136 ? 47.83713 24.15084 14.70467 1.000 62.04445 136 PHE C N 1
ATOM 2321 C CA . PHE C 1 136 ? 46.95710 24.58118 15.77312 1.000 57.38632 136 PHE C CA 1
ATOM 2322 C C . PHE C 1 136 ? 46.92396 23.51058 16.85794 1.000 60.65940 136 PHE C C 1
ATOM 2323 O O . PHE C 1 136 ? 47.08377 22.32232 16.56356 1.000 57.94905 136 PHE C O 1
ATOM 2331 N N . ILE D 1 39 ? -8.28169 23.95422 20.04650 1.000 63.02819 39 ILE D N 1
ATOM 2332 C CA . ILE D 1 39 ? -7.99130 23.54679 21.42262 1.000 60.34917 39 ILE D CA 1
ATOM 2333 C C . ILE D 1 39 ? -7.15084 22.27401 21.36284 1.000 57.34407 39 ILE D C 1
ATOM 2334 O O . ILE D 1 39 ? -6.15035 22.14216 22.05265 1.000 58.44721 39 ILE D O 1
ATOM 2339 N N . CYS D 1 40 ? -7.53166 21.36956 20.46628 1.000 59.45152 40 CYS D N 1
ATOM 2340 C CA . CYS D 1 40 ? -6.95135 20.03655 20.36801 1.000 53.72001 40 CYS D CA 1
ATOM 2341 C C . CYS D 1 40 ? -5.54545 20.01558 19.80051 1.000 57.98345 40 CYS D C 1
ATOM 2342 O O . CYS D 1 40 ? -4.97313 18.92550 19.69730 1.000 56.51811 40 CYS D O 1
ATOM 2345 N N . GLY D 1 41 ? -5.03516 21.15965 19.33796 1.000 56.36774 41 GLY D N 1
ATOM 2346 C CA . GLY D 1 41 ? -3.62124 21.41526 19.12215 1.000 57.99500 41 GLY D CA 1
ATOM 2347 C C . GLY D 1 41 ? -3.41826 22.87862 19.45638 1.000 64.43210 41 GLY D C 1
ATOM 2348 O O . GLY D 1 41 ? -4.09603 23.39186 20.35021 1.000 67.29729 41 GLY D O 1
ATOM 2349 N N . GLY D 1 42 ? -2.53315 23.58462 18.76816 1.000 62.58430 42 GLY D N 1
ATOM 2350 C CA . GLY D 1 42 ? -2.71901 25.02646 18.75458 1.000 71.45230 42 GLY D CA 1
ATOM 2351 C C . GLY D 1 42 ? -2.19358 25.83146 19.92780 1.000 75.18871 42 GLY D C 1
ATOM 2352 O O . GLY D 1 42 ? -2.42455 25.50718 21.09928 1.000 69.07960 42 GLY D O 1
ATOM 2353 N N . ILE D 1 43 ? -1.52819 26.94355 19.58917 1.000 81.60342 43 ILE D N 1
ATOM 2354 C CA . ILE D 1 43 ? -0.67360 27.70108 20.49868 1.000 85.37396 43 ILE D CA 1
ATOM 2355 C C . ILE D 1 43 ? -1.44661 28.86747 21.09905 1.000 90.22262 43 ILE D C 1
ATOM 2356 O O . ILE D 1 43 ? -2.17600 29.57440 20.39241 1.000 96.69838 43 ILE D O 1
ATOM 2361 N N . SER D 1 44 ? -1.27883 29.08191 22.40625 1.000 88.47683 44 SER D N 1
ATOM 2362 C CA . SER D 1 44 ? -1.91224 30.21258 23.07469 1.000 92.17205 44 SER D CA 1
ATOM 2363 C C . SER D 1 44 ? -1.15288 31.50543 22.78381 1.000 99.70892 44 SER D C 1
ATOM 2364 O O . SER D 1 44 ? -0.34375 31.56500 21.84928 1.000 95.97581 44 SER D O 1
ATOM 2367 N N . ALA D 1 45 ? -1.42008 32.55019 23.56535 1.000 105.86450 45 ALA D N 1
ATOM 2368 C CA . ALA D 1 45 ? -0.75914 33.83888 23.42033 1.000 105.85771 45 ALA D CA 1
ATOM 2369 C C . ALA D 1 45 ? 0.42782 33.91528 24.36811 1.000 107.13129 45 ALA D C 1
ATOM 2370 O O . ALA D 1 45 ? 0.41687 33.31178 25.44312 1.000 107.96255 45 ALA D O 1
ATOM 2372 N N . ALA D 1 46 ? 1.45572 34.65896 23.95834 1.000 107.17054 46 ALA D N 1
ATOM 2373 C CA . ALA D 1 46 ? 2.62030 34.87890 24.81360 1.000 111.55986 46 ALA D CA 1
ATOM 2374 C C . ALA D 1 46 ? 2.20594 35.55197 26.12305 1.000 112.45984 46 ALA D C 1
ATOM 2375 O O . ALA D 1 46 ? 1.73046 36.69020 26.11621 1.000 113.86273 46 ALA D O 1
ATOM 2377 N N . ARG D 1 47 ? 2.39494 34.86404 27.25164 1.000 114.82608 47 ARG D N 1
ATOM 2378 C CA . ARG D 1 47 ? 1.79608 35.28452 28.51558 1.000 116.27116 47 ARG D CA 1
ATOM 2379 C C . ARG D 1 47 ? 2.83121 35.31284 29.63552 1.000 117.42379 47 ARG D C 1
ATOM 2380 O O . ARG D 1 47 ? 3.99034 34.92319 29.46058 1.000 117.74954 47 ARG D O 1
ATOM 2388 N N . ILE D 1 48 ? 2.36688 35.80210 30.78700 1.000 118.97147 48 ILE D N 1
ATOM 2389 C CA . ILE D 1 48 ? 2.95446 35.74393 32.13279 1.000 121.87546 48 ILE D CA 1
ATOM 2390 C C . ILE D 1 48 ? 3.91109 34.56623 32.31844 1.000 120.74365 48 ILE D C 1
ATOM 2391 O O . ILE D 1 48 ? 3.67033 33.48774 31.76507 1.000 122.38437 48 ILE D O 1
ATOM 2396 N N . PRO D 1 49 ? 4.99873 34.69071 33.08153 1.000 119.01972 49 PRO D N 1
ATOM 2397 C CA . PRO D 1 49 ? 5.60115 33.47774 33.64814 1.000 117.50650 49 PRO D CA 1
ATOM 2398 C C . PRO D 1 49 ? 4.85534 33.08069 34.91284 1.000 118.49043 49 PRO D C 1
ATOM 2399 O O . PRO D 1 49 ? 4.76571 33.85989 35.86364 1.000 116.89712 49 PRO D O 1
ATOM 2403 N N . THR D 1 50 ? 4.27953 31.88013 34.90219 1.000 123.06512 50 THR D N 1
ATOM 2404 C CA . THR D 1 50 ? 3.50192 31.41432 36.03878 1.000 121.82892 50 THR D CA 1
ATOM 2405 C C . THR D 1 50 ? 4.41083 31.27441 37.26300 1.000 121.36548 50 THR D C 1
ATOM 2406 O O . THR D 1 50 ? 5.64253 31.35451 37.18028 1.000 119.48915 50 THR D O 1
ATOM 2410 N N . ALA D 1 51 ? 3.77814 31.09877 38.42072 1.000 123.74231 51 ALA D N 1
ATOM 2411 C CA . ALA D 1 51 ? 4.50157 30.91629 39.66984 1.000 121.25632 51 ALA D CA 1
ATOM 2412 C C . ALA D 1 51 ? 5.33191 29.64079 39.61696 1.000 120.16219 51 ALA D C 1
ATOM 2413 O O . ALA D 1 51 ? 6.55212 29.69046 39.41773 1.000 117.71233 51 ALA D O 1
ATOM 2415 N N . ASP D 1 52 ? 4.66794 28.49132 39.75411 1.000 119.74106 52 ASP D N 1
ATOM 2416 C CA . ASP D 1 52 ? 5.33075 27.19124 39.76752 1.000 118.26635 52 ASP D CA 1
ATOM 2417 C C . ASP D 1 52 ? 5.97194 26.87122 38.41977 1.000 115.96884 52 ASP D C 1
ATOM 2418 O O . ASP D 1 52 ? 6.56141 25.79776 38.24465 1.000 110.90311 52 ASP D O 1
ATOM 2423 N N . GLU D 1 53 ? 5.84496 27.80219 37.46879 1.000 117.41532 53 GLU D N 1
ATOM 2424 C CA . GLU D 1 53 ? 6.51684 27.75905 36.17492 1.000 117.22884 53 GLU D CA 1
ATOM 2425 C C . GLU D 1 53 ? 8.03060 27.73427 36.34427 1.000 115.78550 53 GLU D C 1
ATOM 2426 O O . GLU D 1 53 ? 8.67765 26.72072 36.05456 1.000 112.82455 53 GLU D O 1
ATOM 2432 N N . LYS D 1 54 ? 8.59944 28.84849 36.81092 1.000 116.07032 54 LYS D N 1
ATOM 2433 C CA . LYS D 1 54 ? 10.04803 28.94299 36.94816 1.000 114.48564 54 LYS D CA 1
ATOM 2434 C C . LYS D 1 54 ? 10.58169 27.89098 37.91634 1.000 114.60041 54 LYS D C 1
ATOM 2435 O O . LYS D 1 54 ? 11.64544 27.30355 37.68207 1.000 112.03828 54 LYS D O 1
ATOM 2441 N N . LYS D 1 55 ? 9.84996 27.63967 39.00881 1.000 115.85345 55 LYS D N 1
ATOM 2442 C CA . LYS D 1 55 ? 10.19544 26.55889 39.93059 1.000 112.82079 55 LYS D CA 1
ATOM 2443 C C . LYS D 1 55 ? 10.46493 25.25805 39.18200 1.000 113.99906 55 LYS D C 1
ATOM 2444 O O . LYS D 1 55 ? 11.51538 24.62706 39.35785 1.000 110.35093 55 LYS D O 1
ATOM 2450 N N . LYS D 1 56 ? 9.52179 24.85347 38.32367 1.000 115.31317 56 LYS D N 1
ATOM 2451 C CA . LYS D 1 56 ? 9.53905 23.53734 37.69790 1.000 112.42956 56 LYS D CA 1
ATOM 2452 C C . LYS D 1 56 ? 10.11548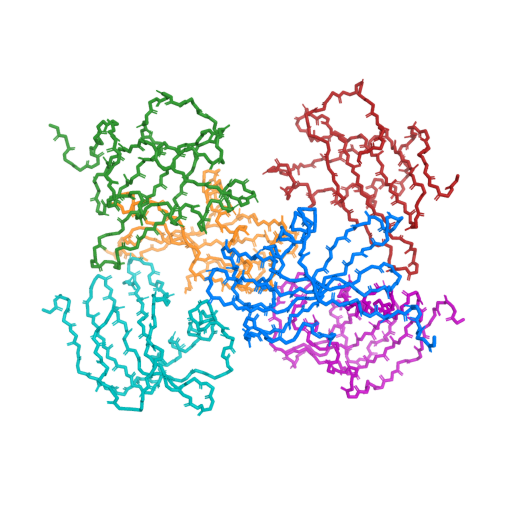 23.53187 36.28580 1.000 110.59826 56 LYS D C 1
ATOM 2453 O O . LYS D 1 56 ? 10.55299 22.47226 35.82162 1.000 106.28607 56 LYS D O 1
ATOM 2459 N N . LEU D 1 57 ? 10.14275 24.66989 35.59280 1.000 109.67215 57 LEU D N 1
ATOM 2460 C CA . LEU D 1 57 ? 10.67566 24.69666 34.23562 1.000 106.98679 57 LEU D CA 1
ATOM 2461 C C . LEU D 1 57 ? 12.09128 25.24294 34.15493 1.000 106.78140 57 LEU D C 1
ATOM 2462 O O . LEU D 1 57 ? 12.88645 24.75462 33.34639 1.000 103.61952 57 LEU D O 1
ATOM 2467 N N . GLU D 1 58 ? 12.42213 26.25441 34.95641 1.000 109.29420 58 GLU D N 1
ATOM 2468 C CA . GLU D 1 58 ? 13.77107 26.81102 34.89621 1.000 110.49375 58 GLU D CA 1
ATOM 2469 C C . GLU D 1 58 ? 14.84041 25.74819 35.12031 1.000 108.52522 58 GLU D C 1
ATOM 2470 O O . GLU D 1 58 ? 15.77185 25.66515 34.30013 1.000 105.11296 58 GLU D O 1
ATOM 2476 N N . PRO D 1 59 ? 14.76577 24.89572 36.15512 1.000 107.81152 59 PRO D N 1
ATOM 2477 C CA . PRO D 1 59 ? 15.81052 23.87023 36.31751 1.000 101.00683 59 PRO D CA 1
ATOM 2478 C C . PRO D 1 59 ? 15.99552 22.96427 35.11262 1.000 100.05086 59 PRO D C 1
ATOM 2479 O O . PRO D 1 59 ? 17.14327 22.67937 34.74884 1.000 102.27510 59 PRO D O 1
ATOM 2483 N N . VAL D 1 60 ? 14.91152 22.50482 34.47676 1.000 100.65657 60 VAL D N 1
ATOM 2484 C CA . VAL D 1 60 ? 15.05020 21.54062 33.38121 1.000 100.23927 60 VAL D CA 1
ATOM 2485 C C . VAL D 1 60 ? 15.93792 22.08989 32.27375 1.000 98.88728 60 VAL D C 1
ATOM 2486 O O . VAL D 1 60 ? 16.67383 21.33701 31.62279 1.000 97.35873 60 VAL D O 1
ATOM 2490 N N . LEU D 1 61 ? 15.90090 23.40312 32.05222 1.000 100.65097 61 LEU D N 1
ATOM 2491 C CA . LEU D 1 61 ? 16.78424 24.01251 31.06413 1.000 103.02189 61 LEU D CA 1
ATOM 2492 C C . LEU D 1 61 ? 18.25158 23.80326 31.43158 1.000 100.82978 61 LEU D C 1
ATOM 2493 O O . LEU D 1 61 ? 19.04474 23.32736 30.61189 1.000 99.77691 61 LEU D O 1
ATOM 2498 N N . LEU D 1 62 ? 18.61895 24.13275 32.67466 1.000 101.41440 62 LEU D N 1
ATOM 2499 C CA . LEU D 1 62 ? 20.00961 24.12789 33.12367 1.000 102.31512 62 LEU D CA 1
ATOM 2500 C C . LEU D 1 62 ? 20.75919 22.87168 32.68726 1.000 102.13978 62 LEU D C 1
ATOM 2501 O O . LEU D 1 62 ? 21.78384 22.94726 31.99147 1.000 102.25781 62 LEU D O 1
ATOM 2506 N N . GLN D 1 63 ? 20.24344 21.70226 33.07732 1.000 98.17071 63 GLN D N 1
ATOM 2507 C CA . GLN D 1 63 ? 20.92660 20.45067 32.77932 1.000 96.90791 63 GLN D CA 1
ATOM 2508 C C . GLN D 1 63 ? 20.68934 19.97102 31.35234 1.000 96.24513 63 GLN D C 1
ATOM 2509 O O . GLN D 1 63 ? 21.46083 19.14070 30.85797 1.000 88.27067 63 GLN D O 1
ATOM 2515 N N . SER D 1 64 ? 19.66265 20.48606 30.67240 1.000 97.29209 64 SER D N 1
ATOM 2516 C CA . SER D 1 64 ? 19.39040 20.08637 29.29540 1.000 99.57920 64 SER D CA 1
ATOM 2517 C C . SER D 1 64 ? 20.03368 21.00367 28.26349 1.000 99.75745 64 SER D C 1
ATOM 2518 O O . SER D 1 64 ? 20.16145 20.60797 27.09578 1.000 98.54397 64 SER D O 1
ATOM 2521 N N . LEU D 1 65 ? 20.43728 22.21398 28.66009 1.000 101.59920 65 LEU D N 1
ATOM 2522 C CA . LEU D 1 65 ? 20.86555 23.20198 27.67370 1.000 104.14795 65 LEU D CA 1
ATOM 2523 C C . LEU D 1 65 ? 22.24979 22.88113 27.12477 1.000 105.34051 65 LEU D C 1
ATOM 2524 O O . LEU D 1 65 ? 22.47405 22.96427 25.91042 1.000 104.69365 65 LEU D O 1
ATOM 2529 N N . TYR D 1 66 ? 23.19093 22.51728 28.00903 1.000 105.29302 66 TYR D N 1
ATOM 2530 C CA . TYR D 1 66 ? 24.54764 22.16184 27.58601 1.000 107.74670 66 TYR D CA 1
ATOM 2531 C C . TYR D 1 66 ? 24.52481 21.16223 26.43744 1.000 103.42213 66 TYR D C 1
ATOM 2532 O O . TYR D 1 66 ? 25.29895 21.28511 25.48314 1.000 104.52525 66 TYR D O 1
ATOM 2541 N N . ALA D 1 67 ? 23.62595 20.17905 26.50115 1.000 102.30476 67 ALA D N 1
ATOM 2542 C CA . ALA D 1 67 ? 23.55553 19.16334 25.45841 1.000 101.32326 67 ALA D CA 1
ATOM 2543 C C . ALA D 1 67 ? 23.18601 19.73813 24.09470 1.000 103.66692 67 ALA D C 1
ATOM 2544 O O . ALA D 1 67 ? 23.47114 19.10663 23.06970 1.000 101.98629 67 ALA D O 1
ATOM 2546 N N . HIS D 1 68 ? 22.56598 20.91614 24.05055 1.000 103.07307 68 HIS D N 1
ATOM 2547 C CA . HIS D 1 68 ? 22.07751 21.47546 22.79478 1.000 105.71877 68 HIS D CA 1
ATOM 2548 C C . HIS D 1 68 ? 22.96860 22.59021 22.25457 1.000 110.09502 68 HIS D C 1
ATOM 2549 O O . HIS D 1 68 ? 23.33337 22.57222 21.07302 1.000 110.84951 68 HIS D O 1
ATOM 2556 N N . LEU D 1 69 ? 23.34193 23.55442 23.10294 1.000 110.40704 69 LEU D N 1
ATOM 2557 C CA . LEU D 1 69 ? 23.99231 24.78045 22.64868 1.000 111.59944 69 LEU D CA 1
ATOM 2558 C C . LEU D 1 69 ? 25.51623 24.70226 22.63216 1.000 113.32710 69 LEU D C 1
ATOM 2559 O O . LEU D 1 69 ? 26.15136 25.48411 21.91228 1.000 112.69951 69 LEU D O 1
ATOM 2564 N N . GLY D 1 70 ? 26.11780 23.78471 23.39690 1.000 114.70230 70 GLY D N 1
ATOM 2565 C CA . GLY D 1 70 ? 27.55365 23.69116 23.55443 1.000 112.20881 70 GLY D CA 1
ATOM 2566 C C . GLY D 1 70 ? 28.06569 24.26332 24.86417 1.000 110.60586 70 GLY D C 1
ATOM 2567 O O . GLY D 1 70 ? 29.09764 23.80784 25.36879 1.000 105.17520 70 GLY D O 1
ATOM 2568 N N . SER D 1 71 ? 27.37076 25.25836 25.41389 1.000 113.20514 71 SER D N 1
ATOM 2569 C CA . SER D 1 71 ? 27.65742 25.82470 26.72185 1.000 112.15742 71 SER D CA 1
ATOM 2570 C C . SER D 1 71 ? 26.44769 25.64065 27.62748 1.000 109.40053 71 SER D C 1
ATOM 2571 O O . SER D 1 71 ? 25.31581 25.48504 27.15979 1.000 108.35233 71 SER D O 1
ATOM 2574 N N . LYS D 1 72 ? 26.69949 25.65677 28.93261 1.000 110.06212 72 LYS D N 1
ATOM 2575 C CA . LYS D 1 72 ? 25.63896 25.77925 29.91798 1.000 108.69681 72 LYS D CA 1
ATOM 2576 C C . LYS D 1 72 ? 25.98418 26.90693 30.87699 1.000 110.10925 72 LYS D C 1
ATOM 2577 O O . LYS D 1 72 ? 27.16076 27.14524 31.16405 1.000 108.30851 72 LYS D O 1
ATOM 2583 N N . PRO D 1 73 ? 24.98134 27.65013 31.34568 1.000 112.96571 73 PRO D N 1
ATOM 2584 C CA . PRO D 1 73 ? 25.26249 28.83426 32.16414 1.000 114.28054 73 PRO D CA 1
ATOM 2585 C C . PRO D 1 73 ? 24.72647 28.75104 33.58610 1.000 114.83315 73 PRO D C 1
ATOM 2586 O O . PRO D 1 73 ? 24.48901 27.66091 34.11652 1.000 113.85051 73 PRO D O 1
ATOM 2590 N N . THR D 1 74 ? 24.51222 29.92191 34.19567 1.000 116.43517 74 THR D N 1
ATOM 2591 C CA . THR D 1 74 ? 24.14142 30.04555 35.59946 1.000 119.26959 74 THR D CA 1
ATOM 2592 C C . THR D 1 74 ? 22.72711 30.57434 35.81222 1.000 122.15169 74 THR D C 1
ATOM 2593 O O . THR D 1 74 ? 22.24837 30.57809 36.95297 1.000 121.70978 74 THR D O 1
ATOM 2597 N N . SER D 1 75 ? 22.04463 31.01772 34.75870 1.000 124.18583 75 SER D N 1
ATOM 2598 C CA . SER D 1 75 ? 20.66963 31.48660 34.89014 1.000 126.00446 75 SER D CA 1
ATOM 2599 C C . SER D 1 75 ? 19.92996 31.25134 33.58039 1.000 124.51382 75 SER D C 1
ATOM 2600 O O . SER D 1 75 ? 20.41484 31.63387 32.50993 1.000 124.39884 75 SER D O 1
ATOM 2603 N N . ALA D 1 76 ? 18.76657 30.60724 33.67115 1.000 123.68061 76 ALA D N 1
ATOM 2604 C CA . ALA D 1 76 ? 17.89088 30.43869 32.51800 1.000 123.45654 76 ALA D CA 1
ATOM 2605 C C . ALA D 1 76 ? 16.55891 31.12901 32.78769 1.000 123.67730 76 ALA D C 1
ATOM 2606 O O . ALA D 1 76 ? 15.49403 30.51547 32.65271 1.000 123.81990 76 ALA D O 1
ATOM 2608 N N . GLU D 1 77 ? 16.62416 32.40819 33.17169 1.000 124.59987 77 GLU D N 1
ATOM 2609 C CA . GLU D 1 77 ? 15.46584 33.19682 33.57863 1.000 121.77297 77 GLU D CA 1
ATOM 2610 C C . GLU D 1 77 ? 14.31500 33.06436 32.59465 1.000 118.78624 77 GLU D C 1
ATOM 2611 O O . GLU D 1 77 ? 14.41252 33.51400 31.44970 1.000 115.92187 77 GLU D O 1
ATOM 2617 N N . VAL D 1 78 ? 13.22598 32.44283 33.03208 1.000 119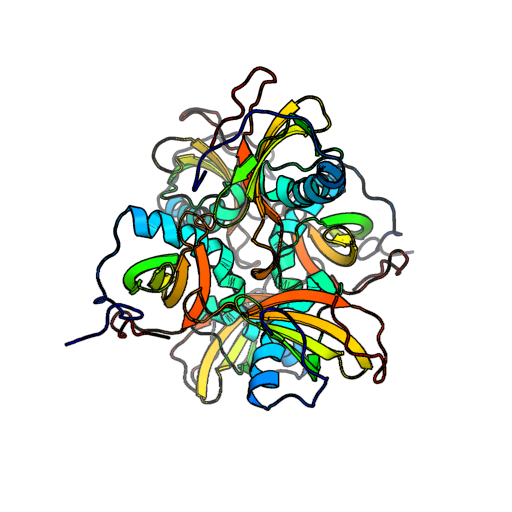.91484 78 VAL D N 1
ATOM 2618 C CA . VAL D 1 78 ? 12.03267 32.33680 32.20384 1.000 118.82394 78 VAL D CA 1
ATOM 2619 C C . VAL D 1 78 ? 11.22302 33.62101 32.36144 1.000 118.01770 78 VAL D C 1
ATOM 2620 O O . VAL D 1 78 ? 10.89129 34.03308 33.47873 1.000 118.63235 78 VAL D O 1
ATOM 2624 N N . VAL D 1 79 ? 10.96259 34.30044 31.24538 1.000 116.41669 79 VAL D N 1
ATOM 2625 C CA . VAL D 1 79 ? 10.12488 35.49372 31.30065 1.000 116.96069 79 VAL D CA 1
ATOM 2626 C C . VAL D 1 79 ? 8.80992 35.20518 30.57203 1.000 114.68782 79 VAL D C 1
ATOM 2627 O O . VAL D 1 79 ? 7.91746 34.55217 31.12797 1.000 114.66470 79 VAL D O 1
ATOM 2631 N N . LEU D 1 80 ? 8.69056 35.63776 29.32127 1.000 113.39602 80 LEU D N 1
ATOM 2632 C CA . LEU D 1 80 ? 7.42141 35.58893 28.60169 1.000 111.94947 80 LEU D CA 1
ATOM 2633 C C . LEU D 1 80 ? 7.15565 34.15656 28.13327 1.000 111.57163 80 LEU D C 1
ATOM 2634 O O . LEU D 1 80 ? 7.78779 33.68278 27.18805 1.000 110.71985 80 LEU D O 1
ATOM 2639 N N . VAL D 1 81 ? 6.20111 33.47792 28.77103 1.000 112.10256 81 VAL D N 1
ATOM 2640 C CA . VAL D 1 81 ? 5.87614 32.07195 28.50970 1.000 108.45445 81 VAL D CA 1
ATOM 2641 C C . VAL D 1 81 ? 5.22209 31.84824 27.14463 1.000 104.90713 81 VAL D C 1
ATOM 2642 O O . VAL D 1 81 ? 5.11534 32.77090 26.33374 1.000 106.35908 81 VAL D O 1
ATOM 2646 N N . ALA D 1 82 ? 4.83442 30.59587 26.86585 1.000 102.03168 82 ALA D N 1
ATOM 2647 C CA . ALA D 1 82 ? 3.71857 30.24993 25.98425 1.000 97.85641 82 ALA D CA 1
ATOM 2648 C C . ALA D 1 82 ? 3.22258 28.85239 26.36795 1.000 92.62721 82 ALA D C 1
ATOM 2649 O O . ALA D 1 82 ? 3.87581 28.12546 27.12608 1.000 92.85675 82 ALA D O 1
ATOM 2651 N N . THR D 1 83 ? 2.04113 28.48391 25.86128 1.000 88.93840 83 THR D N 1
ATOM 2652 C CA . THR D 1 83 ? 1.45341 27.16976 26.12975 1.000 81.97451 83 THR D CA 1
ATOM 2653 C C . THR D 1 83 ? 0.75374 26.65006 24.88587 1.000 79.55842 83 THR D C 1
ATOM 2654 O O . THR D 1 83 ? -0.11518 27.33145 24.33316 1.000 81.88821 83 THR D O 1
ATOM 2658 N N . GLN D 1 84 ? 1.11612 25.44199 24.46197 1.000 71.27149 84 GLN D N 1
ATOM 2659 C CA . GLN D 1 84 ? 0.37327 24.71561 23.44052 1.000 64.01934 84 GLN D CA 1
ATOM 2660 C C . GLN D 1 84 ? -0.14471 23.42333 24.04924 1.000 62.15277 84 GLN D C 1
ATOM 2661 O O . GLN D 1 84 ? 0.63941 22.60823 24.55309 1.000 56.99402 84 GLN D O 1
ATOM 2667 N N . VAL D 1 85 ? -1.46157 23.24480 24.01163 1.000 53.54219 85 VAL D N 1
ATOM 2668 C CA . VAL D 1 85 ? -2.06984 22.00554 24.46854 1.000 52.53507 85 VAL D CA 1
ATOM 2669 C C . VAL D 1 85 ? -1.82509 20.94587 23.40725 1.000 48.45786 85 VAL D C 1
ATOM 2670 O O . VAL D 1 85 ? -2.18732 21.12533 22.24355 1.000 53.70338 85 VAL D O 1
ATOM 2674 N N . VAL D 1 86 ? -1.21226 19.84413 23.80400 1.000 45.21943 86 VAL D N 1
ATOM 2675 C CA . VAL D 1 86 ? -1.13152 18.66615 22.95661 1.000 43.82861 86 VAL D CA 1
ATOM 2676 C C . VAL D 1 86 ? -1.62854 17.54260 23.84468 1.000 44.58598 86 VAL D C 1
ATOM 2677 O O . VAL D 1 86 ? -2.36279 17.79793 24.81077 1.000 42.38244 86 VAL D O 1
ATOM 2681 N N . ALA D 1 87 ? -1.25706 16.29992 23.53664 1.000 39.08614 87 ALA D N 1
ATOM 2682 C CA . ALA D 1 87 ? -1.40181 15.23303 24.52341 1.000 39.48949 87 ALA D CA 1
ATOM 2683 C C . ALA D 1 87 ? -0.36072 15.52049 25.60381 1.000 45.40498 87 ALA D C 1
ATOM 2684 O O . ALA D 1 87 ? 0.71275 14.91834 25.67623 1.000 43.49726 87 ALA D O 1
ATOM 2686 N N . GLY D 1 88 ? -0.67817 16.49139 26.44720 1.000 42.55820 88 GLY D N 1
ATOM 2687 C CA . GLY D 1 88 ? 0.30547 17.04184 27.35154 1.000 42.78126 88 GLY D CA 1
ATOM 2688 C C . GLY D 1 88 ? 0.46462 18.50327 27.02081 1.000 42.26577 88 GLY D C 1
ATOM 2689 O O . GLY D 1 88 ? -0.39189 19.05298 26.33015 1.000 46.57773 88 GLY D O 1
ATOM 2690 N N . THR D 1 89 ? 1.55201 19.13879 27.45247 1.000 48.47690 89 THR D N 1
ATOM 2691 C CA . THR D 1 89 ? 1.75853 20.55697 27.20207 1.000 50.24190 89 THR D CA 1
ATOM 2692 C C . THR D 1 89 ? 3.13460 20.77537 26.60078 1.000 56.07926 89 THR D C 1
ATOM 2693 O O . THR D 1 89 ? 4.13074 20.25769 27.11208 1.000 59.30095 89 THR D O 1
ATOM 2697 N N . ASN D 1 90 ? 3.18601 21.52993 25.51384 1.000 57.86705 90 ASN D N 1
ATOM 2698 C CA . ASN D 1 90 ? 4.43425 22.06558 24.99325 1.000 62.81604 90 ASN D CA 1
ATOM 2699 C C . ASN D 1 90 ? 4.53928 23.50196 25.47650 1.000 66.92904 90 ASN D C 1
ATOM 2700 O O . ASN D 1 90 ? 3.69073 24.33210 25.13946 1.000 69.26242 90 ASN D O 1
ATOM 2705 N N . TYR D 1 91 ? 5.54142 23.78725 26.29802 1.000 69.10404 91 TYR D N 1
ATOM 2706 C CA . TYR D 1 91 ? 5.80868 25.16946 26.65114 1.000 72.81650 91 TYR D CA 1
ATOM 2707 C C . TYR D 1 91 ? 6.72755 25.79263 25.60318 1.000 77.49080 91 TYR D C 1
ATOM 2708 O O . TYR D 1 91 ? 7.48483 25.09833 24.92309 1.000 76.66871 91 TYR D O 1
ATOM 2717 N N . PHE D 1 92 ? 6.60655 27.10786 25.43639 1.000 82.70393 92 PHE D N 1
ATOM 2718 C CA . PHE D 1 92 ? 7.48992 27.88433 24.57107 1.000 82.53419 92 PHE D CA 1
ATOM 2719 C C . PHE D 1 92 ? 7.82626 29.16385 25.32261 1.000 91.67724 92 PHE D C 1
ATOM 2720 O O . PHE D 1 92 ? 6.99243 30.06724 25.41747 1.000 94.62774 92 PHE D O 1
ATOM 2728 N N . ALA D 1 93 ? 9.03941 29.25697 25.84785 1.000 98.73560 93 ALA D N 1
ATOM 2729 C CA . ALA D 1 93 ? 9.42049 30.38929 26.67454 1.000 103.44147 93 ALA D CA 1
ATOM 2730 C C . ALA D 1 93 ? 10.54986 31.18202 26.03162 1.000 105.75839 93 ALA D C 1
ATOM 2731 O O . ALA D 1 93 ? 11.36152 30.64435 25.27136 1.000 106.14743 93 ALA D O 1
ATOM 2733 N N . LYS D 1 94 ? 10.57390 32.47719 26.33256 1.000 109.61922 94 LYS D N 1
ATOM 2734 C CA . LYS D 1 94 ? 11.70826 33.34402 26.04096 1.000 114.49565 94 LYS D CA 1
ATOM 2735 C C . LYS D 1 94 ? 12.52868 33.43920 27.32157 1.000 114.15561 94 LYS D C 1
ATOM 2736 O O . LYS D 1 94 ? 11.98490 33.77907 28.37630 1.000 113.42715 94 LYS D O 1
ATOM 2742 N N . VAL D 1 95 ? 13.81657 33.10334 27.24946 1.000 113.68790 95 VAL D N 1
ATOM 2743 C CA . VAL D 1 95 ? 14.63162 32.95793 28.45224 1.000 116.32297 95 VAL D CA 1
ATOM 2744 C C . VAL D 1 95 ? 15.95284 33.69764 28.29318 1.000 117.53512 95 VAL D C 1
ATOM 2745 O O . VAL D 1 95 ? 16.63237 33.56457 27.26794 1.000 116.18415 95 VAL D O 1
ATOM 2749 N N . LYS D 1 96 ? 16.31591 34.46210 29.32084 1.000 118.41861 96 LYS D N 1
ATOM 2750 C CA . LYS D 1 96 ? 17.61370 35.12118 29.40552 1.000 120.11245 96 LYS D CA 1
ATOM 2751 C C . LYS D 1 96 ? 18.65486 34.07950 29.77979 1.000 122.93603 96 LYS D C 1
ATOM 2752 O O . LYS D 1 96 ? 18.77413 33.69770 30.94599 1.000 122.93167 96 LYS D O 1
ATOM 2758 N N . VAL D 1 97 ? 19.40139 33.58568 28.79100 1.000 123.39386 97 VAL D N 1
ATOM 2759 C CA . VAL D 1 97 ? 20.64613 32.90273 29.11055 1.000 124.30293 97 VAL D CA 1
ATOM 2760 C C . VAL D 1 97 ? 21.58840 33.92315 29.72683 1.000 123.79432 97 VAL D C 1
ATOM 2761 O O . VAL D 1 97 ? 21.70730 35.05318 29.23258 1.000 124.26801 97 VAL D O 1
ATOM 2765 N N . ASN D 1 98 ? 22.25915 33.53032 30.81095 1.000 123.04941 98 ASN D N 1
ATOM 2766 C CA . ASN D 1 98 ? 22.84359 34.48617 31.74892 1.000 125.64744 98 ASN D CA 1
ATOM 2767 C C . ASN D 1 98 ? 23.56965 35.64429 31.06941 1.000 126.47228 98 ASN D C 1
ATOM 2768 O O . ASN D 1 98 ? 23.11663 36.79147 31.16046 1.000 125.95654 98 ASN D O 1
ATOM 2773 N N . ASN D 1 99 ? 24.66913 35.36974 30.36127 1.000 124.96161 99 ASN D N 1
ATOM 2774 C CA . ASN D 1 99 ? 25.49072 36.45371 29.81191 1.000 124.05117 99 ASN D CA 1
ATOM 2775 C C . ASN D 1 99 ? 24.88047 36.95782 28.50122 1.000 124.68655 99 ASN D C 1
ATOM 2776 O O . ASN D 1 99 ? 25.32932 36.63991 27.39467 1.000 121.31436 99 ASN D O 1
ATOM 2781 N N . ASP D 1 100 ? 23.81816 37.75493 28.65135 1.000 124.43677 100 ASP D N 1
ATOM 2782 C CA . ASP D 1 100 ? 23.35509 38.69846 27.63032 1.000 125.19279 100 ASP D CA 1
ATOM 2783 C C . ASP D 1 100 ? 23.14942 38.04179 26.26540 1.000 125.84735 100 ASP D C 1
ATOM 2784 O O . ASP D 1 100 ? 23.67259 38.49393 25.24358 1.000 125.15623 100 ASP D O 1
ATOM 2789 N N . HIS D 1 101 ? 22.37470 36.96145 26.24878 1.000 125.69786 101 HIS D N 1
ATOM 2790 C CA . HIS D 1 101 ? 21.80836 36.49009 24.99294 1.000 126.07930 101 HIS D CA 1
ATOM 2791 C C . HIS D 1 101 ? 20.49291 35.78580 25.28952 1.000 125.59490 101 HIS D C 1
ATOM 2792 O O . HIS D 1 101 ? 20.41668 34.92986 26.17623 1.000 124.05947 101 HIS D O 1
ATOM 2799 N N . TYR D 1 102 ? 19.45445 36.19196 24.57240 1.000 123.82835 102 TYR D N 1
ATOM 2800 C CA . TYR D 1 102 ? 18.14372 35.57442 24.66108 1.000 121.16281 102 TYR D CA 1
ATOM 2801 C C . TYR D 1 102 ? 18.11355 34.26248 23.89067 1.000 120.90429 102 TYR D C 1
ATOM 2802 O O . TYR D 1 102 ? 18.90329 34.05224 22.96700 1.000 121.00977 102 TYR D O 1
ATOM 2811 N N . ILE D 1 103 ? 17.18397 33.37838 24.26226 1.000 118.16230 103 ILE D N 1
ATOM 2812 C CA . ILE D 1 103 ? 16.85187 32.21747 23.43699 1.000 114.90122 103 ILE D CA 1
ATOM 2813 C C . ILE D 1 103 ? 15.38333 31.84973 23.65412 1.000 110.92919 103 ILE D C 1
ATOM 2814 O O . ILE D 1 103 ? 14.68678 32.42215 24.50063 1.000 109.38445 103 ILE D O 1
ATOM 2819 N N . HIS D 1 104 ? 14.89741 30.91088 22.83862 1.000 109.60448 104 HIS D N 1
ATOM 2820 C CA . HIS D 1 104 ? 13.60913 30.25126 23.02989 1.000 108.21443 104 HIS D CA 1
ATOM 2821 C C . HIS D 1 104 ? 13.80656 28.73813 23.10736 1.000 105.77370 104 HIS D C 1
ATOM 2822 O O . HIS D 1 104 ? 14.61264 28.16641 22.36269 1.000 101.71026 104 HIS D O 1
ATOM 2829 N N . THR D 1 105 ? 13.04222 28.08888 23.99364 1.000 100.72915 105 THR D N 1
ATOM 2830 C CA . THR D 1 105 ? 13.12339 26.65147 24.23391 1.000 93.72081 105 THR D CA 1
ATOM 2831 C C . THR D 1 105 ? 11.74353 26.01517 24.17746 1.000 92.63521 105 THR D C 1
ATOM 2832 O O . THR D 1 105 ? 10.76729 26.57401 24.69029 1.000 90.71317 105 THR D O 1
ATOM 2836 N N . ARG D 1 106 ? 11.67764 24.82537 23.58895 1.000 87.97946 106 ARG D N 1
ATOM 2837 C CA . ARG D 1 106 ? 10.46414 24.02095 23.56841 1.000 78.02836 106 ARG D CA 1
ATOM 2838 C C . ARG D 1 106 ? 10.66175 22.83029 24.49942 1.000 74.27578 106 ARG D C 1
ATOM 2839 O O . ARG D 1 106 ? 11.44433 21.92597 24.19957 1.000 73.94273 106 ARG D O 1
ATOM 2847 N N . VAL D 1 107 ? 9.95756 22.82690 25.62622 1.000 74.38305 107 VAL D N 1
ATOM 2848 C CA . VAL D 1 107 ? 10.01296 21.72511 26.58114 1.000 71.17858 107 VAL D CA 1
ATOM 2849 C C . VAL D 1 107 ? 8.64604 21.04458 26.62954 1.000 70.17567 107 VAL D C 1
ATOM 2850 O O . VAL D 1 107 ? 7.62262 21.69459 26.87545 1.000 70.14022 107 VAL D O 1
ATOM 2854 N N . TYR D 1 108 ? 8.62838 19.73680 26.38252 1.000 69.86702 108 TYR D N 1
ATOM 2855 C CA . TYR D 1 108 ? 7.40901 18.94458 26.44887 1.000 61.34724 108 TYR D CA 1
ATOM 2856 C C . TYR D 1 108 ? 7.18004 18.44713 27.87217 1.000 62.22577 108 TYR D C 1
ATOM 2857 O O . TYR D 1 108 ? 8.12807 18.11877 28.58841 1.000 65.62642 108 TYR D O 1
ATOM 2866 N N . GLU D 1 109 ? 5.91329 18.40079 28.28163 1.000 59.86811 109 GLU D N 1
ATOM 2867 C CA . GLU D 1 109 ? 5.53554 17.90830 29.60076 1.000 59.44067 109 GLU D CA 1
ATOM 2868 C C . GLU D 1 109 ? 4.39779 16.91189 29.44881 1.000 53.34009 109 GLU D C 1
ATOM 2869 O O . GLU D 1 109 ? 3.35446 17.24813 28.88271 1.000 51.27313 109 GLU D O 1
ATOM 2875 N N . GLN D 1 110 ? 4.59380 15.69943 29.96566 1.000 50.91151 110 GLN D N 1
ATOM 2876 C CA . GLN D 1 110 ? 3.62098 14.62956 29.79088 1.000 50.39527 110 GLN D CA 1
ATOM 2877 C C . GLN D 1 110 ? 2.31221 14.95039 30.51277 1.000 48.68636 110 GLN D C 1
ATOM 2878 O O . GLN D 1 110 ? 2.24518 15.80750 31.39688 1.000 47.99608 110 GLN D O 1
ATOM 2884 N N . LEU D 1 111 ? 1.26446 14.22903 30.13985 1.000 43.51378 111 LEU D N 1
ATOM 2885 C CA . LEU D 1 111 ? 0.07325 14.23700 30.96505 1.000 49.83169 111 LEU D CA 1
ATOM 2886 C C . LEU D 1 111 ? 0.40853 13.60891 32.31286 1.000 46.22210 111 LEU D C 1
ATOM 2887 O O . LEU D 1 111 ? 1.30915 12.77162 32.39699 1.000 43.78689 111 LEU D O 1
ATOM 2892 N N . PRO D 1 112 ? -0.29987 14.00441 33.37142 1.000 45.81770 112 PRO D N 1
ATOM 2893 C CA . PRO D 1 112 ? -0.06243 13.40718 34.70176 1.000 45.61258 112 PRO D CA 1
ATOM 2894 C C . PRO D 1 112 ? -0.01181 11.89647 34.71848 1.000 40.70248 112 PRO D C 1
ATOM 2895 O O . PRO D 1 112 ? 0.87813 11.31540 35.34927 1.000 45.49046 112 PRO D O 1
ATOM 2899 N N . CYS D 1 113 ? -0.93087 11.24038 34.03335 1.000 39.46326 113 CYS D N 1
ATOM 2900 C CA . CYS D 1 113 ? -0.99526 9.79236 34.09054 1.000 38.45165 113 CYS D CA 1
ATOM 2901 C C . CYS D 1 113 ? 0.05728 9.11469 33.22922 1.000 42.58950 113 CYS D C 1
ATOM 2902 O O . CYS D 1 113 ? 0.17654 7.88681 33.27721 1.000 41.87205 113 CYS D O 1
ATOM 2905 N N . TYR D 1 114 ? 0.78986 9.86653 32.41445 1.000 45.33204 114 TYR D N 1
ATOM 2906 C CA . TYR D 1 114 ? 1.94734 9.31112 31.72996 1.000 44.45997 114 TYR D CA 1
ATOM 2907 C C . TYR D 1 114 ? 3.22692 9.49507 32.53135 1.000 45.80001 114 TYR D C 1
ATOM 2908 O O . TYR D 1 114 ? 4.22885 8.84027 32.22815 1.000 50.68039 114 TYR D O 1
ATOM 2917 N N . GLY D 1 115 ? 3.19963 10.33728 33.56765 1.000 42.65241 115 GLY D N 1
ATOM 2918 C CA . GLY D 1 115 ? 4.33704 10.55736 34.43520 1.000 42.55986 115 GLY D CA 1
ATOM 2919 C C . GLY D 1 115 ? 4.54084 12.02033 34.77898 1.000 50.28431 115 GLY D C 1
ATOM 2920 O O . GLY D 1 115 ? 4.98325 12.34924 35.88185 1.000 54.06716 115 GLY D O 1
ATOM 2921 N N . GLY D 1 116 ? 4.23879 12.91431 33.84175 1.000 49.94672 116 GLY D N 1
ATOM 2922 C CA . GLY D 1 116 ? 4.43253 14.32996 34.08867 1.000 53.46051 116 GLY D CA 1
ATOM 2923 C C . GLY D 1 116 ? 5.85738 14.82899 33.98093 1.000 56.52604 116 GLY D C 1
ATOM 2924 O O . GLY D 1 116 ? 6.16771 15.89389 34.52327 1.000 60.55305 116 GLY D O 1
ATOM 2925 N N . ALA D 1 117 ? 6.73495 14.10980 33.28501 1.000 55.75100 117 ALA D N 1
ATOM 2926 C CA . ALA D 1 117 ? 8.13130 14.51796 33.20864 1.000 61.71233 117 ALA D CA 1
ATOM 2927 C C . ALA D 1 117 ? 8.33614 15.59681 32.15432 1.000 66.46847 117 ALA D C 1
ATOM 2928 O O . ALA D 1 117 ? 7.86389 15.48203 31.01420 1.000 65.30454 117 ALA D O 1
ATOM 2930 N N . LEU D 1 118 ? 9.05371 16.64191 32.54749 1.000 72.70769 118 LEU D N 1
ATOM 2931 C CA . LEU D 1 118 ? 9.55349 17.62404 31.60325 1.000 72.04578 118 LEU D CA 1
ATOM 2932 C C . LEU D 1 118 ? 10.67388 17.01320 30.76736 1.000 72.63666 118 LEU D C 1
ATOM 2933 O O . LEU D 1 118 ? 11.40849 16.13645 31.22662 1.000 75.63218 118 LEU D O 1
ATOM 2938 N N . GLU D 1 119 ? 10.77914 17.45861 29.51471 1.000 72.34549 119 GLU D N 1
ATOM 2939 C CA . GLU D 1 119 ? 11.94554 17.13901 28.69302 1.000 75.45674 119 GLU D CA 1
ATOM 2940 C C . GLU D 1 119 ? 12.06341 18.19873 27.60377 1.000 76.84026 119 GLU D C 1
ATOM 2941 O O . GLU D 1 119 ? 11.20070 18.29209 26.72157 1.000 73.33886 119 GLU D O 1
ATOM 2947 N N . LEU D 1 120 ? 13.12454 18.99294 27.67552 1.000 79.02052 120 LEU D N 1
ATOM 2948 C CA . LEU D 1 120 ? 13.38667 20.00505 26.66523 1.000 78.37083 120 LEU D CA 1
ATOM 2949 C C . LEU D 1 120 ? 13.49480 19.34986 25.29687 1.000 80.05875 120 LEU D C 1
ATOM 2950 O O . LEU D 1 120 ? 14.37117 18.51165 25.06584 1.000 81.13787 120 LEU D O 1
ATOM 2955 N N . HIS D 1 121 ? 12.59090 19.72760 24.39652 1.000 78.08052 121 HIS D N 1
ATOM 2956 C CA . HIS D 1 121 ? 12.48243 19.11433 23.07824 1.000 78.51091 121 HIS D CA 1
ATOM 2957 C C . HIS D 1 121 ? 13.45128 19.71870 22.06679 1.000 80.80807 121 HIS D C 1
ATOM 2958 O O . HIS D 1 121 ? 14.06307 18.98371 21.28282 1.000 80.82811 121 HIS D O 1
ATOM 2965 N N . SER D 1 122 ? 13.59083 21.04287 22.05357 1.000 82.61770 122 SER D N 1
ATOM 2966 C CA . SER D 1 122 ? 14.33723 21.73344 21.00685 1.000 83.12108 122 SER D CA 1
ATOM 2967 C C . SER D 1 122 ? 14.70801 23.12516 21.50597 1.000 88.35425 122 SER D C 1
ATOM 2968 O O . SER D 1 122 ? 14.30007 23.55268 22.59224 1.000 87.83090 122 SER D O 1
ATOM 2971 N N . VAL D 1 123 ? 15.49193 23.83644 20.69792 1.000 91.36325 123 VAL D N 1
ATOM 2972 C CA . VAL D 1 123 ? 16.03548 25.11676 21.12443 1.000 97.57504 123 VAL D CA 1
ATOM 2973 C C . VAL D 1 123 ? 16.10518 26.06811 19.93959 1.000 95.75153 123 VAL D C 1
ATOM 2974 O O . VAL D 1 123 ? 16.26766 25.65905 18.78543 1.000 89.92204 123 VAL D O 1
ATOM 2978 N N . GLN D 1 124 ? 15.95223 27.35110 20.25038 1.000 98.98442 124 GLN D N 1
ATOM 2979 C CA . GLN D 1 124 ? 16.23355 28.45834 19.34894 1.000 102.25133 124 GLN D CA 1
ATOM 2980 C C . GLN D 1 124 ? 17.50331 29.14225 19.85098 1.000 108.09212 124 GLN D C 1
ATOM 2981 O O . GLN D 1 124 ? 17.56860 29.54159 21.01729 1.000 108.43899 124 GLN D O 1
ATOM 2987 N N . MET D 1 125 ? 18.50667 29.28418 18.97480 1.000 111.54907 125 MET D N 1
ATOM 2988 C CA . MET D 1 125 ? 19.85769 29.66900 19.39798 1.000 115.48018 125 MET D CA 1
ATOM 2989 C C . MET D 1 125 ? 20.20379 31.15907 19.27186 1.000 119.87657 125 MET D C 1
ATOM 2990 O O . MET D 1 125 ? 20.44612 31.81803 20.28866 1.000 119.79650 125 MET D O 1
ATOM 2995 N N . ASN D 1 126 ? 20.27991 31.69135 18.04511 1.000 121.48115 126 ASN D N 1
ATOM 2996 C CA . ASN D 1 126 ? 20.72586 33.07047 17.78548 1.000 120.36657 126 ASN D CA 1
ATOM 2997 C C . ASN D 1 126 ? 19.50810 33.97420 17.85976 1.000 118.99255 126 ASN D C 1
ATOM 2998 O O . ASN D 1 126 ? 18.77598 34.13080 16.88911 1.000 118.27954 126 ASN D O 1
ATOM 3003 N N . LYS D 1 127 ? 19.23224 34.53048 19.02968 1.000 116.46429 127 LYS D N 1
ATOM 3004 C CA . LYS D 1 127 ? 17.91926 35.12021 19.26739 1.000 117.77270 127 LYS D CA 1
ATOM 3005 C C . LYS D 1 127 ? 18.00526 36.56340 19.74243 1.000 119.26905 127 LYS D C 1
ATOM 3006 O O . LYS D 1 127 ? 18.70484 36.87783 20.70332 1.000 119.55404 127 LYS D O 1
ATOM 3012 N N . THR D 1 128 ? 17.20470 37.41796 19.13659 1.000 122.54260 128 THR D N 1
ATOM 3013 C CA . THR D 1 128 ? 16.88483 38.73365 19.66806 1.000 123.24073 128 THR D CA 1
ATOM 3014 C C . THR D 1 128 ? 15.81280 38.58733 20.75640 1.000 121.35772 128 THR D C 1
ATOM 3015 O O . THR D 1 128 ? 15.45808 37.48401 21.18502 1.000 121.84576 128 THR D O 1
ATOM 3019 N N . ASP D 1 129 ? 15.29423 39.71398 21.23515 1.000 119.62854 129 ASP D N 1
ATOM 3020 C CA . ASP D 1 129 ? 14.15647 39.71243 22.14857 1.000 120.75140 129 ASP D CA 1
ATOM 3021 C C . ASP D 1 129 ? 12.83441 39.93555 21.42636 1.000 121.40856 129 ASP D C 1
ATOM 3022 O O . ASP D 1 129 ? 11.83093 39.28556 21.74350 1.000 120.28761 129 ASP D O 1
ATOM 3027 N N . THR D 1 130 ? 12.83649 40.81818 20.42873 1.000 121.66387 130 THR D N 1
ATOM 3028 C CA . THR D 1 130 ? 11.65748 41.14371 19.63050 1.000 120.43809 130 THR D CA 1
ATOM 3029 C C . THR D 1 130 ? 11.42033 40.14394 18.50228 1.000 123.13731 130 THR D C 1
ATOM 3030 O O . THR D 1 130 ? 11.07094 40.53208 17.38115 1.000 119.52023 130 THR D O 1
ATOM 3034 N N . ASP D 1 131 ? 11.61347 38.84040 18.77912 1.000 124.10306 131 ASP D N 1
ATOM 3035 C CA . ASP D 1 131 ? 11.45419 37.77630 17.79863 1.000 126.12198 131 ASP D CA 1
ATOM 3036 C C . ASP D 1 131 ? 10.18401 36.97358 18.07047 1.000 126.31576 131 ASP D C 1
ATOM 3037 O O . ASP D 1 131 ? 9.70199 36.93423 19.20789 1.000 127.74957 131 ASP D O 1
ATOM 3042 N N . PRO D 1 132 ? 9.60701 36.33976 17.04751 1.000 125.40329 132 PRO D N 1
ATOM 3043 C CA . PRO D 1 132 ? 8.37225 35.57179 17.26349 1.000 125.09994 132 PRO D CA 1
ATOM 3044 C C . PRO D 1 132 ? 8.59185 34.38353 18.19493 1.000 122.93323 132 PRO D C 1
ATOM 3045 O O . PRO D 1 132 ? 9.47897 33.55207 17.97829 1.000 123.01772 132 PRO D O 1
ATOM 3049 N N . LEU D 1 133 ? 7.78026 34.32491 19.25434 1.000 118.08782 133 LEU D N 1
ATOM 3050 C CA . LEU D 1 133 ? 7.68576 33.13963 20.10830 1.000 112.57991 133 LEU D CA 1
ATOM 3051 C C . LEU D 1 133 ? 6.55670 32.25681 19.57247 1.000 112.40260 133 LEU D C 1
ATOM 3052 O O . LEU D 1 133 ? 5.46547 32.14799 20.13673 1.000 110.89717 133 LEU D O 1
ATOM 3057 N N . ASP D 1 134 ? 6.83485 31.64663 18.42653 1.000 110.59598 134 ASP D N 1
ATOM 3058 C CA . ASP D 1 134 ? 5.88088 30.80539 17.72053 1.000 108.07566 134 ASP D CA 1
ATOM 3059 C C . ASP D 1 134 ? 6.33976 29.35262 17.77024 1.000 100.79554 134 ASP D C 1
ATOM 3060 O O . ASP D 1 134 ? 7.42108 29.03487 18.27310 1.000 98.68864 134 ASP D O 1
ATOM 3065 N N . TYR D 1 135 ? 5.49521 28.46819 17.23984 1.000 96.90542 135 TYR D N 1
ATOM 3066 C CA . TYR D 1 135 ? 5.78063 27.03704 17.24052 1.000 90.35033 135 TYR D CA 1
ATOM 3067 C C . TYR D 1 135 ? 7.00316 26.74493 16.37429 1.000 92.35968 135 TYR D C 1
ATOM 3068 O O . TYR D 1 135 ? 7.03596 27.11228 15.19527 1.000 91.86064 135 TYR D O 1
ATOM 3077 N N . PHE D 1 136 ? 8.01346 26.10299 16.96485 1.000 90.37779 136 PHE D N 1
ATOM 3078 C CA . PHE D 1 136 ? 9.13723 25.56022 16.20318 1.000 87.39460 136 PHE D CA 1
ATOM 3079 C C . PHE D 1 136 ? 9.33247 24.08220 16.51753 1.000 84.31669 136 PHE D C 1
ATOM 3080 O O . PHE D 1 136 ? 8.67078 23.22489 15.92996 1.000 78.98878 136 PHE D O 1
ATOM 3088 N N . ILE E 1 39 ? -9.89487 3.54207 40.87955 1.000 41.90610 39 ILE E N 1
ATOM 3089 C CA . ILE E 1 39 ? -8.88000 2.59515 40.39639 1.000 48.00409 39 ILE E CA 1
ATOM 3090 C C . ILE E 1 39 ? -8.03059 3.16808 39.25821 1.000 51.97329 39 ILE E C 1
ATOM 3091 O O . ILE E 1 39 ? -7.02381 2.59869 38.91000 1.000 48.77888 39 ILE E O 1
ATOM 3096 N N . CYS E 1 40 ? -8.45292 4.30546 38.71966 1.000 53.63202 40 CYS E N 1
ATOM 3097 C CA . CYS E 1 40 ? -8.02001 4.86821 37.45262 1.000 41.61000 40 CYS E CA 1
ATOM 3098 C C . CYS E 1 40 ? -6.82874 5.80677 37.63161 1.000 57.15330 40 CYS E C 1
ATOM 3099 O O . CYS E 1 40 ? -6.49594 6.58565 36.67491 1.000 36.94719 40 CYS E O 1
ATOM 3102 N N . GLY E 1 41 ? -6.35747 5.87462 38.91344 1.000 48.40685 41 GLY E N 1
ATOM 3103 C CA . GLY E 1 41 ? -4.95447 5.91312 39.30019 1.000 35.61783 41 GLY E CA 1
ATOM 3104 C C . GLY E 1 41 ? -4.81941 4.92258 40.49472 1.000 48.17807 41 GLY E C 1
ATOM 3105 O O . GLY E 1 41 ? -5.46100 3.86792 40.52646 1.000 55.66030 41 GLY E O 1
ATOM 3106 N N . GLY E 1 42 ? -4.03833 5.25757 41.50783 1.000 39.72452 42 GLY E N 1
ATOM 3107 C CA . GLY E 1 42 ? -4.23912 4.42728 42.69288 1.000 48.87076 42 GLY E CA 1
ATOM 3108 C C . GLY E 1 42 ? -3.52481 3.08542 42.87756 1.000 48.26312 42 GLY E C 1
ATOM 3109 O O . GLY E 1 42 ? -3.39045 2.24760 41.96542 1.000 41.16150 42 GLY E O 1
ATOM 3110 N N . ILE E 1 43 ? -3.14773 2.84928 44.13062 1.000 41.91575 43 ILE E N 1
ATOM 3111 C CA . ILE E 1 43 ? -1.99517 2.02748 44.48318 1.000 46.00873 43 ILE E CA 1
ATOM 3112 C C . ILE E 1 43 ? -2.42304 0.81636 45.32239 1.000 46.71044 43 ILE E C 1
ATOM 3113 O O . ILE E 1 43 ? -3.12479 0.95837 46.33399 1.000 48.71736 43 ILE E O 1
ATOM 3118 N N . SER E 1 44 ? -2.00006 -0.37376 44.89371 1.000 40.37833 44 SER E N 1
ATOM 3119 C CA . SER E 1 44 ? -2.25218 -1.60958 45.62478 1.000 43.40949 44 SER E CA 1
ATOM 3120 C C . SER E 1 44 ? -1.42883 -1.67357 46.92000 1.000 43.83565 44 SER E C 1
ATOM 3121 O O . SER E 1 44 ? -0.46433 -0.93587 47.11159 1.000 38.64260 44 SER E O 1
ATOM 3124 N N . ALA E 1 45 ? -1.82588 -2.58154 47.81304 1.000 38.04580 45 ALA E N 1
ATOM 3125 C CA . ALA E 1 45 ? -1.02723 -2.83604 48.99786 1.000 41.11795 45 ALA E CA 1
ATOM 3126 C C . ALA E 1 45 ? 0.29481 -3.48891 48.60076 1.000 36.68767 45 ALA E C 1
ATOM 3127 O O . ALA E 1 45 ? 0.38774 -4.17922 47.58686 1.000 34.44995 45 ALA E O 1
ATOM 3129 N N . ALA E 1 46 ? 1.31016 -3.28649 49.43437 1.000 39.31886 46 ALA E N 1
ATOM 3130 C CA . ALA E 1 46 ? 2.60087 -3.92728 49.21817 1.000 41.02406 46 ALA E CA 1
ATOM 3131 C C . ALA E 1 46 ? 2.45132 -5.44590 49.27377 1.000 37.63066 46 ALA E C 1
ATOM 3132 O O . ALA E 1 46 ? 1.57818 -5.97815 49.95294 1.000 48.28135 46 ALA E O 1
ATOM 3134 N N . ARG E 1 47 ? 3.29707 -6.14299 48.52996 1.000 39.18537 47 ARG E N 1
ATOM 3135 C CA . ARG E 1 47 ? 3.21266 -7.58934 48.40472 1.000 41.41066 47 ARG E CA 1
ATOM 3136 C C . ARG E 1 47 ? 4.53668 -8.10287 47.85006 1.000 41.69294 47 ARG E C 1
ATOM 3137 O O . ARG E 1 47 ? 5.31274 -7.34640 47.26030 1.000 39.62159 47 ARG E O 1
ATOM 3145 N N . ILE E 1 48 ? 4.78358 -9.39729 48.03735 1.000 37.38762 48 ILE E N 1
ATOM 3146 C CA . ILE E 1 48 ? 6.01800 -9.92200 47.45253 1.000 43.27784 48 ILE E CA 1
ATOM 3147 C C . ILE E 1 48 ? 5.91747 -9.84581 45.93792 1.000 43.91009 48 ILE E C 1
ATOM 3148 O O . ILE E 1 48 ? 4.82153 -10.03942 45.37377 1.000 44.98090 48 ILE E O 1
ATOM 3153 N N . PRO E 1 49 ? 6.99392 -9.55039 45.22984 1.000 45.34974 49 PRO E N 1
ATOM 3154 C CA . PRO E 1 49 ? 6.92876 -9.55621 43.77452 1.000 42.20797 49 PRO E CA 1
ATOM 3155 C C . PRO E 1 49 ? 6.89264 -10.97721 43.24586 1.000 43.90604 49 PRO E C 1
ATOM 3156 O O . PRO E 1 49 ? 7.35837 -11.92237 43.88107 1.000 48.00777 49 PRO E O 1
ATOM 3160 N N . THR E 1 50 ? 6.31913 -11.10194 42.05614 1.000 44.34018 50 THR E N 1
ATOM 3161 C CA . THR E 1 50 ? 6.36287 -12.31195 41.26131 1.000 45.41431 50 THR E CA 1
ATOM 3162 C C . THR E 1 50 ? 7.73740 -12.47985 40.60966 1.000 46.37755 50 THR E C 1
ATOM 3163 O O . THR E 1 50 ? 8.55329 -11.54995 40.53887 1.000 46.16401 50 THR E O 1
ATOM 3167 N N . ALA E 1 51 ? 7.97661 -13.68637 40.09951 1.000 49.33252 51 ALA E N 1
ATOM 3168 C CA . ALA E 1 51 ? 9.26665 -13.98155 39.48277 1.000 51.51597 51 ALA E CA 1
ATOM 3169 C C . ALA E 1 51 ? 9.47303 -13.16922 38.21088 1.000 51.08155 51 ALA E C 1
ATOM 3170 O O . ALA E 1 51 ? 10.59767 -12.74610 37.90788 1.000 51.70222 51 ALA E O 1
ATOM 3172 N N . ASP E 1 52 ? 8.40022 -12.95370 37.44488 1.000 55.79490 52 ASP E N 1
ATOM 3173 C CA . ASP E 1 52 ? 8.49825 -12.12214 36.25308 1.000 49.70362 52 ASP E CA 1
ATOM 3174 C C . ASP E 1 52 ? 8.59068 -10.64416 36.60138 1.000 47.71298 52 ASP E C 1
ATOM 3175 O O . ASP E 1 52 ? 9.04762 -9.86476 35.77044 1.000 51.86307 52 ASP E O 1
ATOM 3180 N N . GLU E 1 53 ? 8.12908 -10.22657 37.78514 1.000 48.64129 53 GLU E N 1
ATOM 3181 C CA . GLU E 1 53 ? 8.31944 -8.83584 38.18360 1.000 45.41576 53 GLU E CA 1
ATOM 3182 C C . GLU E 1 53 ? 9.78779 -8.56264 38.49549 1.000 45.21292 53 GLU E C 1
ATOM 3183 O O . GLU E 1 53 ? 10.38692 -7.63544 37.93200 1.000 44.67230 53 GLU E O 1
ATOM 3189 N N . LYS E 1 54 ? 10.38703 -9.38223 39.37176 1.000 44.61201 54 LYS E N 1
ATOM 3190 C CA . LYS E 1 54 ? 11.82524 -9.29423 39.65447 1.000 46.52680 54 LYS E CA 1
ATOM 3191 C C . LYS E 1 54 ? 12.64589 -9.24575 38.36857 1.000 46.17186 54 LYS E C 1
ATOM 3192 O O . LYS E 1 54 ? 13.43775 -8.31913 38.16752 1.000 44.26593 54 LYS E O 1
ATOM 3198 N N . LYS E 1 55 ? 12.40835 -10.19585 37.44783 1.000 46.23689 55 LYS E N 1
ATOM 3199 C CA . LYS E 1 55 ? 13.16532 -10.26490 36.19946 1.000 46.86787 55 LYS E CA 1
ATOM 3200 C C . LYS E 1 55 ? 12.80267 -9.15816 35.22043 1.000 47.53076 55 LYS E C 1
ATOM 3201 O O . LYS E 1 55 ? 13.55483 -8.89377 34.28011 1.000 47.65659 55 LYS E O 1
ATOM 3207 N N . LYS E 1 56 ? 11.65909 -8.52059 35.40377 1.000 44.28572 56 LYS E N 1
ATOM 3208 C CA . LYS E 1 56 ? 11.34694 -7.33930 34.61687 1.000 46.74623 56 LYS E CA 1
ATOM 3209 C C . LYS E 1 56 ? 12.14664 -6.14828 35.12576 1.000 38.47751 56 LYS E C 1
ATOM 3210 O O . LYS E 1 56 ? 12.86955 -5.49701 34.37708 1.000 39.52095 56 LYS E O 1
ATOM 3216 N N . LEU E 1 57 ? 12.03371 -5.87617 36.41075 1.000 41.49097 57 LEU E N 1
ATOM 3217 C CA . LEU E 1 57 ? 12.43630 -4.62296 37.03254 1.000 42.92914 57 LEU E CA 1
ATOM 3218 C C . LEU E 1 57 ? 13.91742 -4.58895 37.37151 1.000 43.66696 57 LEU E C 1
ATOM 3219 O O . LEU E 1 57 ? 14.55150 -3.53071 37.28780 1.000 44.42891 57 LEU E O 1
ATOM 3224 N N . GLU E 1 58 ? 14.47163 -5.71733 37.78074 1.000 39.65909 58 GLU E N 1
ATOM 3225 C CA . GLU E 1 58 ? 15.86761 -5.72156 38.19844 1.000 43.64569 58 GLU E CA 1
ATOM 3226 C C . GLU E 1 58 ? 16.82836 -5.32293 37.08416 1.000 43.53845 58 GLU E C 1
ATOM 3227 O O . GLU E 1 58 ? 17.74533 -4.53228 37.36731 1.000 44.43761 58 GLU E O 1
ATOM 3233 N N . PRO E 1 59 ? 16.67954 -5.76798 35.82517 1.000 46.35944 59 PRO E N 1
ATOM 3234 C CA . PRO E 1 59 ? 17.62139 -5.28693 34.79787 1.000 45.86210 59 PRO E CA 1
ATOM 3235 C C . PRO E 1 59 ? 17.53096 -3.79155 34.56291 1.000 45.27495 59 PRO E C 1
ATOM 3236 O O . PRO E 1 59 ? 18.56248 -3.14877 34.31393 1.000 47.08511 59 PRO E O 1
ATOM 3240 N N . VAL E 1 60 ? 16.33400 -3.21139 34.65563 1.000 41.63283 60 VAL E N 1
ATOM 3241 C CA . VAL E 1 60 ? 16.21781 -1.76108 34.53485 1.000 43.08634 60 VAL E CA 1
ATOM 3242 C C . VAL E 1 60 ? 16.92291 -1.06885 35.69639 1.000 41.66356 60 VAL E C 1
ATOM 3243 O O . VAL E 1 60 ? 17.54449 -0.00891 35.52730 1.000 39.83734 60 VAL E O 1
ATOM 3247 N N . LEU E 1 61 ? 16.86268 -1.66016 36.88181 1.000 40.72420 61 LEU E N 1
ATOM 3248 C CA . LEU E 1 61 ? 17.49072 -1.04196 38.04210 1.000 42.29742 61 LEU E CA 1
ATOM 3249 C C . LEU E 1 61 ? 19.01476 -1.14247 37.97643 1.000 38.23514 61 LEU E C 1
ATOM 3250 O O . LEU E 1 61 ? 19.70899 -0.14714 38.20757 1.000 40.03169 61 LEU E O 1
ATOM 3255 N N . LEU E 1 62 ? 19.55678 -2.33193 37.66047 1.000 40.12213 62 LEU E N 1
ATOM 3256 C CA . LEU E 1 62 ? 21.01031 -2.45090 37.45386 1.000 47.06768 62 LEU E CA 1
ATOM 3257 C C . LEU E 1 62 ? 21.50519 -1.42834 36.44048 1.000 42.60848 62 LEU E C 1
ATOM 3258 O O . LEU E 1 62 ? 22.53051 -0.78096 36.65901 1.000 42.47932 62 LEU E O 1
ATOM 3263 N N . GLN E 1 63 ? 20.73961 -1.20717 35.37397 1.000 39.40486 63 GLN E N 1
ATOM 3264 C CA . GLN E 1 63 ? 21.19797 -0.39057 34.25833 1.000 43.25150 63 GLN E CA 1
ATOM 3265 C C . GLN E 1 63 ? 20.98489 1.11109 34.46052 1.000 43.83875 63 GLN E C 1
ATOM 3266 O O . GLN E 1 63 ? 21.66730 1.90673 33.80977 1.000 47.65244 63 GLN E O 1
ATOM 3272 N N . SER E 1 64 ? 20.09180 1.53919 35.35572 1.000 45.16629 64 SER E N 1
ATOM 3273 C CA . SER E 1 64 ? 19.72224 2.95048 35.40672 1.000 41.61979 64 SER E CA 1
ATOM 3274 C C . SER E 1 64 ? 19.90474 3.61118 36.75873 1.000 37.34604 64 SER E C 1
ATOM 3275 O O . SER E 1 64 ? 19.77568 4.83666 36.84232 1.000 39.06295 64 SER E O 1
ATOM 3278 N N . LEU E 1 65 ? 20.22445 2.86504 37.81050 1.000 35.86134 65 LEU E N 1
ATOM 3279 C CA . LEU E 1 65 ? 20.21432 3.46447 39.14615 1.000 38.41659 65 LEU E CA 1
ATOM 3280 C C . LEU E 1 65 ? 21.31070 4.51238 39.35752 1.000 42.80019 65 LEU E C 1
ATOM 3281 O O . LEU E 1 65 ? 21.17630 5.35982 40.26467 1.000 37.75666 65 LEU E O 1
ATOM 3286 N N . TYR E 1 66 ? 22.36655 4.48621 38.52580 1.000 43.21498 66 TYR E N 1
ATOM 3287 C CA . TYR E 1 66 ? 23.57543 5.27260 38.77280 1.000 41.14419 66 TYR E CA 1
ATOM 3288 C C . TYR E 1 66 ? 23.27847 6.75111 38.99944 1.000 38.77644 66 TYR E C 1
ATOM 3289 O O . TYR E 1 66 ? 23.68967 7.34220 40.00468 1.000 39.45134 66 TYR E O 1
ATOM 3298 N N . ALA E 1 67 ? 22.62058 7.37424 38.02431 1.000 37.59164 67 ALA E N 1
ATOM 3299 C CA . ALA E 1 67 ? 22.31276 8.79490 38.08316 1.000 41.72344 67 ALA E CA 1
ATOM 3300 C C . ALA E 1 67 ? 21.33199 9.13033 39.20368 1.000 42.23954 67 ALA E C 1
ATOM 3301 O O . ALA E 1 67 ? 21.24276 10.29755 39.60619 1.000 40.63173 67 ALA E O 1
ATOM 3303 N N . HIS E 1 68 ? 20.57718 8.15225 39.70715 1.000 36.94644 68 HIS E N 1
ATOM 3304 C CA . HIS E 1 68 ? 19.73858 8.49087 40.85317 1.000 43.40354 68 HIS E CA 1
ATOM 3305 C C . HIS E 1 68 ? 20.49239 8.33141 42.15392 1.000 42.23911 68 HIS E C 1
ATOM 3306 O O . HIS E 1 68 ? 20.29515 9.13577 43.06708 1.000 45.77734 68 HIS E O 1
ATOM 3313 N N . LEU E 1 69 ? 21.38889 7.34343 42.22167 1.000 41.59695 69 LEU E N 1
ATOM 3314 C CA . LEU E 1 69 ? 22.10246 6.97315 43.43877 1.000 39.93648 69 LEU E CA 1
ATOM 3315 C C . LEU E 1 69 ? 23.48752 7.60010 43.56605 1.000 44.88706 69 LEU E C 1
ATOM 3316 O O . LEU E 1 69 ? 24.00937 7.68128 44.67806 1.000 43.94129 69 LEU E O 1
ATOM 3321 N N . GLY E 1 70 ? 24.10841 8.03286 42.47128 1.000 45.41141 70 GLY E N 1
ATOM 3322 C CA . GLY E 1 70 ? 25.53260 8.33634 42.55408 1.000 46.96178 70 GLY E CA 1
ATOM 3323 C C . GLY E 1 70 ? 26.41444 7.12991 42.80797 1.000 47.08361 70 GLY E C 1
ATOM 3324 O O . GLY E 1 70 ? 27.50241 7.27145 43.36889 1.000 52.02575 70 GLY E O 1
ATOM 3325 N N . SER E 1 71 ? 25.96289 5.93830 42.42534 1.000 50.48252 71 SER E N 1
ATOM 3326 C CA . SER E 1 71 ? 26.72195 4.70591 42.56930 1.000 47.35111 71 SER E CA 1
ATOM 3327 C C . SER E 1 71 ? 26.11351 3.65493 41.65285 1.000 48.07210 71 SER E C 1
ATOM 3328 O O . SER E 1 71 ? 24.92336 3.70882 41.32532 1.000 49.92734 71 SER E O 1
ATOM 3331 N N . LYS E 1 72 ? 26.94593 2.70406 41.23924 1.000 46.79356 72 LYS E N 1
ATOM 3332 C CA . LYS E 1 72 ? 26.55021 1.65618 40.31038 1.000 45.87033 72 LYS E CA 1
ATOM 3333 C C . LYS E 1 72 ? 26.43343 0.39430 41.12312 1.000 44.05692 72 LYS E C 1
ATOM 3334 O O . LYS E 1 72 ? 27.45613 -0.19971 41.47518 1.000 51.38328 72 LYS E O 1
ATOM 3340 N N . PRO E 1 73 ? 25.23454 -0.05004 41.47034 1.000 49.58886 73 PRO E N 1
ATOM 3341 C CA . PRO E 1 73 ? 25.11872 -1.24325 42.30587 1.000 48.50237 73 PRO E CA 1
ATOM 3342 C C . PRO E 1 73 ? 25.68022 -2.46015 41.59087 1.000 46.81447 73 PRO E C 1
ATOM 3343 O O . PRO E 1 73 ? 25.72525 -2.53879 40.35955 1.000 46.42781 73 PRO E O 1
ATOM 3347 N N . THR E 1 74 ? 26.12993 -3.41005 42.38463 1.000 45.00473 74 THR E N 1
ATOM 3348 C CA . THR E 1 74 ? 26.47185 -4.69899 41.81671 1.000 49.56452 74 THR E CA 1
ATOM 3349 C C . THR E 1 74 ? 25.25213 -5.59069 41.75158 1.000 49.56850 74 THR E C 1
ATOM 3350 O O . THR E 1 74 ? 25.10345 -6.38608 40.82259 1.000 52.15015 74 THR E O 1
ATOM 3354 N N . SER E 1 75 ? 24.36732 -5.43380 42.72776 1.000 49.21239 75 SER E N 1
ATOM 3355 C CA . SER E 1 75 ? 23.14170 -6.18907 42.81335 1.000 48.77288 75 SER E CA 1
ATOM 3356 C C . SER E 1 75 ? 22.03105 -5.23805 43.23737 1.000 47.11428 75 SER E C 1
ATOM 3357 O O . SER E 1 75 ? 22.25452 -4.28849 43.99477 1.000 46.96482 75 SER E O 1
ATOM 3360 N N . ALA E 1 76 ? 20.83312 -5.48639 42.71878 1.000 42.69866 76 ALA E N 1
ATOM 3361 C CA . ALA E 1 76 ? 19.68945 -4.63140 43.01184 1.000 40.95439 76 ALA E CA 1
ATOM 3362 C C . ALA E 1 76 ? 18.45663 -5.52505 43.01138 1.000 45.59345 76 ALA E C 1
ATOM 3363 O O . ALA E 1 76 ? 18.01786 -5.96136 41.94055 1.000 43.68481 76 ALA E O 1
ATOM 3365 N N . GLU E 1 77 ? 17.90438 -5.79945 44.19936 1.000 43.11110 77 GLU E N 1
ATOM 3366 C CA . GLU E 1 77 ? 16.91899 -6.86546 44.38028 1.000 49.04058 77 GLU E CA 1
ATOM 3367 C C . GLU E 1 77 ? 15.57064 -6.32132 44.85990 1.000 43.68930 77 GLU E C 1
ATOM 3368 O O . GLU E 1 77 ? 15.48051 -5.71575 45.93838 1.000 40.72849 77 GLU E O 1
ATOM 3374 N N . VAL E 1 78 ? 14.52160 -6.58237 44.07528 1.000 40.85079 78 VAL E N 1
ATOM 3375 C CA . VAL E 1 78 ? 13.15449 -6.22626 44.45439 1.000 40.79128 78 VAL E CA 1
ATOM 3376 C C . VAL E 1 78 ? 12.65572 -7.19741 45.52094 1.000 40.17125 78 VAL E C 1
ATOM 3377 O O . VAL E 1 78 ? 12.58133 -8.41144 45.29846 1.000 41.62102 78 VAL E O 1
ATOM 3381 N N . VAL E 1 79 ? 12.29046 -6.67718 46.68166 1.000 35.40304 79 VAL E N 1
ATOM 3382 C CA . VAL E 1 79 ? 11.76870 -7.54283 47.72687 1.000 41.03330 79 VAL E CA 1
ATOM 3383 C C . VAL E 1 79 ? 10.33484 -7.21718 48.07490 1.000 38.63850 79 VAL E C 1
ATOM 3384 O O . VAL E 1 79 ? 9.64322 -8.08966 48.61728 1.000 40.00572 79 VAL E O 1
ATOM 3388 N N . LEU E 1 80 ? 9.84560 -6.03015 47.72415 1.000 38.67901 80 LEU E N 1
ATOM 3389 C CA . LEU E 1 80 ? 8.44312 -5.67848 47.89816 1.000 38.80942 80 LEU E CA 1
ATOM 3390 C C . LEU E 1 80 ? 8.02333 -4.82353 46.71823 1.000 40.69796 80 LEU E C 1
ATOM 3391 O O . LEU E 1 80 ? 8.82309 -4.04583 46.17867 1.000 39.90549 80 LEU E O 1
ATOM 3396 N N . VAL E 1 81 ? 6.77113 -4.96221 46.31267 1.000 39.77915 81 VAL E N 1
ATOM 3397 C CA . VAL E 1 81 ? 6.26787 -4.15466 45.20881 1.000 43.36178 81 VAL E CA 1
ATOM 3398 C C . VAL E 1 81 ? 4.85130 -3.68632 45.51444 1.000 42.05835 81 VAL E C 1
ATOM 3399 O O . VAL E 1 81 ? 4.06757 -4.40093 46.14796 1.000 38.48414 81 VAL E O 1
ATOM 3403 N N . ALA E 1 82 ? 4.54860 -2.46046 45.08227 1.000 37.93190 82 ALA E N 1
ATOM 3404 C CA . ALA E 1 82 ? 3.20360 -1.92066 45.05452 1.000 39.95562 82 ALA E CA 1
ATOM 3405 C C . ALA E 1 82 ? 2.98521 -1.28480 43.68696 1.000 41.65473 82 ALA E C 1
ATOM 3406 O O . ALA E 1 82 ? 3.77748 -0.44121 43.26552 1.000 40.51717 82 ALA E O 1
ATOM 3408 N N . THR E 1 83 ? 1.90338 -1.67845 43.02175 1.000 36.76818 83 THR E N 1
ATOM 3409 C CA . THR E 1 83 ? 1.57711 -1.28454 41.65976 1.000 36.42156 83 THR E CA 1
ATOM 3410 C C . THR E 1 83 ? 0.48538 -0.22537 41.66309 1.000 38.91918 83 THR E C 1
ATOM 3411 O O . THR E 1 83 ? -0.52933 -0.37042 42.35656 1.000 34.29501 83 THR E O 1
ATOM 3415 N N . GLN E 1 84 ? 0.70335 0.84427 40.90609 1.000 38.78263 84 GLN E N 1
ATOM 3416 C CA . GLN E 1 84 ? -0.29363 1.89057 40.72801 1.000 39.44951 84 GLN E CA 1
ATOM 3417 C C . GLN E 1 84 ? -0.69595 1.94348 39.25826 1.000 37.36004 84 GLN E C 1
ATOM 3418 O O . GLN E 1 84 ? 0.14854 2.18849 38.38423 1.000 37.93581 84 GLN E O 1
ATOM 3424 N N . VAL E 1 85 ? -1.96833 1.68636 38.99271 1.000 36.34119 85 VAL E N 1
ATOM 3425 C CA . VAL E 1 85 ? -2.51088 1.75366 37.63992 1.000 35.47249 85 VAL E CA 1
ATOM 3426 C C . VAL E 1 85 ? -2.51778 3.20788 37.18318 1.000 36.36567 85 VAL E C 1
ATOM 3427 O O . VAL E 1 85 ? -3.11178 4.07793 37.82536 1.000 38.65096 85 VAL E O 1
ATOM 3431 N N . VAL E 1 86 ? -1.80338 3.49445 36.10623 1.000 35.11220 86 VAL E N 1
ATOM 3432 C CA . VAL E 1 86 ? -1.82510 4.82725 35.52554 1.000 36.69084 86 VAL E CA 1
ATOM 3433 C C . VAL E 1 86 ? -2.22337 4.61988 34.08049 1.000 34.43561 86 VAL E C 1
ATOM 3434 O O . VAL E 1 86 ? -2.96079 3.67953 33.77912 1.000 34.12169 86 VAL E O 1
ATOM 3438 N N . ALA E 1 87 ? -1.76243 5.48511 33.17952 1.000 34.14375 87 ALA E N 1
ATOM 3439 C CA . ALA E 1 87 ? -1.78039 5.14287 31.75617 1.000 38.41086 87 ALA E CA 1
ATOM 3440 C C . ALA E 1 87 ? -0.51399 4.32422 31.50246 1.000 36.90287 87 ALA E C 1
ATOM 3441 O O . ALA E 1 87 ? 0.51164 4.81573 31.02655 1.000 36.29004 87 ALA E O 1
ATOM 3443 N N . GLY E 1 88 ? -0.61257 3.03811 31.83768 1.000 37.01181 88 GLY E N 1
ATOM 3444 C CA . GLY E 1 88 ? 0.52396 2.17994 32.08426 1.000 35.00644 88 GLY E CA 1
ATOM 3445 C C . GLY E 1 88 ? 0.47232 1.62277 33.50501 1.000 37.67481 88 GLY E C 1
ATOM 3446 O O . GLY E 1 88 ? -0.60881 1.44611 34.07496 1.000 38.16858 88 GLY E O 1
ATOM 3447 N N . THR E 1 89 ? 1.65793 1.33948 34.05726 1.000 31.82211 89 THR E N 1
ATOM 3448 C CA . THR E 1 89 ? 1.77379 0.86836 35.43121 1.000 34.07145 89 THR E CA 1
ATOM 3449 C C . THR E 1 89 ? 2.96348 1.53409 36.09343 1.000 36.92095 89 THR E C 1
ATOM 3450 O O . THR E 1 89 ? 4.07019 1.53668 35.53227 1.000 32.97775 89 THR E O 1
ATOM 3454 N N . ASN E 1 90 ? 2.76214 2.05771 37.29272 1.000 32.05486 90 ASN E N 1
ATOM 3455 C CA . ASN E 1 90 ? 3.88767 2.51630 38.10002 1.000 35.45716 90 ASN E CA 1
ATOM 3456 C C . ASN E 1 90 ? 4.23996 1.44314 39.12733 1.000 36.00022 90 ASN E C 1
ATOM 3457 O O . ASN E 1 90 ? 3.38757 1.03642 39.92179 1.000 38.47611 90 ASN E O 1
ATOM 3462 N N . TYR E 1 91 ? 5.48008 0.93635 39.06869 1.000 35.86946 91 TYR E N 1
ATOM 3463 C CA . TYR E 1 91 ? 5.95443 -0.06426 40.02155 1.000 36.94494 91 TYR E CA 1
ATOM 3464 C C . TYR E 1 91 ? 6.71605 0.66178 41.11285 1.000 38.74321 91 TYR E C 1
ATOM 3465 O O . TYR E 1 91 ? 7.77431 1.24233 40.85308 1.000 39.43672 91 TYR E O 1
ATOM 3474 N N . PHE E 1 92 ? 6.17777 0.64526 42.33172 1.000 33.46735 92 PHE E N 1
ATOM 3475 C CA . PHE E 1 92 ? 6.91146 1.14936 43.48242 1.000 35.46498 92 PHE E CA 1
ATOM 3476 C C . PHE E 1 92 ? 7.54466 -0.05261 44.15869 1.000 39.03025 92 PHE E C 1
ATOM 3477 O O . PHE E 1 92 ? 6.84298 -0.98320 44.56208 1.000 39.94663 92 PHE E O 1
ATOM 3485 N N . ALA E 1 93 ? 8.86770 -0.06253 44.23679 1.000 31.87925 93 ALA E N 1
ATOM 3486 C CA . ALA E 1 93 ? 9.53327 -1.24397 44.72823 1.000 33.69538 93 ALA E CA 1
ATOM 3487 C C . ALA E 1 93 ? 10.48350 -0.87397 45.85259 1.000 35.45567 93 ALA E C 1
ATOM 3488 O O . ALA E 1 93 ? 11.12153 0.19101 45.83281 1.000 38.55301 93 ALA E O 1
ATOM 3490 N N . LYS E 1 94 ? 10.54535 -1.76251 46.83641 1.000 38.20395 94 LYS E N 1
ATOM 3491 C CA . LYS E 1 94 ? 11.56790 -1.74332 47.87571 1.000 36.79594 94 LYS E CA 1
ATOM 3492 C C . LYS E 1 94 ? 12.71457 -2.62512 47.40947 1.000 36.87404 94 LYS E C 1
ATOM 3493 O O . LYS E 1 94 ? 12.51635 -3.82410 47.17708 1.000 35.88204 94 LYS E O 1
ATOM 3499 N N . VAL E 1 95 ? 13.90734 -2.03719 47.27436 1.000 40.79829 95 VAL E N 1
ATOM 3500 C CA . VAL E 1 95 ? 15.05585 -2.69928 46.66167 1.000 35.67314 95 VAL E CA 1
ATOM 3501 C C . VAL E 1 95 ? 16.19324 -2.82524 47.67409 1.000 42.71246 95 VAL E C 1
ATOM 3502 O O . VAL E 1 95 ? 16.66490 -1.82383 48.22931 1.000 39.42570 95 VAL E O 1
ATOM 3506 N N . LYS E 1 96 ? 16.67430 -4.04691 47.85397 1.000 43.81509 96 LYS E N 1
ATOM 3507 C CA . LYS E 1 96 ? 17.97182 -4.29483 48.46922 1.000 43.76811 96 LYS E CA 1
ATOM 3508 C C . LYS E 1 96 ? 19.09581 -4.01399 47.46805 1.000 44.81393 96 LYS E C 1
ATOM 3509 O O . LYS E 1 96 ? 19.13019 -4.60780 46.38758 1.000 44.52563 96 LYS E O 1
ATOM 3515 N N . VAL E 1 97 ? 20.02678 -3.12920 47.82395 1.000 45.77246 97 VAL E N 1
ATOM 3516 C CA . VAL E 1 97 ? 21.15023 -2.76609 46.95793 1.000 49.80188 97 VAL E CA 1
ATOM 3517 C C . VAL E 1 97 ? 22.45104 -3.31247 47.54363 1.000 51.81660 97 VAL E C 1
ATOM 3518 O O . VAL E 1 97 ? 22.77454 -3.04928 48.70982 1.000 47.71929 97 VAL E O 1
ATOM 3522 N N . ASN E 1 98 ? 23.19769 -4.06148 46.71875 1.000 49.94047 98 ASN E N 1
ATOM 3523 C CA . ASN E 1 98 ? 24.48063 -4.67228 47.09332 1.000 53.50948 98 ASN E CA 1
ATOM 3524 C C . ASN E 1 98 ? 24.37839 -5.48815 48.37412 1.000 55.53859 98 ASN E C 1
ATOM 3525 O O . ASN E 1 98 ? 25.35320 -5.60175 49.12163 1.000 60.08823 98 ASN E O 1
ATOM 3530 N N . ASN E 1 99 ? 23.20029 -6.04447 48.63044 1.000 53.80350 99 ASN E N 1
ATOM 3531 C CA . ASN E 1 99 ? 22.88041 -6.75735 49.86638 1.000 53.58355 99 ASN E CA 1
ATOM 3532 C C . ASN E 1 99 ? 23.39031 -5.98917 51.07886 1.000 54.69200 99 ASN E C 1
ATOM 3533 O O . ASN E 1 99 ? 24.19292 -6.47442 51.87019 1.000 70.46031 99 ASN E O 1
ATOM 3538 N N . ASP E 1 100 ? 22.95336 -4.74520 51.19423 1.000 54.83668 100 ASP E N 1
ATOM 3539 C CA . ASP E 1 100 ? 23.44236 -3.94761 52.31004 1.000 53.70311 100 ASP E CA 1
ATOM 3540 C C . ASP E 1 100 ? 22.46689 -2.85488 52.71157 1.000 54.43572 100 ASP E C 1
ATOM 3541 O O . ASP E 1 100 ? 22.33091 -2.55467 53.89959 1.000 59.94474 100 ASP E O 1
ATOM 3546 N N . HIS E 1 101 ? 21.76626 -2.25818 51.75445 1.000 56.36505 101 HIS E N 1
ATOM 3547 C CA . HIS E 1 101 ? 20.85491 -1.19182 52.12632 1.000 56.74276 101 HIS E CA 1
ATOM 3548 C C . HIS E 1 101 ? 19.61688 -1.18431 51.22995 1.000 52.99815 101 HIS E C 1
ATOM 3549 O O . HIS E 1 101 ? 19.60979 -1.71203 50.11028 1.000 47.50555 101 HIS E O 1
ATOM 3556 N N . TYR E 1 102 ? 18.55628 -0.58817 51.75996 1.000 45.20374 102 TYR E N 1
ATOM 3557 C CA . TYR E 1 102 ? 17.30911 -0.48349 51.04002 1.000 42.56243 102 TYR E CA 1
ATOM 3558 C C . TYR E 1 102 ? 17.12944 0.90963 50.45505 1.000 42.70831 102 TYR E C 1
ATOM 3559 O O . TYR E 1 102 ? 17.52987 1.91526 51.04877 1.000 41.72829 102 TYR E O 1
ATOM 3568 N N . ILE E 1 103 ? 16.54534 0.93897 49.26053 1.000 39.29503 103 ILE E N 1
ATOM 3569 C CA . ILE E 1 103 ? 15.99203 2.12925 48.63879 1.000 37.15571 103 ILE E CA 1
ATOM 3570 C C . ILE E 1 103 ? 14.58257 1.78105 48.16116 1.000 35.97731 103 ILE E C 1
ATOM 3571 O O . ILE E 1 103 ? 14.18823 0.61691 48.09565 1.000 34.68755 103 ILE E O 1
ATOM 3576 N N . HIS E 1 104 ? 13.82938 2.80773 47.80781 1.000 36.72017 104 HIS E N 1
ATOM 3577 C CA . HIS E 1 104 ? 12.54931 2.63792 47.13543 1.000 37.44036 104 HIS E CA 1
ATOM 3578 C C . HIS E 1 104 ? 12.69283 3.23814 45.75031 1.000 38.11545 104 HIS E C 1
ATOM 3579 O O . HIS E 1 104 ? 13.28928 4.30706 45.58590 1.000 35.75990 104 HIS E O 1
ATOM 3586 N N . THR E 1 105 ? 12.19031 2.53158 44.75257 1.000 37.89924 105 THR E N 1
ATOM 3587 C CA . THR E 1 105 ? 12.28112 2.99784 43.37865 1.000 36.58414 105 THR E CA 1
ATOM 3588 C C . THR E 1 105 ? 10.87286 3.07398 42.78210 1.000 37.62517 105 THR E C 1
ATOM 3589 O O . THR E 1 105 ? 9.98374 2.31929 43.18116 1.000 36.81908 105 THR E O 1
ATOM 3593 N N . ARG E 1 106 ? 10.67204 3.99206 41.82351 1.000 36.19238 106 ARG E N 1
ATOM 3594 C CA . ARG E 1 106 ? 9.42035 4.12381 41.07649 1.000 37.37576 106 ARG E CA 1
ATOM 3595 C C . ARG E 1 106 ? 9.71294 3.89003 39.59846 1.000 37.88391 106 ARG E C 1
ATOM 3596 O O . ARG E 1 106 ? 10.43641 4.67409 38.96708 1.000 40.04109 106 ARG E O 1
ATOM 3604 N N . VAL E 1 107 ? 9.18712 2.80367 39.05132 1.000 31.39035 107 VAL E N 1
ATOM 3605 C CA . VAL E 1 107 ? 9.51267 2.38859 37.69727 1.000 33.92765 107 VAL E CA 1
ATOM 3606 C C . VAL E 1 107 ? 8.23938 2.42478 36.87420 1.000 34.15696 107 VAL E C 1
ATOM 3607 O O . VAL E 1 107 ? 7.26098 1.73926 37.19872 1.000 36.44685 107 VAL E O 1
ATOM 3611 N N . TYR E 1 108 ? 8.25690 3.20597 35.80886 1.000 32.01747 108 TYR E N 1
ATOM 3612 C CA . TYR E 1 108 ? 7.10069 3.35294 34.94972 1.000 29.93082 108 TYR E CA 1
ATOM 3613 C C . TYR E 1 108 ? 7.18294 2.38642 33.77101 1.000 35.64382 108 TYR E C 1
ATOM 3614 O O . TYR E 1 108 ? 8.20718 2.32056 33.06759 1.000 35.05779 108 TYR E O 1
ATOM 3623 N N . GLU E 1 109 ? 6.11825 1.61930 33.58330 1.000 30.83187 109 GLU E N 1
ATOM 3624 C CA . GLU E 1 109 ? 5.94363 0.73344 32.43961 1.000 38.97074 109 GLU E CA 1
ATOM 3625 C C . GLU E 1 109 ? 4.86257 1.29259 31.51305 1.000 37.31831 109 GLU E C 1
ATOM 3626 O O . GLU E 1 109 ? 3.68165 1.29107 31.86914 1.000 34.40825 109 GLU E O 1
ATOM 3632 N N . GLN E 1 110 ? 5.25902 1.76530 30.32692 1.000 40.15285 110 GLN E N 1
ATOM 3633 C CA . GLN E 1 110 ? 4.26663 2.22945 29.35998 1.000 36.91786 110 GLN E CA 1
ATOM 3634 C C . GLN E 1 110 ? 3.38286 1.06258 28.92491 1.000 34.19617 110 GLN E C 1
ATOM 3635 O O . GLN E 1 110 ? 3.76058 -0.10868 29.04095 1.000 32.16114 110 GLN E O 1
ATOM 3641 N N . LEU E 1 111 ? 2.19031 1.39283 28.39792 1.000 34.40096 111 LEU E N 1
ATOM 3642 C CA . LEU E 1 111 ? 1.27740 0.35152 27.93369 1.000 35.52169 111 LEU E CA 1
ATOM 3643 C C . LEU E 1 111 ? 1.81611 -0.28266 26.66004 1.000 34.75454 111 LEU E C 1
ATOM 3644 O O . LEU E 1 111 ? 2.39237 0.41064 25.83024 1.000 36.50798 111 LEU E O 1
ATOM 3649 N N . PRO E 1 112 ? 1.57743 -1.57852 26.46072 1.000 34.07196 112 PRO E N 1
ATOM 3650 C CA . PRO E 1 112 ? 2.12284 -2.27139 25.28304 1.000 37.46895 112 PRO E CA 1
ATOM 3651 C C . PRO E 1 112 ? 1.95376 -1.47516 23.98877 1.000 44.11897 112 PRO E C 1
ATOM 3652 O O . PRO E 1 112 ? 2.93099 -1.26248 23.23857 1.000 37.62095 112 PRO E O 1
ATOM 3656 N N . CYS E 1 113 ? 0.71858 -0.99421 23.75849 1.000 33.86531 113 CYS E N 1
ATOM 3657 C CA . CYS E 1 113 ? 0.38831 -0.22730 22.56864 1.000 36.06214 113 CYS E CA 1
ATOM 3658 C C . CYS E 1 113 ? 0.92131 1.19972 22.60451 1.000 40.60037 113 CYS E C 1
ATOM 3659 O O . CYS E 1 113 ? 0.79725 1.90204 21.59670 1.000 39.80994 113 CYS E O 1
ATOM 3662 N N . TYR E 1 114 ? 1.52132 1.65079 23.71396 1.000 38.31062 114 TYR E N 1
ATOM 3663 C CA . TYR E 1 114 ? 2.22969 2.92940 23.73361 1.000 39.19962 114 TYR E CA 1
ATOM 3664 C C . TYR E 1 114 ? 3.74836 2.74950 23.81717 1.000 42.24426 114 TYR E C 1
ATOM 3665 O O . TYR E 1 114 ? 4.47113 3.66343 24.23838 1.000 43.56048 114 TYR E O 1
ATOM 3674 N N . GLY E 1 115 ? 4.24836 1.58763 23.42814 1.000 41.62653 115 GLY E N 1
ATOM 3675 C CA . GLY E 1 115 ? 5.67531 1.33811 23.37483 1.000 43.89013 115 GLY E CA 1
ATOM 3676 C C . GLY E 1 115 ? 6.14022 0.24196 24.29872 1.000 43.82353 115 GLY E C 1
ATOM 3677 O O . GLY E 1 115 ? 7.15919 -0.40323 24.01102 1.000 46.39676 115 GLY E O 1
ATOM 3678 N N . GLY E 1 116 ? 5.42804 -0.00476 25.39367 1.000 38.67575 116 GLY E N 1
ATOM 3679 C CA . GLY E 1 116 ? 5.85613 -1.05634 26.29375 1.000 40.48868 116 GLY E CA 1
ATOM 3680 C C . GLY E 1 116 ? 7.23424 -0.89317 26.93305 1.000 43.90689 116 GLY E C 1
ATOM 3681 O O . GLY E 1 116 ? 7.76410 -1.86174 27.48774 1.000 44.47436 116 GLY E O 1
ATOM 3682 N N . ALA E 1 117 ? 7.81750 0.29794 26.92456 1.000 35.31395 117 ALA E N 1
ATOM 3683 C CA . ALA E 1 117 ? 9.11275 0.44984 27.57301 1.000 44.39288 117 ALA E CA 1
ATOM 3684 C C . ALA E 1 117 ? 8.95520 0.66096 29.08337 1.000 44.33670 117 ALA E C 1
ATOM 3685 O O . ALA E 1 117 ? 7.94401 1.20320 29.55526 1.000 43.26488 117 ALA E O 1
ATOM 3687 N N . LEU E 1 118 ? 9.97487 0.21085 29.83070 1.000 42.42780 118 LEU E N 1
ATOM 3688 C CA . LEU E 1 118 ? 10.15112 0.46275 31.26065 1.000 40.61032 118 LEU E CA 1
ATOM 3689 C C . LEU E 1 118 ? 11.24072 1.50014 31.47989 1.000 38.86738 118 LEU E C 1
ATOM 3690 O O . LEU E 1 118 ? 12.36295 1.33122 31.00071 1.000 40.58876 118 LEU E O 1
ATOM 3695 N N . GLU E 1 119 ? 10.92855 2.52271 32.26304 1.000 37.24951 119 GLU E N 1
ATOM 3696 C CA . GLU E 1 119 ? 11.82310 3.63115 32.55158 1.000 42.20378 119 GLU E CA 1
ATOM 3697 C C . GLU E 1 119 ? 11.86071 3.85981 34.06106 1.000 40.06410 119 GLU E C 1
ATOM 3698 O O . GLU E 1 119 ? 10.81169 4.01322 34.70681 1.000 43.34438 119 GLU E O 1
ATOM 3704 N N . LEU E 1 120 ? 13.05500 3.85358 34.62269 1.000 34.65956 120 LEU E N 1
ATOM 3705 C CA . LEU E 1 120 ? 13.23901 4.28963 35.99348 1.000 35.99802 120 LEU E CA 1
ATOM 3706 C C . LEU E 1 120 ? 12.89997 5.77213 36.11111 1.000 42.06253 120 LEU E C 1
ATOM 3707 O O . LEU E 1 120 ? 13.55905 6.61078 35.49032 1.000 43.99232 120 LEU E O 1
ATOM 3712 N N . HIS E 1 121 ? 11.87778 6.09830 36.92403 1.000 39.11266 121 HIS E N 1
ATOM 3713 C CA . HIS E 1 121 ? 11.41474 7.46854 37.11217 1.000 31.38563 121 HIS E CA 1
ATOM 3714 C C . HIS E 1 121 ? 12.13710 8.20636 38.23421 1.000 35.81689 121 HIS E C 1
ATOM 3715 O O . HIS E 1 121 ? 12.43941 9.39287 38.09220 1.000 36.22930 121 HIS E O 1
ATOM 3722 N N . SER E 1 122 ? 12.36162 7.55575 39.37397 1.000 34.45844 122 SER E N 1
ATOM 3723 C CA . SER E 1 122 ? 12.87266 8.23888 40.55781 1.000 36.72846 122 SER E CA 1
ATOM 3724 C C . SER E 1 122 ? 13.07005 7.21869 41.67217 1.000 36.94194 122 SER E C 1
ATOM 3725 O O . SER E 1 122 ? 12.69035 6.04929 41.57176 1.000 36.71816 122 SER E O 1
ATOM 3728 N N . VAL E 1 123 ? 13.64594 7.70532 42.75934 1.000 41.49417 123 VAL E N 1
ATOM 3729 C CA . VAL E 1 123 ? 14.20200 6.87463 43.81084 1.000 37.30215 123 VAL E CA 1
ATOM 3730 C C . VAL E 1 123 ? 13.96643 7.58921 45.13633 1.000 38.38868 123 VAL E C 1
ATOM 3731 O O . VAL E 1 123 ? 13.84039 8.81624 45.17957 1.000 38.21110 123 VAL E O 1
ATOM 3735 N N . GLN E 1 124 ? 13.80895 6.81070 46.20605 1.000 36.17597 124 GLN E N 1
ATOM 3736 C CA . GLN E 1 124 ? 14.00047 7.30363 47.56531 1.000 41.91892 124 GLN E CA 1
ATOM 3737 C C . GLN E 1 124 ? 15.17235 6.57084 48.20436 1.000 41.18617 124 GLN E C 1
ATOM 3738 O O . GLN E 1 124 ? 15.19780 5.33554 48.24474 1.000 40.62555 124 GLN E O 1
ATOM 3744 N N . MET E 1 125 ? 16.11442 7.32779 48.73420 1.000 42.13058 125 MET E N 1
ATOM 3745 C CA . MET E 1 125 ? 17.28148 6.73725 49.36616 1.000 47.09609 125 MET E CA 1
ATOM 3746 C C . MET E 1 125 ? 17.07667 6.60093 50.86416 1.000 44.83192 125 MET E C 1
ATOM 3747 O O . MET E 1 125 ? 16.12814 7.13432 51.44029 1.000 48.67191 125 MET E O 1
ATOM 3752 N N . ASN E 1 126 ? 17.97118 5.83013 51.47580 1.000 50.82531 126 ASN E N 1
ATOM 3753 C CA . ASN E 1 126 ? 18.05594 5.62129 52.92504 1.000 51.67316 126 ASN E CA 1
ATOM 3754 C C . ASN E 1 126 ? 16.72387 5.16023 53.52085 1.000 49.47374 126 ASN E C 1
ATOM 3755 O O . ASN E 1 126 ? 16.04964 5.85379 54.28366 1.000 50.63561 126 ASN E O 1
ATOM 3760 N N . LYS E 1 127 ? 16.38196 3.93514 53.16581 1.000 48.73708 127 LYS E N 1
ATOM 3761 C CA . LYS E 1 127 ? 15.14419 3.32066 53.60384 1.000 47.05278 127 LYS E CA 1
ATOM 3762 C C . LYS E 1 127 ? 15.49133 2.07865 54.40236 1.000 44.34230 127 LYS E C 1
ATOM 3763 O O . LYS E 1 127 ? 16.57427 1.51506 54.25243 1.000 50.19966 127 LYS E O 1
ATOM 3769 N N . THR E 1 128 ? 14.58181 1.66887 55.26823 1.000 47.25800 128 THR E N 1
ATOM 3770 C CA . THR E 1 128 ? 14.75143 0.46414 56.06619 1.000 50.61189 128 THR E CA 1
ATOM 3771 C C . THR E 1 128 ? 13.98349 -0.68783 55.43015 1.000 48.75906 128 THR E C 1
ATOM 3772 O O . THR E 1 128 ? 13.16915 -0.50697 54.52037 1.000 48.84772 128 THR E O 1
ATOM 3776 N N . ASP E 1 129 ? 14.24470 -1.89311 55.92681 1.000 47.64041 129 ASP E N 1
ATOM 3777 C CA . ASP E 1 129 ? 13.47249 -3.02158 55.43529 1.000 49.98746 129 ASP E CA 1
ATOM 3778 C C . ASP E 1 129 ? 12.00356 -2.94218 55.84037 1.000 46.67737 129 ASP E C 1
ATOM 3779 O O . ASP E 1 129 ? 11.19932 -3.71637 55.31677 1.000 52.27728 129 ASP E O 1
ATOM 3784 N N . THR E 1 130 ? 11.62374 -1.99366 56.69362 1.000 45.68945 130 THR E N 1
ATOM 3785 C CA . THR E 1 130 ? 10.27232 -1.91089 57.23860 1.000 45.54561 130 THR E CA 1
ATOM 3786 C C . THR E 1 130 ? 9.57305 -0.58795 56.92405 1.000 48.22873 130 THR E C 1
ATOM 3787 O O . THR E 1 130 ? 8.36812 -0.44561 57.20013 1.000 48.78080 130 THR E O 1
ATOM 3791 N N . ASP E 1 131 ? 10.26234 0.35505 56.28252 1.000 49.55085 131 ASP E N 1
ATOM 3792 C CA . ASP E 1 131 ? 9.61237 1.59020 55.85726 1.000 44.91665 131 ASP E CA 1
ATOM 3793 C C . ASP E 1 131 ? 8.40532 1.27981 54.97672 1.000 45.07811 131 ASP E C 1
ATOM 3794 O O . ASP E 1 131 ? 8.45480 0.35497 54.15391 1.000 42.36287 131 ASP E O 1
ATOM 3799 N N . PRO E 1 132 ? 7.30818 2.01690 55.13619 1.000 44.99082 132 PRO E N 1
ATOM 3800 C CA . PRO E 1 132 ? 6.13282 1.77681 54.29983 1.000 44.95908 132 PRO E CA 1
ATOM 3801 C C . PRO E 1 132 ? 6.44293 2.09467 52.85219 1.000 44.12229 132 PRO E C 1
ATOM 3802 O O . PRO E 1 132 ? 7.15233 3.05519 52.53545 1.000 43.08304 132 PRO E O 1
ATOM 3806 N N . LEU E 1 133 ? 5.92216 1.25168 51.97394 1.000 40.61925 133 LEU E N 1
ATOM 3807 C CA . LEU E 1 133 ? 6.19382 1.36170 50.54585 1.000 40.78176 133 LEU E CA 1
ATOM 3808 C C . LEU E 1 133 ? 5.14489 2.31418 49.97065 1.000 43.17222 133 LEU E C 1
ATOM 3809 O O . LEU E 1 133 ? 4.12266 1.91453 49.40916 1.000 42.63420 133 LEU E O 1
ATOM 3814 N N . ASP E 1 134 ? 5.38548 3.60318 50.17759 1.000 39.95020 134 ASP E N 1
ATOM 3815 C CA . ASP E 1 134 ? 4.42123 4.62832 49.82113 1.000 41.62969 134 ASP E CA 1
ATOM 3816 C C . ASP E 1 134 ? 4.66881 5.19641 48.42872 1.000 42.75302 134 ASP E C 1
ATOM 3817 O O . ASP E 1 134 ? 5.77110 5.13681 47.87548 1.000 40.59216 134 ASP E O 1
ATOM 3822 N N . TYR E 1 135 ? 3.60750 5.75994 47.87078 1.000 44.25894 135 TYR E N 1
ATOM 3823 C CA . TYR E 1 135 ? 3.71708 6.55706 46.66423 1.000 43.89757 135 TYR E CA 1
ATOM 3824 C C . TYR E 1 135 ? 4.69078 7.70728 46.88606 1.000 44.52169 135 TYR E C 1
ATOM 3825 O O . TYR E 1 135 ? 4.80193 8.25327 47.98382 1.000 47.02596 135 TYR E O 1
ATOM 3834 N N . PHE E 1 136 ? 5.41264 8.06337 45.83385 1.000 39.02920 136 PHE E N 1
ATOM 3835 C CA . PHE E 1 136 ? 6.14953 9.30531 45.83147 1.000 40.14896 136 PHE E CA 1
ATOM 3836 C C . PHE E 1 136 ? 6.39024 9.68505 44.36653 1.000 40.22381 136 PHE E C 1
ATOM 3837 O O . PHE E 1 136 ? 6.87330 10.77999 44.10528 1.000 41.30740 136 PHE E O 1
ATOM 3845 N N . ILE F 1 39 ? 65.37309 -8.22366 21.36393 1.000 53.51703 39 ILE F N 1
ATOM 3846 C CA . ILE F 1 39 ? 64.40645 -8.29135 22.43363 1.000 46.90158 39 ILE F CA 1
ATOM 3847 C C . ILE F 1 39 ? 63.30101 -7.25292 22.16682 1.000 54.76228 39 ILE F C 1
ATOM 3848 O O . ILE F 1 39 ? 62.12211 -7.55493 22.40293 1.000 53.81429 39 ILE F O 1
ATOM 3853 N N . CYS F 1 40 ? 63.62521 -6.05721 21.65301 1.000 51.13646 40 CYS F N 1
ATOM 3854 C CA . CYS F 1 40 ? 62.54986 -5.14985 21.24978 1.000 45.73949 40 CYS F CA 1
ATOM 3855 C C . CYS F 1 40 ? 61.83256 -5.76647 20.06654 1.000 51.35557 40 CYS F C 1
ATOM 3856 O O . CYS F 1 40 ? 62.44615 -6.01914 19.02010 1.000 48.79943 40 CYS F O 1
ATOM 3859 N N . GLY F 1 41 ? 60.53672 -6.02184 20.24493 1.000 45.75876 41 GLY F N 1
ATOM 3860 C CA . GLY F 1 41 ? 59.71868 -6.63067 19.23012 1.000 42.90302 41 GLY F CA 1
ATOM 3861 C C . GLY F 1 41 ? 59.68938 -8.13518 19.29908 1.000 49.91034 41 GLY F C 1
ATOM 3862 O O . GLY F 1 41 ? 58.98199 -8.76253 18.48990 1.000 45.95062 41 GLY F O 1
ATOM 3863 N N . GLY F 1 42 ? 60.43401 -8.73169 20.23241 1.000 41.81372 42 GLY F N 1
ATOM 3864 C CA . GLY F 1 42 ? 60.47515 -10.17805 20.33309 1.000 45.15308 42 GLY F CA 1
ATOM 3865 C C . GLY F 1 42 ? 59.22738 -10.74226 20.99377 1.000 49.39442 42 GLY F C 1
ATOM 3866 O O . GLY F 1 42 ? 58.70994 -10.20154 21.97353 1.000 47.41600 42 GLY F O 1
ATOM 3867 N N . ILE F 1 43 ? 58.75143 -11.84766 20.44765 1.000 53.98830 43 ILE F N 1
ATOM 3868 C CA . ILE F 1 43 ? 57.65369 -12.60939 21.03648 1.000 53.43061 43 ILE F CA 1
ATOM 3869 C C . ILE F 1 43 ? 58.22792 -13.65764 21.97836 1.000 55.38592 43 ILE F C 1
ATOM 3870 O O . ILE F 1 43 ? 59.29858 -14.22621 21.74299 1.000 64.73082 43 ILE F O 1
ATOM 3875 N N . SER F 1 44 ? 57.51280 -13.92375 23.05518 1.000 53.88111 44 SER F N 1
ATOM 3876 C CA . SER F 1 44 ? 57.85596 -15.03084 23.92320 1.000 55.27675 44 SER F CA 1
ATOM 3877 C C . SER F 1 44 ? 57.19340 -16.30394 23.39786 1.000 59.88123 44 SER F C 1
ATOM 3878 O O . SER F 1 44 ? 56.45790 -16.30030 22.40390 1.000 61.71177 44 SER F O 1
ATOM 3881 N N . ALA F 1 45 ? 57.45952 -17.40967 24.07886 1.000 63.42354 45 ALA F N 1
ATOM 3882 C CA . ALA F 1 45 ? 56.80587 -18.67050 23.77735 1.000 65.62874 45 ALA F CA 1
ATOM 3883 C C . ALA F 1 45 ? 55.46271 -18.74683 24.49485 1.000 61.01939 45 ALA F C 1
ATOM 3884 O O . ALA F 1 45 ? 55.31354 -18.25913 25.62292 1.000 63.60313 45 ALA F O 1
ATOM 3886 N N . ALA F 1 46 ? 54.48678 -19.37227 23.83495 1.000 60.45481 46 ALA F N 1
ATOM 3887 C CA . ALA F 1 46 ? 53.13656 -19.47686 24.38832 1.000 63.98737 46 ALA F CA 1
ATOM 3888 C C . ALA F 1 46 ? 53.13520 -20.24580 25.70504 1.000 62.45091 46 ALA F C 1
ATOM 3889 O O . ALA F 1 46 ? 53.48274 -21.42713 25.74562 1.000 64.48053 46 ALA F O 1
ATOM 3891 N N . ARG F 1 47 ? 52.74077 -19.58052 26.77533 1.000 60.75443 47 ARG F N 1
ATOM 3892 C CA . ARG F 1 47 ? 52.66259 -20.18566 28.09568 1.000 64.98530 47 ARG F CA 1
ATOM 3893 C C . ARG F 1 47 ? 51.22066 -20.10347 28.60713 1.000 67.22331 47 ARG F C 1
ATOM 3894 O O . ARG F 1 47 ? 50.30502 -19.73102 27.87560 1.000 68.69622 47 ARG F O 1
ATOM 3902 N N . ILE F 1 48 ? 51.02928 -20.44339 29.87304 1.000 66.96141 48 ILE F N 1
ATOM 3903 C CA . ILE F 1 48 ? 49.72053 -20.41187 30.52058 1.000 66.40992 48 ILE F CA 1
ATOM 3904 C C . ILE F 1 48 ? 49.63757 -19.14095 31.36545 1.000 69.46412 48 ILE F C 1
ATOM 3905 O O . ILE F 1 48 ? 50.58328 -18.84979 32.10656 1.000 71.87648 48 ILE F O 1
ATOM 3910 N N . PRO F 1 49 ? 48.54418 -18.38043 31.29451 1.000 71.56562 49 PRO F N 1
ATOM 3911 C CA . PRO F 1 49 ? 48.52697 -17.05708 31.92852 1.000 66.80695 49 PRO F CA 1
ATOM 3912 C C . PRO F 1 49 ? 48.53864 -17.14777 33.43699 1.000 67.86298 49 PRO F C 1
ATOM 3913 O O . PRO F 1 49 ? 48.03918 -18.10924 34.02400 1.000 68.26074 49 PRO F O 1
ATOM 3917 N N . THR F 1 50 ? 49.09749 -16.11507 34.06722 1.000 68.26422 50 THR F N 1
ATOM 3918 C CA . THR F 1 50 ? 48.91460 -15.96561 35.50406 1.000 71.21439 50 THR F CA 1
ATOM 3919 C C . THR F 1 50 ? 47.43731 -15.74055 35.81741 1.000 72.33112 50 THR F C 1
ATOM 3920 O O . THR F 1 50 ? 46.62399 -15.43397 34.94089 1.000 71.77965 50 THR F O 1
ATOM 3924 N N . ALA F 1 51 ? 47.09413 -15.90663 37.09361 1.000 74.13606 51 ALA F N 1
ATOM 3925 C CA . ALA F 1 51 ? 45.78062 -15.50020 37.57160 1.000 69.89321 51 ALA F CA 1
ATOM 3926 C C . ALA F 1 51 ? 45.50754 -14.03830 37.23717 1.000 72.83156 51 ALA F C 1
ATOM 3927 O O . ALA F 1 51 ? 44.54593 -13.72002 36.52829 1.000 70.65454 51 ALA F O 1
ATOM 3929 N N . ASP F 1 52 ? 46.34901 -13.12446 37.73435 1.000 72.56367 52 ASP F N 1
ATOM 3930 C CA . ASP F 1 52 ? 46.02362 -11.71409 37.54836 1.000 71.61606 52 ASP F CA 1
ATOM 3931 C C . ASP F 1 52 ? 46.41586 -11.19024 36.17048 1.000 68.13571 52 ASP F C 1
ATOM 3932 O O . ASP F 1 52 ? 46.11320 -10.02972 35.86647 1.000 63.53076 52 ASP F O 1
ATOM 3937 N N . GLU F 1 53 ? 47.06248 -12.01204 35.33005 1.000 66.22155 53 GLU F N 1
ATOM 3938 C CA . GLU F 1 53 ? 47.02959 -11.74914 33.89443 1.000 63.02021 53 GLU F CA 1
ATOM 3939 C C . GLU F 1 53 ? 45.63891 -12.05051 33.33364 1.000 63.04786 53 GLU F C 1
ATOM 3940 O O . GLU F 1 53 ? 45.19185 -11.39611 32.38336 1.000 56.04877 53 GLU F O 1
ATOM 3946 N N . LYS F 1 54 ? 44.92013 -13.00677 33.93061 1.000 66.31968 54 LYS F N 1
ATOM 3947 C CA . LYS F 1 54 ? 43.52567 -13.20649 33.54802 1.000 65.15564 54 LYS F CA 1
ATOM 3948 C C . LYS F 1 54 ? 42.65260 -12.08529 34.08854 1.000 56.83816 54 LYS F C 1
ATOM 3949 O O . LYS F 1 54 ? 41.84798 -11.51237 33.34851 1.000 59.11234 54 LYS F O 1
ATOM 3955 N N . LYS F 1 55 ? 42.82294 -11.73136 35.36567 1.000 57.58332 55 LYS F N 1
ATOM 3956 C CA . LYS F 1 55 ? 42.04986 -10.63464 35.94280 1.000 59.06695 55 LYS F CA 1
ATOM 3957 C C . LYS F 1 55 ? 42.28672 -9.32449 35.20623 1.000 60.07268 55 LYS F C 1
ATOM 3958 O O . LYS F 1 55 ? 41.43520 -8.43004 35.26595 1.000 58.16737 55 LYS F O 1
ATOM 3964 N N . LYS F 1 56 ? 43.42854 -9.19409 34.52355 1.000 58.65974 56 LYS F N 1
ATOM 3965 C CA . LYS F 1 56 ? 43.75758 -7.99500 33.76303 1.000 53.14084 56 LYS F CA 1
ATOM 3966 C C . LYS F 1 56 ? 43.12427 -8.02518 32.37962 1.000 52.25608 56 LYS F C 1
ATOM 3967 O O . LYS F 1 56 ? 42.62389 -7.00634 31.89015 1.000 50.67879 56 LYS F O 1
ATOM 3973 N N . LEU F 1 57 ? 43.17545 -9.17710 31.72512 1.000 49.58224 57 LEU F N 1
ATOM 3974 C CA . LEU F 1 57 ? 42.87509 -9.25990 30.30390 1.000 50.23435 57 LEU F CA 1
ATOM 3975 C C . LEU F 1 57 ? 41.40025 -9.56497 30.06486 1.000 54.56262 57 LEU F C 1
ATOM 3976 O O . LEU F 1 57 ? 40.76338 -8.91717 29.22606 1.000 50.84760 57 LEU F O 1
ATOM 3981 N N . GLU F 1 58 ? 40.83549 -10.50561 30.82122 1.000 53.64805 58 GLU F N 1
ATOM 3982 C CA . GLU F 1 58 ? 39.46230 -10.93305 30.56442 1.000 54.48910 58 GLU F CA 1
ATOM 3983 C C . GLU F 1 58 ? 38.44873 -9.79733 30.66719 1.000 52.63312 58 GLU F C 1
ATOM 3984 O O . GLU F 1 58 ? 37.61042 -9.67216 29.75684 1.000 48.33019 58 GLU F O 1
ATOM 3990 N N . PRO F 1 59 ? 38.48233 -8.91666 31.67291 1.000 53.47743 59 PRO F N 1
ATOM 3991 C CA . PRO F 1 59 ? 37.50178 -7.81110 31.66582 1.000 48.51280 59 PRO F CA 1
ATOM 3992 C C . PRO F 1 59 ? 37.63634 -6.92145 30.44910 1.000 47.52802 59 PRO F C 1
ATOM 3993 O O . PRO F 1 59 ? 36.62430 -6.45984 29.91083 1.000 45.90595 59 PRO F O 1
ATOM 3997 N N . VAL F 1 60 ? 38.87229 -6.66097 30.00059 1.000 51.12764 60 VAL F N 1
ATOM 3998 C CA . VAL F 1 60 ? 39.07717 -5.86832 28.78858 1.000 44.32390 60 VAL F CA 1
ATOM 3999 C C . VAL F 1 60 ? 38.46727 -6.57449 27.59015 1.000 44.77119 60 VAL F C 1
ATOM 4000 O O . VAL F 1 60 ? 37.88097 -5.93952 26.70779 1.000 43.04624 60 VAL F O 1
ATOM 4004 N N . LEU F 1 61 ? 38.59633 -7.89853 27.54160 1.000 44.25310 61 LEU F N 1
ATOM 4005 C CA . LEU F 1 61 ? 38.00769 -8.66362 26.45435 1.000 44.69047 61 LEU F CA 1
ATOM 4006 C C . LEU F 1 61 ? 36.47596 -8.65711 26.52236 1.000 48.41201 61 LEU F C 1
ATOM 4007 O O . LEU F 1 61 ? 35.81393 -8.42658 25.50585 1.000 45.25895 61 LEU F O 1
ATOM 4012 N N . LEU F 1 62 ? 35.89562 -8.88518 27.71129 1.000 48.30855 62 LEU F N 1
ATOM 4013 C CA . LEU F 1 62 ? 34.43589 -8.92267 27.83903 1.000 50.06660 62 LEU F CA 1
ATOM 4014 C C . LEU F 1 62 ? 33.80706 -7.62273 27.35468 1.000 47.17532 62 LEU F C 1
ATOM 4015 O O . LEU F 1 62 ? 32.87935 -7.63291 26.54106 1.000 53.65339 62 LEU F O 1
ATOM 4020 N N . GLN F 1 63 ? 34.33784 -6.49163 27.81073 1.000 48.49042 63 GLN F N 1
ATOM 4021 C CA . GLN F 1 63 ? 33.78506 -5.18166 27.48971 1.000 49.66183 63 GLN F CA 1
ATOM 4022 C C . GLN F 1 63 ? 34.03850 -4.73226 26.04818 1.000 50.83457 63 GLN F C 1
ATOM 4023 O O . GLN F 1 63 ? 33.30169 -3.87457 25.55774 1.000 55.27690 63 GLN F O 1
ATOM 4029 N N . SER F 1 64 ? 35.05780 -5.26334 25.35034 1.000 47.14685 64 SER F N 1
ATOM 4030 C CA . SER F 1 64 ? 35.47769 -4.67293 24.08156 1.000 42.81159 64 SER F CA 1
ATOM 4031 C C . SER F 1 64 ? 35.40858 -5.61611 22.89158 1.000 42.77659 64 SER F C 1
ATOM 4032 O O . SER F 1 64 ? 35.61159 -5.16819 21.75535 1.000 41.12384 64 SER F O 1
ATOM 4035 N N . LEU F 1 65 ? 35.13187 -6.89697 23.11370 1.000 41.46392 65 LEU F N 1
ATOM 4036 C CA . LEU F 1 65 ? 35.15695 -7.85961 22.02610 1.000 43.54162 65 LEU F CA 1
ATOM 4037 C C . LEU F 1 65 ? 34.10073 -7.56977 20.96431 1.000 49.31263 65 LEU F C 1
ATOM 4038 O O . LEU F 1 65 ? 34.31820 -7.90221 19.78931 1.000 45.51233 65 LEU F O 1
ATOM 4043 N N . TYR F 1 66 ? 32.97524 -6.93568 21.35394 1.000 47.05989 66 TYR F N 1
ATOM 4044 C CA . TYR F 1 66 ? 31.78888 -6.83405 20.49948 1.000 44.11404 66 TYR F CA 1
ATOM 4045 C C . TYR F 1 66 ? 32.09291 -6.26019 19.12543 1.000 44.32007 66 TYR F C 1
ATOM 4046 O O . TYR F 1 66 ? 31.72114 -6.84137 18.10572 1.000 45.80371 66 TYR F O 1
ATOM 4055 N N . ALA F 1 67 ? 32.68311 -5.06266 19.08260 1.000 46.05294 67 ALA F N 1
ATOM 4056 C CA . ALA F 1 67 ? 33.01331 -4.44397 17.80005 1.000 45.41231 67 ALA F CA 1
ATOM 4057 C C . ALA F 1 67 ? 33.87373 -5.34724 16.91484 1.000 46.69274 67 ALA F C 1
ATOM 4058 O O . ALA F 1 67 ? 33.79410 -5.25079 15.68678 1.000 46.43875 67 ALA F O 1
ATOM 4060 N N . HIS F 1 68 ? 34.68051 -6.23838 17.51230 1.000 44.39889 68 HIS F N 1
ATOM 4061 C CA . HIS F 1 68 ? 35.53570 -7.14624 16.75251 1.000 50.58834 68 HIS F CA 1
ATOM 4062 C C . HIS F 1 68 ? 34.81642 -8.42518 16.36855 1.000 49.48139 68 HIS F C 1
ATOM 4063 O O . HIS F 1 68 ? 35.05919 -8.96920 15.29044 1.000 51.79820 68 HIS F O 1
ATOM 4070 N N . LEU F 1 69 ? 33.94800 -8.92019 17.23384 1.000 49.37209 69 LEU F N 1
ATOM 4071 C CA . LEU F 1 69 ? 33.31201 -10.20506 17.00153 1.000 53.57275 69 LEU F CA 1
ATOM 4072 C C . LEU F 1 69 ? 31.98773 -10.09078 16.25640 1.000 56.94195 69 LEU F C 1
ATOM 4073 O O . LEU F 1 69 ? 31.60716 -11.03188 15.54891 1.000 60.10805 69 LEU F O 1
ATOM 4078 N N . GLY F 1 70 ? 31.28316 -8.96401 16.39256 1.000 53.84776 70 GLY F N 1
ATOM 4079 C CA . GLY F 1 70 ? 29.91784 -8.82655 15.90094 1.000 55.16619 70 GLY F CA 1
ATOM 4080 C C . GLY F 1 70 ? 28.87069 -9.40334 16.82070 1.000 50.33123 70 GLY F C 1
ATOM 4081 O O . GLY F 1 70 ? 27.72275 -9.58506 16.40091 1.000 51.97808 70 GLY F O 1
ATOM 4082 N N . SER F 1 71 ? 29.24782 -9.72222 18.05485 1.000 53.45811 71 SER F N 1
ATOM 4083 C CA . SER F 1 71 ? 28.39919 -10.36688 19.04074 1.000 55.44327 71 SER F CA 1
ATOM 4084 C C . SER F 1 71 ? 28.95030 -10.00621 20.41183 1.000 55.12634 71 SER F C 1
ATOM 4085 O O . SER F 1 71 ? 30.14412 -9.74050 20.54597 1.000 53.86503 71 SER F O 1
ATOM 4088 N N . LYS F 1 72 ? 28.07185 -9.94736 21.41607 1.000 55.32152 72 LYS F N 1
ATOM 4089 C CA . LYS F 1 72 ? 28.52013 -9.73189 22.78391 1.000 56.23535 72 LYS F CA 1
ATOM 4090 C C . LYS F 1 72 ? 28.83851 -11.07754 23.40819 1.000 59.15119 72 LYS F C 1
ATOM 4091 O O . LYS F 1 72 ? 27.96434 -11.94637 23.46425 1.000 63.45227 72 LYS F O 1
ATOM 4097 N N . PRO F 1 73 ? 30.05521 -11.31194 23.85003 1.000 62.58260 73 PRO F N 1
ATOM 4098 C CA . PRO F 1 73 ? 30.36121 -12.60765 24.44507 1.000 64.93339 73 PRO F CA 1
ATOM 4099 C C . PRO F 1 73 ? 29.86941 -12.67166 25.87661 1.000 62.11654 73 PRO F C 1
ATOM 4100 O O . PRO F 1 73 ? 29.73333 -11.66086 26.56610 1.000 63.33788 73 PRO F O 1
ATOM 4104 N N . THR F 1 74 ? 29.56792 -13.88787 26.30186 1.000 65.84479 74 THR F N 1
ATOM 4105 C CA . THR F 1 74 ? 29.11187 -14.15502 27.65774 1.000 72.71824 74 THR F CA 1
ATOM 4106 C C . THR F 1 74 ? 30.23745 -14.62764 28.57536 1.000 69.32494 74 THR F C 1
ATOM 4107 O O . THR F 1 74 ? 30.26177 -14.27711 29.76041 1.000 66.46265 74 THR F O 1
ATOM 4111 N N . SER F 1 75 ? 31.17764 -15.40495 28.04898 1.000 68.21199 75 SER F N 1
ATOM 4112 C CA . SER F 1 75 ? 32.38118 -15.79237 28.76268 1.000 69.20164 75 SER F CA 1
ATOM 4113 C C . SER F 1 75 ? 33.58272 -15.48430 27.88335 1.000 71.82522 75 SER F C 1
ATOM 4114 O O . SER F 1 75 ? 33.51197 -15.60941 26.65618 1.000 69.65657 75 SER F O 1
ATOM 4117 N N . ALA F 1 76 ? 34.68256 -15.07357 28.50725 1.000 65.32746 76 ALA F N 1
ATOM 4118 C CA . ALA F 1 76 ? 35.95371 -14.97326 27.79434 1.000 68.73402 76 ALA F CA 1
ATOM 4119 C C . ALA F 1 76 ? 37.05570 -15.31617 28.78097 1.000 69.10521 76 ALA F C 1
ATOM 4120 O O . ALA F 1 76 ? 37.32273 -14.54375 29.70606 1.000 71.91124 76 ALA F O 1
ATOM 4122 N N . GLU F 1 77 ? 37.67665 -16.47178 28.60478 1.000 67.15476 77 GLU F N 1
ATOM 4123 C CA . GLU F 1 77 ? 38.79091 -16.86447 29.44822 1.000 71.01562 77 GLU F CA 1
ATOM 4124 C C . GLU F 1 77 ? 40.04514 -16.95209 28.59386 1.000 69.81103 77 GLU F C 1
ATOM 4125 O O . GLU F 1 77 ? 40.01080 -17.44769 27.46135 1.000 68.42775 77 GLU F O 1
ATOM 4131 N N . VAL F 1 78 ? 41.13914 -16.41890 29.12208 1.000 69.42892 78 VAL F N 1
ATOM 4132 C CA . VAL F 1 78 ? 42.43333 -16.56590 28.47101 1.000 68.67597 78 VAL F CA 1
ATOM 4133 C C . VAL F 1 78 ? 42.91139 -17.98802 28.72985 1.000 69.66971 78 VAL F C 1
ATOM 4134 O O . VAL F 1 78 ? 43.07906 -18.39678 29.88376 1.000 65.18609 78 VAL F O 1
ATOM 4138 N N . VAL F 1 79 ? 43.08855 -18.75685 27.66122 1.000 67.74770 79 VAL F N 1
ATOM 4139 C CA . VAL F 1 79 ? 43.53190 -20.13328 27.81639 1.000 69.80922 79 VAL F CA 1
ATOM 4140 C C . VAL F 1 79 ? 45.04704 -20.22367 27.71491 1.000 72.98925 79 VAL F C 1
ATOM 4141 O O . VAL F 1 79 ? 45.68795 -20.98930 28.44208 1.000 71.08281 79 VAL F O 1
ATOM 4145 N N . LEU F 1 80 ? 45.62413 -19.38373 26.86143 1.000 74.16412 80 LEU F N 1
ATOM 4146 C CA . LEU F 1 80 ? 47.03699 -19.39344 26.52256 1.000 70.66850 80 LEU F CA 1
ATOM 4147 C C . LEU F 1 80 ? 47.42006 -17.96157 26.19431 1.000 66.39932 80 LEU F C 1
ATOM 4148 O O . LEU F 1 80 ? 46.66230 -17.26529 25.51062 1.000 64.96555 80 LEU F O 1
ATOM 4153 N N . VAL F 1 81 ? 48.58150 -17.52484 26.68662 1.000 64.08679 81 VAL F N 1
ATOM 4154 C CA . VAL F 1 81 ? 49.05901 -16.16108 26.48825 1.000 58.15018 81 VAL F CA 1
ATOM 4155 C C . VAL F 1 81 ? 50.53118 -16.17963 26.08328 1.000 61.86887 81 VAL F C 1
ATOM 4156 O O . VAL F 1 81 ? 51.32668 -16.96277 26.61445 1.000 62.02163 81 VAL F O 1
ATOM 4160 N N . ALA F 1 82 ? 50.88185 -15.33002 25.11319 1.000 58.39689 82 ALA F N 1
ATOM 4161 C CA . ALA F 1 82 ? 52.25789 -15.05302 24.72243 1.000 56.40817 82 ALA F CA 1
ATOM 4162 C C . ALA F 1 82 ? 52.44485 -13.54104 24.63757 1.000 57.87534 82 ALA F C 1
ATOM 4163 O O . ALA F 1 82 ? 51.55263 -12.82871 24.15514 1.000 53.72840 82 ALA F O 1
ATOM 4165 N N . THR F 1 83 ? 53.60297 -13.05593 25.10644 1.000 52.04535 83 THR F N 1
ATOM 4166 C CA . THR F 1 83 ? 53.86557 -11.63046 25.27612 1.000 48.75379 83 THR F CA 1
ATOM 4167 C C . THR F 1 83 ? 54.93661 -11.15505 24.30119 1.000 49.97925 83 THR F C 1
ATOM 4168 O O . THR F 1 83 ? 55.93608 -11.84203 24.08265 1.000 47.87594 83 THR F O 1
ATOM 4172 N N . GLN F 1 84 ? 54.71940 -9.97337 23.72340 1.000 47.38635 84 GLN F N 1
ATOM 4173 C CA . GLN F 1 84 ? 55.66946 -9.33120 22.82336 1.000 46.85954 84 GLN F CA 1
ATOM 4174 C C . GLN F 1 84 ? 56.04804 -7.97236 23.40050 1.000 46.88805 84 GLN F C 1
ATOM 4175 O O . GLN F 1 84 ? 55.17900 -7.12713 23.62064 1.000 45.65414 84 GLN F O 1
ATOM 4181 N N . VAL F 1 85 ? 57.34323 -7.76469 23.64005 1.000 42.96416 85 VAL F N 1
ATOM 4182 C CA . VAL F 1 85 ? 57.82010 -6.49031 24.15451 1.000 41.17773 85 VAL F CA 1
ATOM 4183 C C . VAL F 1 85 ? 57.77588 -5.46509 23.02726 1.000 40.23367 85 VAL F C 1
ATOM 4184 O O . VAL F 1 85 ? 58.08124 -5.77041 21.86771 1.000 39.89174 85 VAL F O 1
ATOM 4188 N N . VAL F 1 86 ? 57.33166 -4.25967 23.35337 1.000 39.95644 86 VAL F N 1
ATOM 4189 C CA . VAL F 1 86 ? 57.29247 -3.14180 22.42158 1.000 39.64499 86 VAL F CA 1
ATOM 4190 C C . VAL F 1 86 ? 57.61691 -1.97209 23.32386 1.000 34.36001 86 VAL F C 1
ATOM 4191 O O . VAL F 1 86 ? 58.34491 -2.14158 24.30154 1.000 39.09613 86 VAL F O 1
ATOM 4195 N N . ALA F 1 87 ? 57.12832 -0.78413 23.00263 1.000 34.48359 87 ALA F N 1
ATOM 4196 C CA . ALA F 1 87 ? 57.06717 0.26740 24.00993 1.000 38.19957 87 ALA F CA 1
ATOM 4197 C C . ALA F 1 87 ? 55.80338 -0.03765 24.81979 1.000 41.38135 87 ALA F C 1
ATOM 4198 O O . ALA F 1 87 ? 54.73530 0.52794 24.61177 1.000 37.67120 87 ALA F O 1
ATOM 4200 N N . GLY F 1 88 ? 55.93206 -0.99322 25.73085 1.000 39.95340 88 GLY F N 1
ATOM 4201 C CA . GLY F 1 88 ? 54.78562 -1.60436 26.36269 1.000 40.15048 88 GLY F CA 1
ATOM 4202 C C . GLY F 1 88 ? 54.79370 -3.08621 26.08224 1.000 41.93391 88 GLY F C 1
ATOM 4203 O O . GLY F 1 88 ? 55.85852 -3.65519 25.82654 1.000 44.84148 88 GLY F O 1
ATOM 4204 N N . THR F 1 89 ? 53.62351 -3.71813 26.10620 1.000 43.17510 89 THR F N 1
ATOM 4205 C CA . THR F 1 89 ? 53.50579 -5.14722 25.87903 1.000 40.95900 89 THR F CA 1
ATOM 4206 C C . THR F 1 89 ? 52.29506 -5.42544 25.00695 1.000 47.56186 89 THR F C 1
ATOM 4207 O O . THR F 1 89 ? 51.18448 -4.96333 25.30265 1.000 43.96083 89 THR F O 1
ATOM 4211 N N . ASN F 1 90 ? 52.51577 -6.17988 23.93696 1.000 43.68298 90 ASN F N 1
ATOM 4212 C CA . ASN F 1 90 ? 51.42702 -6.75516 23.17357 1.000 45.83553 90 ASN F CA 1
ATOM 4213 C C . ASN F 1 90 ? 51.18018 -8.15838 23.69699 1.000 46.89856 90 ASN F C 1
ATOM 4214 O O . ASN F 1 90 ? 52.06384 -9.01688 23.60711 1.000 49.09474 90 ASN F O 1
ATOM 4219 N N . TYR F 1 91 ? 50.00610 -8.36853 24.29343 1.000 42.58099 91 TYR F N 1
ATOM 4220 C CA . TYR F 1 91 ? 49.57720 -9.68327 24.75153 1.000 42.12200 91 TYR F CA 1
ATOM 4221 C C . TYR F 1 91 ? 48.87365 -10.36878 23.60369 1.000 46.57362 91 TYR F C 1
ATOM 4222 O O . TYR F 1 91 ? 48.00147 -9.77469 22.96345 1.000 51.36994 91 TYR F O 1
ATOM 4231 N N . PHE F 1 92 ? 49.24999 -11.60465 23.33544 1.000 46.71780 92 PHE F N 1
ATOM 4232 C CA . PHE F 1 92 ? 48.53440 -12.42565 22.37717 1.000 48.25569 92 PHE F CA 1
ATOM 4233 C C . PHE F 1 92 ? 47.95398 -13.58930 23.14918 1.000 53.49094 92 PHE F C 1
ATOM 4234 O O . PHE F 1 92 ? 48.70509 -14.39625 23.70174 1.000 58.83048 92 PHE F O 1
ATOM 4242 N N . ALA F 1 93 ? 46.62718 -13.65811 23.21575 1.000 52.25069 93 ALA F N 1
ATOM 4243 C CA . ALA F 1 93 ? 45.95530 -14.74854 23.89859 1.000 55.23614 93 ALA F CA 1
ATOM 4244 C C . ALA F 1 93 ? 45.28749 -15.67037 22.89442 1.000 58.68166 93 ALA F C 1
ATOM 4245 O O . ALA F 1 93 ? 44.90749 -15.25581 21.79562 1.000 56.47500 93 ALA F O 1
ATOM 4247 N N . LYS F 1 94 ? 45.17586 -16.93446 23.27579 1.000 64.15557 94 LYS F N 1
ATOM 4248 C CA . LYS F 1 94 ? 44.10483 -17.77836 22.77783 1.000 66.02005 94 LYS F CA 1
ATOM 4249 C C . LYS F 1 94 ? 42.99823 -17.71920 23.81718 1.000 63.46460 94 LYS F C 1
ATOM 4250 O O . LYS F 1 94 ? 43.25415 -17.89864 25.01457 1.000 61.54357 94 LYS F O 1
ATOM 4256 N N . VAL F 1 95 ? 41.78319 -17.42406 23.36614 1.000 63.56634 95 VAL F N 1
ATOM 4257 C CA . VAL F 1 95 ? 40.67528 -17.12882 24.26617 1.000 65.51581 95 VAL F CA 1
ATOM 4258 C C . VAL F 1 95 ? 39.50516 -18.04260 23.94452 1.000 66.05439 95 VAL F C 1
ATOM 4259 O O . VAL F 1 95 ? 39.10824 -18.16382 22.77821 1.000 62.53763 95 VAL F O 1
ATOM 4263 N N . LYS F 1 96 ? 38.95544 -18.67842 24.98482 1.000 70.79772 96 LYS F N 1
ATOM 4264 C CA . LYS F 1 96 ? 37.70668 -19.43147 24.88249 1.000 74.46200 96 LYS F CA 1
ATOM 4265 C C . LYS F 1 96 ? 36.52515 -18.47046 24.95451 1.000 73.89391 96 LYS F C 1
ATOM 4266 O O . LYS F 1 96 ? 36.31178 -17.81346 25.98172 1.000 73.49415 96 LYS F O 1
ATOM 4272 N N . VAL F 1 97 ? 35.75932 -18.39212 23.87069 1.000 72.21865 97 VAL F N 1
ATOM 4273 C CA . VAL F 1 97 ? 34.62301 -17.48250 23.76836 1.000 75.07749 97 VAL F CA 1
ATOM 4274 C C . VAL F 1 97 ? 33.35243 -18.25027 24.09486 1.000 78.40727 97 VAL F C 1
ATOM 4275 O O . VAL F 1 97 ? 33.01770 -19.22669 23.41151 1.000 78.81534 97 VAL F O 1
ATOM 4279 N N . ASN F 1 98 ? 32.63970 -17.78602 25.11584 1.000 77.37621 98 ASN F N 1
ATOM 4280 C CA . ASN F 1 98 ? 31.41937 -18.41962 25.64380 1.000 81.77676 98 ASN F CA 1
ATOM 4281 C C . ASN F 1 98 ? 31.80532 -19.84230 26.05375 1.000 83.29782 98 ASN F C 1
ATOM 4282 O O . ASN F 1 98 ? 32.84571 -20.04791 26.69678 1.000 84.26927 98 ASN F O 1
ATOM 4287 N N . ASN F 1 99 ? 31.00414 -20.83802 25.70690 1.000 90.64292 99 ASN F N 1
ATOM 4288 C CA . ASN F 1 99 ? 31.35166 -22.20656 26.05764 1.000 93.22414 99 ASN F CA 1
ATOM 4289 C C . ASN F 1 99 ? 32.36914 -22.79261 25.09270 1.000 87.46362 99 ASN F C 1
ATOM 4290 O O . ASN F 1 99 ? 33.11866 -23.70120 25.46082 1.000 84.76634 99 ASN F O 1
ATOM 4295 N N . ASP F 1 100 ? 32.42999 -22.24563 23.87591 1.000 87.50140 100 ASP F N 1
ATOM 4296 C CA . ASP F 1 100 ? 32.66742 -23.03614 22.68230 1.000 85.03342 100 ASP F CA 1
ATOM 4297 C C . ASP F 1 100 ? 33.92476 -22.55361 21.97990 1.000 85.81228 100 ASP F C 1
ATOM 4298 O O . ASP F 1 100 ? 35.03922 -22.92227 22.37920 1.000 89.60894 100 ASP F O 1
ATOM 4303 N N . HIS F 1 101 ? 33.79220 -21.73998 20.93155 1.000 81.73540 101 HIS F N 1
ATOM 4304 C CA . HIS F 1 101 ? 34.82322 -21.59128 19.90816 1.000 82.53676 101 HIS F CA 1
ATOM 4305 C C . HIS F 1 101 ? 35.98613 -20.70272 20.35639 1.000 79.22022 101 HIS F C 1
ATOM 4306 O O . HIS F 1 101 ? 35.84901 -19.82477 21.21276 1.000 79.91966 101 HIS F O 1
ATOM 4313 N N . TYR F 1 102 ? 37.14054 -20.92759 19.75053 1.000 73.74717 102 TYR F N 1
ATOM 4314 C CA . TYR F 1 102 ? 38.34178 -20.23511 20.17596 1.000 72.43474 102 TYR F CA 1
ATOM 4315 C C . TYR F 1 102 ? 38.62357 -19.04729 19.26961 1.000 69.82202 102 TYR F C 1
ATOM 4316 O O . TYR F 1 102 ? 38.30443 -19.06097 18.07575 1.000 68.07052 102 TYR F O 1
ATOM 4325 N N . ILE F 1 103 ? 39.21933 -18.00542 19.85514 1.000 66.05031 103 ILE F N 1
ATOM 4326 C CA . ILE F 1 103 ? 39.80512 -16.91573 19.08351 1.000 64.80637 103 ILE F CA 1
ATOM 4327 C C . ILE F 1 103 ? 41.19120 -16.56740 19.63143 1.000 61.81496 103 ILE F C 1
ATOM 4328 O O . ILE F 1 103 ? 41.61317 -17.01862 20.70016 1.000 57.91890 103 ILE F O 1
ATOM 4333 N N . HIS F 1 104 ? 41.89455 -15.74552 18.86596 1.000 55.94246 104 HIS F N 1
ATOM 4334 C CA . HIS F 1 104 ? 43.14087 -15.13694 19.29395 1.000 61.42812 104 HIS F CA 1
ATOM 4335 C C . HIS F 1 104 ? 42.94860 -13.62889 19.35514 1.000 56.96425 104 HIS F C 1
ATOM 4336 O O . HIS F 1 104 ? 42.30940 -13.03936 18.47574 1.000 57.00285 104 HIS F O 1
ATOM 4343 N N . THR F 1 105 ? 43.49360 -13.01639 20.40062 1.000 53.93544 105 THR F N 1
ATOM 4344 C CA . THR F 1 105 ? 43.37579 -11.58597 20.64279 1.000 50.43850 105 THR F CA 1
ATOM 4345 C C . THR F 1 105 ? 44.75819 -10.95568 20.83211 1.000 48.81778 105 THR F C 1
ATOM 4346 O O . THR F 1 105 ? 45.67195 -11.57354 21.38447 1.000 51.46152 105 THR F O 1
ATOM 4350 N N . ARG F 1 106 ? 44.89565 -9.71346 20.37459 1.000 41.88274 106 ARG F N 1
ATOM 4351 C CA . ARG F 1 106 ? 46.07701 -8.89477 20.59539 1.000 45.85213 106 ARG F CA 1
ATOM 4352 C C . ARG F 1 106 ? 45.64531 -7.74244 21.49465 1.000 47.76802 106 ARG F C 1
ATOM 4353 O O . ARG F 1 106 ? 44.84381 -6.90713 21.07601 1.000 45.84552 106 ARG F O 1
ATOM 4361 N N . VAL F 1 107 ? 46.15543 -7.70045 22.72940 1.000 45.02646 107 VAL F N 1
ATOM 4362 C CA . VAL F 1 107 ? 45.84618 -6.62350 23.66898 1.000 43.40716 107 VAL F CA 1
ATOM 4363 C C . VAL F 1 107 ? 47.12722 -5.84548 23.97598 1.000 44.79188 107 VAL F C 1
ATOM 4364 O O . VAL F 1 107 ? 48.10480 -6.41560 24.46637 1.000 44.49890 107 VAL F O 1
ATOM 4368 N N . TYR F 1 108 ? 47.10000 -4.54152 23.72910 1.000 41.37303 108 TYR F N 1
ATOM 4369 C CA . TYR F 1 108 ? 48.20482 -3.64828 24.02645 1.000 40.65068 108 TYR F CA 1
ATOM 4370 C C . TYR F 1 108 ? 48.07770 -3.05662 25.42780 1.000 45.29532 108 TYR F C 1
ATOM 4371 O O . TYR F 1 108 ? 47.04498 -2.47069 25.77837 1.000 46.56157 108 TYR F O 1
ATOM 4380 N N . GLU F 1 109 ? 49.14649 -3.17288 26.20979 1.000 43.68537 109 GLU F N 1
ATOM 4381 C CA . GLU F 1 109 ? 49.24341 -2.55068 27.52241 1.000 44.84044 109 GLU F CA 1
ATOM 4382 C C . GLU F 1 109 ? 50.34301 -1.50358 27.45486 1.000 44.86967 109 GLU F C 1
ATOM 4383 O O . GLU F 1 109 ? 51.49034 -1.83315 27.13229 1.000 45.95035 109 GLU F O 1
ATOM 4389 N N . GLN F 1 110 ? 49.99423 -0.25087 27.73671 1.000 44.88537 110 GLN F N 1
ATOM 4390 C CA . GLN F 1 110 ? 50.99980 0.79861 27.79150 1.000 41.05243 110 GLN F CA 1
ATOM 4391 C C . GLN F 1 110 ? 51.91244 0.58511 28.99612 1.000 46.46485 110 GLN F C 1
ATOM 4392 O O . GLN F 1 110 ? 51.50861 -0.00061 30.01134 1.000 46.57114 110 GLN F O 1
ATOM 4398 N N . LEU F 1 111 ? 53.15229 1.07881 28.87982 1.000 38.79899 111 LEU F N 1
ATOM 4399 C CA . LEU F 1 111 ? 54.05272 1.09915 30.02199 1.000 44.46817 111 LEU F CA 1
ATOM 4400 C C . LEU F 1 111 ? 53.44928 1.94912 31.13111 1.000 43.45410 111 LEU F C 1
ATOM 4401 O O . LEU F 1 111 ? 52.74154 2.91330 30.85010 1.000 39.79458 111 LEU F O 1
ATOM 4406 N N . PRO F 1 112 ? 53.79740 1.66912 32.39190 1.000 47.49893 112 PRO F N 1
ATOM 4407 C CA . PRO F 1 112 ? 53.24021 2.47361 33.48757 1.000 44.92187 112 PRO F CA 1
ATOM 4408 C C . PRO F 1 112 ? 53.51386 3.95862 33.34326 1.000 43.99410 112 PRO F C 1
ATOM 4409 O O . PRO F 1 112 ? 52.58645 4.76227 33.53600 1.000 47.75722 112 PRO F O 1
ATOM 4413 N N . CYS F 1 113 ? 54.72894 4.36095 32.97391 1.000 32.90955 113 CYS F N 1
ATOM 4414 C CA . CYS F 1 113 ? 54.96016 5.79307 32.89453 1.000 33.14840 113 CYS F CA 1
ATOM 4415 C C . CYS F 1 113 ? 54.41671 6.40335 31.60833 1.000 40.58131 113 CYS F C 1
ATOM 4416 O O . CYS F 1 113 ? 54.45879 7.63247 31.45406 1.000 38.33140 113 CYS F O 1
ATOM 4419 N N . TYR F 1 114 ? 53.84520 5.58559 30.71808 1.000 35.80298 114 TYR F N 1
ATOM 4420 C CA . TYR F 1 114 ? 53.15729 6.08688 29.53814 1.000 37.14619 114 TYR F CA 1
ATOM 4421 C C . TYR F 1 114 ? 51.64713 5.95724 29.65709 1.000 37.67907 114 TYR F C 1
ATOM 4422 O O . TYR F 1 114 ? 50.94752 6.10984 28.66825 1.000 44.22120 114 TYR F O 1
ATOM 4431 N N . GLY F 1 115 ? 51.13079 5.67978 30.85826 1.000 40.02285 115 GLY F N 1
ATOM 4432 C CA . GLY F 1 115 ? 49.71121 5.73008 31.14867 1.000 41.68853 115 GLY F CA 1
ATOM 4433 C C . GLY F 1 115 ? 49.14746 4.40461 31.60271 1.000 40.17958 115 GLY F C 1
ATOM 4434 O O . GLY F 1 115 ? 48.17772 4.37728 32.36760 1.000 38.59493 115 GLY F O 1
ATOM 4435 N N . GLY F 1 116 ? 49.72445 3.30765 31.12901 1.000 39.08446 116 GLY F N 1
ATOM 4436 C CA . GLY F 1 116 ? 49.28530 2.01430 31.60910 1.000 43.70425 116 GLY F CA 1
ATOM 4437 C C . GLY F 1 116 ? 47.91589 1.55546 31.15043 1.000 41.24057 116 GLY F C 1
ATOM 4438 O O . GLY F 1 116 ? 47.34290 0.67721 31.78071 1.000 41.92805 116 GLY F O 1
ATOM 4439 N N . ALA F 1 117 ? 47.39701 2.08569 30.04797 1.000 38.48391 117 ALA F N 1
ATOM 4440 C CA . ALA F 1 117 ? 46.10959 1.62881 29.53264 1.000 42.17699 117 ALA F CA 1
ATOM 4441 C C . ALA F 1 117 ? 46.19814 0.23375 28.90919 1.000 46.14530 117 ALA F C 1
ATOM 4442 O O . ALA F 1 117 ? 47.20653 -0.12394 28.28820 1.000 51.51018 117 ALA F O 1
ATOM 4444 N N . LEU F 1 118 ? 45.13022 -0.55320 29.07802 1.000 47.12939 118 LEU F N 1
ATOM 4445 C CA . LEU F 1 118 ? 44.88583 -1.78139 28.32150 1.000 49.47062 118 LEU F CA 1
ATOM 4446 C C . LEU F 1 118 ? 43.84640 -1.50969 27.25433 1.000 46.15340 118 LEU F C 1
ATOM 4447 O O . LEU F 1 118 ? 42.81498 -0.91344 27.54142 1.000 45.39481 118 LEU F O 1
ATOM 4452 N N . GLU F 1 119 ? 44.09423 -2.00016 26.04184 1.000 45.21808 119 GLU F N 1
ATOM 4453 C CA . GLU F 1 119 ? 43.20411 -1.74732 24.92366 1.000 45.43611 119 GLU F CA 1
ATOM 4454 C C . GLU F 1 119 ? 43.31341 -2.90183 23.94354 1.000 50.76152 119 GLU F C 1
ATOM 4455 O O . GLU F 1 119 ? 44.41517 -3.19944 23.44850 1.000 44.46490 119 GLU F O 1
ATOM 4461 N N . LEU F 1 120 ? 42.17040 -3.55000 23.69521 1.000 43.00179 120 LEU F N 1
ATOM 4462 C CA . LEU F 1 120 ? 42.05822 -4.53829 22.63540 1.000 42.17972 120 LEU F CA 1
ATOM 4463 C C . LEU F 1 120 ? 42.42934 -3.89934 21.30833 1.000 44.99922 120 LEU F C 1
ATOM 4464 O O . LEU F 1 120 ? 41.90173 -2.84951 20.93195 1.000 43.40957 120 LEU F O 1
ATOM 4469 N N . HIS F 1 121 ? 43.37658 -4.51176 20.61573 1.000 47.31115 121 HIS F N 1
ATOM 4470 C CA . HIS F 1 121 ? 43.87227 -3.97905 19.35630 1.000 42.50784 121 HIS F CA 1
ATOM 4471 C C . HIS F 1 121 ? 43.17424 -4.62747 18.16826 1.000 43.72101 121 HIS F C 1
ATOM 4472 O O . HIS F 1 121 ? 42.72438 -3.93432 17.25623 1.000 45.83113 121 HIS F O 1
ATOM 4479 N N . SER F 1 122 ? 43.02906 -5.94735 18.18984 1.000 39.36851 122 SER F N 1
ATOM 4480 C CA . SER F 1 122 ? 42.57051 -6.69286 17.02743 1.000 40.22357 122 SER F CA 1
ATOM 4481 C C . SER F 1 122 ? 42.46590 -8.13542 17.48508 1.000 42.60846 122 SER F C 1
ATOM 4482 O O . SER F 1 122 ? 42.95666 -8.49857 18.55813 1.000 42.79508 122 SER F O 1
ATOM 4485 N N . VAL F 1 123 ? 41.81157 -8.95472 16.66558 1.000 42.44226 123 VAL F N 1
ATOM 4486 C CA . VAL F 1 123 ? 41.50192 -10.33503 17.01363 1.000 46.21354 123 VAL F CA 1
ATOM 4487 C C . VAL F 1 123 ? 41.68717 -11.20373 15.77516 1.000 51.31773 123 VAL F C 1
ATOM 4488 O O . VAL F 1 123 ? 41.70135 -10.71758 14.64170 1.000 50.35669 123 VAL F O 1
ATOM 4492 N N . GLN F 1 124 ? 41.81573 -12.51065 16.00022 1.000 57.07070 124 GLN F N 1
ATOM 4493 C CA . GLN F 1 124 ? 41.69544 -13.50494 14.93659 1.000 56.89041 124 GLN F CA 1
ATOM 4494 C C . GLN F 1 124 ? 40.57838 -14.47575 15.29492 1.000 62.66747 124 GLN F C 1
ATOM 4495 O O . GLN F 1 124 ? 40.49694 -14.94530 16.43638 1.000 59.26008 124 GLN F O 1
ATOM 4501 N N . MET F 1 125 ? 39.74673 -14.80399 14.30150 1.000 69.27894 125 MET F N 1
ATOM 4502 C CA . MET F 1 125 ? 38.41398 -15.34327 14.53788 1.000 68.79811 125 MET F CA 1
ATOM 4503 C C . MET F 1 125 ? 38.25207 -16.83425 14.25870 1.000 72.21710 125 MET F C 1
ATOM 4504 O O . MET F 1 125 ? 37.50495 -17.50391 14.97835 1.000 76.83012 125 MET F O 1
ATOM 4509 N N . ASN F 1 126 ? 38.91261 -17.40863 13.25374 1.000 74.22078 126 ASN F N 1
ATOM 4510 C CA . ASN F 1 126 ? 38.58254 -18.77784 12.85947 1.000 80.71494 126 ASN F CA 1
ATOM 4511 C C . ASN F 1 126 ? 39.35854 -19.84037 13.65047 1.000 80.11024 126 ASN F C 1
ATOM 4512 O O . ASN F 1 126 ? 39.58381 -20.94703 13.14310 1.000 83.75967 126 ASN F O 1
ATOM 4517 N N . LYS F 1 127 ? 39.68779 -19.57630 14.91273 1.000 75.91659 127 LYS F N 1
ATOM 4518 C CA . LYS F 1 127 ? 40.73471 -20.35166 15.56319 1.000 78.07685 127 LYS F CA 1
ATOM 4519 C C . LYS F 1 127 ? 40.22055 -21.67054 16.14239 1.000 78.21511 127 LYS F C 1
ATOM 4520 O O . LYS F 1 127 ? 39.03249 -21.85516 16.41898 1.000 78.72197 127 LYS F O 1
ATOM 4526 N N . THR F 1 128 ? 41.17043 -22.59215 16.31686 1.000 79.67983 128 THR F N 1
ATOM 4527 C CA . THR F 1 128 ? 41.11007 -23.92822 16.87946 1.000 79.24010 128 THR F CA 1
ATOM 4528 C C . THR F 1 128 ? 41.68960 -23.85955 18.30004 1.000 78.94962 128 THR F C 1
ATOM 4529 O O . THR F 1 128 ? 42.02590 -22.76837 18.78807 1.000 80.84043 128 THR F O 1
ATOM 4533 N N . ASP F 1 129 ? 41.74358 -25.00107 18.98470 1.000 76.74190 129 ASP F N 1
ATOM 4534 C CA . ASP F 1 129 ? 42.29677 -25.08492 20.32543 1.000 81.38264 129 ASP F CA 1
ATOM 4535 C C . ASP F 1 129 ? 43.82625 -25.10975 20.33663 1.000 84.17158 129 ASP F C 1
ATOM 4536 O O . ASP F 1 129 ? 44.43106 -24.81803 21.37874 1.000 82.34119 129 ASP F O 1
ATOM 4541 N N . THR F 1 130 ? 44.48146 -25.39733 19.19925 1.000 81.36631 130 THR F N 1
ATOM 4542 C CA . THR F 1 130 ? 45.93850 -25.47233 19.24049 1.000 82.89681 130 THR F CA 1
ATOM 4543 C C . THR F 1 130 ? 46.65942 -24.79322 18.08221 1.000 84.88434 130 THR F C 1
ATOM 4544 O O . THR F 1 130 ? 47.89520 -24.90145 18.00106 1.000 84.30906 130 THR F O 1
ATOM 4548 N N . ASP F 1 131 ? 45.95918 -24.10214 17.18804 1.000 82.64051 131 ASP F N 1
ATOM 4549 C CA . ASP F 1 131 ? 46.67351 -23.33645 16.17458 1.000 83.47411 131 ASP F CA 1
ATOM 4550 C C . ASP F 1 131 ? 47.67549 -22.38935 16.83881 1.000 76.52224 131 ASP F C 1
ATOM 4551 O O . ASP F 1 131 ? 47.45187 -21.92119 17.95985 1.000 72.49031 131 ASP F O 1
ATOM 4556 N N . PRO F 1 132 ? 48.79507 -22.10112 16.17964 1.000 75.32557 132 PRO F N 1
ATOM 4557 C CA . PRO F 1 132 ? 49.88468 -21.41597 16.87669 1.000 74.67220 132 PRO F CA 1
ATOM 4558 C C . PRO F 1 132 ? 49.46007 -20.03407 17.34974 1.000 68.79060 132 PRO F C 1
ATOM 4559 O O . PRO F 1 132 ? 48.90354 -19.23824 16.59085 1.000 65.98384 132 PRO F O 1
ATOM 4563 N N . LEU F 1 133 ? 49.70524 -19.76829 18.63076 1.000 64.95654 133 LEU F N 1
ATOM 4564 C CA . LEU F 1 133 ? 49.63701 -18.41136 19.15676 1.000 61.51096 133 LEU F CA 1
ATOM 4565 C C . LEU F 1 133 ? 50.78786 -17.63001 18.53739 1.000 62.57930 133 LEU F C 1
ATOM 4566 O O . LEU F 1 133 ? 51.87024 -17.48477 19.10820 1.000 68.38749 133 LEU F O 1
ATOM 4571 N N . ASP F 1 134 ? 50.55904 -17.12917 17.33724 1.000 57.60338 134 ASP F N 1
ATOM 4572 C CA . ASP F 1 134 ? 51.60670 -16.42668 16.62345 1.000 60.71291 134 ASP F CA 1
ATOM 4573 C C . ASP F 1 134 ? 51.17391 -14.98205 16.37715 1.000 62.88353 134 ASP F C 1
ATOM 4574 O O . ASP F 1 134 ? 50.02700 -14.58846 16.62596 1.000 54.94776 134 ASP F O 1
ATOM 4579 N N . TYR F 1 135 ? 52.11895 -14.17258 15.91348 1.000 59.67431 135 TYR F N 1
ATOM 4580 C CA . TYR F 1 135 ? 51.91254 -12.73541 15.89872 1.000 54.77215 135 TYR F CA 1
ATOM 4581 C C . TYR F 1 135 ? 50.96800 -12.31677 14.77267 1.000 56.27902 135 TYR F C 1
ATOM 4582 O O . TYR F 1 135 ? 50.93298 -12.92808 13.70463 1.000 58.26808 135 TYR F O 1
ATOM 4591 N N . PHE F 1 136 ? 50.19181 -11.26109 15.03474 1.000 54.21057 136 PHE F N 1
ATOM 4592 C CA . PHE F 1 136 ? 49.43206 -10.52364 14.01399 1.000 50.65405 136 PHE F CA 1
ATOM 4593 C C . PHE F 1 136 ? 49.16698 -9.09244 14.49391 1.000 51.52293 136 PHE F C 1
ATOM 4594 O O . PHE F 1 136 ? 48.86389 -8.20148 13.68724 1.000 55.37387 136 PHE F O 1
#

Radius of gyration: 26.39 Å; Cα contacts (8 Å, |Δi|>4): 1334; chains: 6; bounding box: 76×67×59 Å